Protein AF-0000000080700654 (afdb_homodimer)

Nearest PDB structures (foldseek):
  2ifa-assembly3_E  TM=8.814E-01  e=3.733E-19  Streptococcus mutans UA159
  8cqv-assembly1_B  TM=8.908E-01  e=2.506E-17  Bacteroides thetaiotaomicron
  1ywq-assembly1_A-2  TM=8.885E-01  e=2.103E-17  Bacillus cereus ATCC 14579
  4xoo-assembly1_B  TM=7.280E-01  e=7.406E-11  Mycobacterium tuberculosis H37Rv
  3k6h-assembly1_B  TM=7.350E-01  e=7.748E-08  Agrobacterium fabrum str. C58

pLDDT: mean 93.54, std 8.81, range [49.62, 98.94]

Solvent-accessible surface area (backbone atoms only — not comparable to full-atom values): 20832 Å² total; per-residue (Å²): 126,54,71,64,52,50,48,43,64,68,44,58,63,21,66,44,31,24,55,80,56,88,75,46,55,66,57,49,46,54,55,43,42,69,42,55,79,46,48,72,35,63,77,68,25,68,25,57,30,36,39,36,28,25,64,68,58,25,35,52,49,37,51,50,50,48,56,55,45,66,74,71,46,53,71,71,58,42,63,65,43,46,62,47,49,52,27,38,33,58,18,38,19,30,39,36,38,25,35,29,49,62,38,37,63,74,31,36,83,79,52,72,67,58,39,53,53,42,53,42,26,31,45,25,36,41,50,52,51,48,48,45,53,36,39,73,73,65,34,25,28,36,83,44,55,88,53,72,92,44,69,81,59,58,51,51,52,50,28,61,76,68,72,48,65,85,53,50,41,71,64,38,39,32,32,29,17,21,64,72,46,81,52,73,86,74,90,76,78,59,45,71,76,31,38,42,79,79,127,53,71,64,52,52,49,43,64,67,45,56,64,22,66,44,29,24,54,80,56,87,76,46,55,67,57,49,45,56,55,41,42,69,43,55,79,46,48,72,36,62,78,68,24,69,28,57,30,36,38,36,28,25,65,70,56,25,35,53,49,37,51,51,50,49,56,54,45,66,73,69,46,53,69,70,59,41,62,65,44,47,62,46,49,54,27,39,33,58,19,37,18,30,40,35,38,25,36,29,47,62,38,38,63,75,32,37,80,80,52,72,67,59,40,50,53,42,52,42,25,30,45,26,35,40,49,51,51,49,48,47,52,38,38,73,73,66,34,25,29,37,81,44,55,87,59,69,89,47,69,75,62,60,56,47,53,51,27,62,75,67,73,50,64,88,52,49,41,72,66,38,41,30,31,30,18,21,63,72,46,80,53,74,87,75,90,73,78,59,44,70,76,31,38,42,79,80

Structure (mmCIF, N/CA/C/O backbone):
data_AF-0000000080700654-model_v1
#
loop_
_entity.id
_entity.type
_entity.pdbx_description
1 polymer 'Nitroreductase family protein'
#
loop_
_atom_site.group_PDB
_atom_site.id
_atom_site.type_symbol
_atom_site.label_atom_id
_atom_site.label_alt_id
_atom_site.label_comp_id
_atom_site.label_asym_id
_atom_site.label_entity_id
_atom_site.label_seq_id
_atom_site.pdbx_PDB_ins_code
_atom_site.Cartn_x
_atom_site.Cartn_y
_atom_site.Cartn_z
_atom_site.occupancy
_atom_site.B_iso_or_equiv
_atom_site.auth_seq_id
_atom_site.auth_comp_id
_atom_site.auth_asym_id
_atom_site.auth_atom_id
_atom_site.pdbx_PDB_model_num
ATOM 1 N N . MET A 1 1 ? 1.075 13.875 -18.844 1 66.06 1 MET A N 1
ATOM 2 C CA . MET A 1 1 ? 0.996 12.953 -17.719 1 66.06 1 MET A CA 1
ATOM 3 C C . MET A 1 1 ? 2.379 12.422 -17.344 1 66.06 1 MET A C 1
ATOM 5 O O . MET A 1 1 ? 3.18 12.102 -18.219 1 66.06 1 MET A O 1
ATOM 9 N N . SER A 1 2 ? 2.625 12.445 -16.156 1 86.25 2 SER A N 1
ATOM 10 C CA . SER A 1 2 ? 3.938 11.938 -15.766 1 86.25 2 SER A CA 1
ATOM 11 C C . SER A 1 2 ? 4.047 10.438 -16.016 1 86.25 2 SER A C 1
ATOM 13 O O . SER A 1 2 ? 3.033 9.758 -16.172 1 86.25 2 SER A O 1
ATOM 15 N N . GLN A 1 3 ? 5.234 9.938 -16.234 1 89.81 3 GLN A N 1
ATOM 16 C CA . GLN A 1 3 ? 5.449 8.508 -16.422 1 89.81 3 GLN A CA 1
ATOM 17 C C . GLN A 1 3 ? 4.867 7.703 -15.258 1 89.81 3 GLN A C 1
ATOM 19 O O . GLN A 1 3 ? 4.363 6.598 -15.453 1 89.81 3 GLN A O 1
ATOM 24 N N . PHE A 1 4 ? 4.938 8.312 -14.172 1 94.94 4 PHE A N 1
ATOM 25 C CA . PHE A 1 4 ? 4.395 7.656 -12.992 1 94.94 4 PHE A CA 1
ATOM 26 C C . PHE A 1 4 ? 2.881 7.512 -13.094 1 94.94 4 PHE A C 1
ATOM 28 O O . PHE A 1 4 ? 2.336 6.434 -12.867 1 94.94 4 PHE A O 1
ATOM 35 N N . LYS A 1 5 ? 2.211 8.523 -13.477 1 94.69 5 LYS A N 1
ATOM 36 C CA . LYS A 1 5 ? 0.761 8.492 -13.648 1 94.69 5 LYS A CA 1
ATOM 37 C C . LYS A 1 5 ? 0.356 7.484 -14.719 1 94.69 5 LYS A C 1
ATOM 39 O O . LYS A 1 5 ? -0.635 6.766 -14.562 1 94.69 5 LYS A O 1
ATOM 44 N N . GLU A 1 6 ? 1.102 7.473 -15.766 1 95.88 6 GLU A N 1
ATOM 45 C CA . GLU A 1 6 ? 0.824 6.523 -16.844 1 95.88 6 GLU A CA 1
ATOM 46 C C . GLU A 1 6 ? 0.938 5.086 -16.344 1 95.88 6 GLU A C 1
ATOM 48 O O . GLU A 1 6 ? 0.112 4.238 -16.688 1 95.88 6 GLU A O 1
ATOM 53 N N . LEU A 1 7 ? 1.981 4.84 -15.602 1 97 7 LEU A N 1
ATOM 54 C CA . LEU A 1 7 ? 2.209 3.51 -15.047 1 97 7 LEU A CA 1
ATOM 55 C C . LEU A 1 7 ? 1.055 3.094 -14.141 1 97 7 LEU A C 1
ATOM 57 O O . LEU A 1 7 ? 0.56 1.968 -14.234 1 97 7 LEU A O 1
ATOM 61 N N . LEU A 1 8 ? 0.606 3.984 -13.305 1 96.88 8 LEU A N 1
ATOM 62 C CA . LEU A 1 8 ? -0.51 3.73 -12.398 1 96.88 8 LEU A CA 1
ATOM 63 C C . LEU A 1 8 ? -1.784 3.43 -13.18 1 96.88 8 LEU A C 1
ATOM 65 O O . LEU A 1 8 ? -2.537 2.52 -12.82 1 96.88 8 LEU A O 1
ATOM 69 N N . THR A 1 9 ? -2.041 4.148 -14.234 1 94.75 9 THR A N 1
ATOM 70 C CA . THR A 1 9 ? -3.25 3.994 -15.039 1 94.75 9 THR A CA 1
ATOM 71 C C . THR A 1 9 ? -3.229 2.67 -15.797 1 94.75 9 THR A C 1
ATOM 73 O O . THR A 1 9 ? -4.266 2.021 -15.953 1 94.75 9 THR A O 1
ATOM 76 N N . LYS A 1 10 ? -2.09 2.322 -16.266 1 96.38 10 LYS A N 1
ATOM 77 C CA . LYS A 1 10 ? -1.93 1.09 -17.031 1 96.38 10 LYS A CA 1
ATOM 78 C C . LYS A 1 10 ? -2.08 -0.138 -16.141 1 96.38 10 LYS A C 1
ATOM 80 O O . LYS A 1 10 ? -2.475 -1.208 -16.609 1 96.38 10 LYS A O 1
ATOM 85 N N . ARG A 1 11 ? -1.712 0.04 -14.867 1 97.69 11 ARG A N 1
ATOM 86 C CA . ARG A 1 11 ? -1.848 -1.07 -13.93 1 97.69 11 ARG A CA 1
ATOM 87 C C . ARG A 1 11 ? -3.314 -1.422 -13.703 1 97.69 11 ARG A C 1
ATOM 89 O O . ARG A 1 11 ? -4.074 -0.618 -13.156 1 97.69 11 ARG A O 1
ATOM 96 N N . ARG A 1 12 ? -3.771 -2.557 -14.156 1 97.12 12 ARG A N 1
ATOM 97 C CA . ARG A 1 12 ? -5.109 -3.119 -14.008 1 97.12 12 ARG A CA 1
ATOM 98 C C . ARG A 1 12 ? -5.047 -4.57 -13.539 1 97.12 12 ARG A C 1
ATOM 100 O O . ARG A 1 12 ? -4.012 -5.227 -13.672 1 97.12 12 ARG A O 1
ATOM 107 N N . SER A 1 13 ? -6.16 -5.02 -12.969 1 97.44 13 SER A N 1
ATOM 108 C CA . SER A 1 13 ? -6.273 -6.449 -12.695 1 97.44 13 SER A CA 1
ATOM 109 C C . SER A 1 13 ? -6.555 -7.234 -13.977 1 97.44 13 SER A C 1
ATOM 111 O O . SER A 1 13 ? -7.66 -7.168 -14.523 1 97.44 13 SER A O 1
ATOM 113 N N . HIS A 1 14 ? -5.543 -7.883 -14.414 1 98.06 14 HIS A N 1
ATOM 114 C CA . HIS A 1 14 ? -5.68 -8.766 -15.57 1 98.06 14 HIS A CA 1
ATOM 115 C C . HIS A 1 14 ? -5.914 -10.211 -15.133 1 98.06 14 HIS A C 1
ATOM 117 O O . HIS A 1 14 ? -5.016 -10.852 -14.586 1 98.06 14 HIS A O 1
ATOM 123 N N . TYR A 1 15 ? -7.023 -10.758 -15.469 1 97.19 15 TYR A N 1
ATOM 124 C CA . TYR A 1 15 ? -7.344 -12.109 -15.039 1 97.19 15 TYR A CA 1
ATOM 125 C C . TYR A 1 15 ? -7.016 -13.125 -16.125 1 97.19 15 TYR A C 1
ATOM 127 O O . TYR A 1 15 ? -6.75 -14.297 -15.836 1 97.19 15 TYR A O 1
ATOM 135 N N . ALA A 1 16 ? -7.086 -12.625 -17.344 1 97.81 16 ALA A N 1
ATOM 136 C CA . ALA A 1 16 ? -6.645 -13.469 -18.453 1 97.81 16 ALA A CA 1
ATOM 137 C C . ALA A 1 16 ? -5.148 -13.312 -18.703 1 97.81 16 ALA A C 1
ATOM 139 O O . ALA A 1 16 ? -4.734 -12.484 -19.516 1 97.81 16 ALA A O 1
ATOM 140 N N . ILE A 1 17 ? -4.434 -14.125 -18.016 1 98.62 17 ILE A N 1
ATOM 141 C CA . ILE A 1 17 ? -2.984 -14.055 -18.156 1 98.62 17 ILE A CA 1
ATOM 142 C C . ILE A 1 17 ? -2.451 -15.391 -18.672 1 98.62 17 ILE A C 1
ATOM 144 O O . ILE A 1 17 ? -3.133 -16.422 -18.562 1 98.62 17 ILE A O 1
ATOM 148 N N . GLY A 1 18 ? -1.268 -15.359 -19.25 1 98.38 18 GLY A N 1
ATOM 149 C CA . GLY A 1 18 ? -0.654 -16.562 -19.812 1 98.38 18 GLY A CA 1
ATOM 150 C C . GLY A 1 18 ? 0.859 -16.469 -19.875 1 98.38 18 GLY A C 1
ATOM 151 O O . GLY A 1 18 ? 1.478 -15.711 -19.125 1 98.38 18 GLY A O 1
ATOM 152 N N . ALA A 1 19 ? 1.486 -17.328 -20.703 1 98.56 19 ALA A N 1
ATOM 153 C CA . ALA A 1 19 ? 2.943 -17.422 -20.75 1 98.56 19 ALA A CA 1
ATOM 154 C C . ALA A 1 19 ? 3.471 -17 -22.125 1 98.56 19 ALA A C 1
ATOM 156 O O . ALA A 1 19 ? 4.629 -17.25 -22.453 1 98.56 19 ALA A O 1
ATOM 157 N N . ASN A 1 20 ? 2.66 -16.281 -22.859 1 98.5 20 ASN A N 1
ATOM 158 C CA . ASN A 1 20 ? 3.045 -15.836 -24.203 1 98.5 20 ASN A CA 1
ATOM 159 C C . ASN A 1 20 ? 3.877 -14.555 -24.156 1 98.5 20 ASN A C 1
ATOM 161 O O . ASN A 1 20 ? 3.473 -13.523 -24.688 1 98.5 20 ASN A O 1
ATOM 165 N N . THR A 1 21 ? 4.996 -14.633 -23.641 1 98.69 21 THR A N 1
ATOM 166 C CA . THR A 1 21 ? 5.922 -13.516 -23.5 1 98.69 21 THR A CA 1
ATOM 167 C C . THR A 1 21 ? 7.359 -14.016 -23.375 1 98.69 21 THR A C 1
ATOM 169 O O . THR A 1 21 ? 7.59 -15.164 -22.984 1 98.69 21 THR A O 1
ATOM 172 N N . ASP A 1 22 ? 8.305 -13.117 -23.672 1 98.5 22 ASP A N 1
ATOM 173 C CA . ASP A 1 22 ? 9.719 -13.445 -23.516 1 98.5 22 ASP A CA 1
ATOM 174 C C . ASP A 1 22 ? 10.234 -13.047 -22.141 1 98.5 22 ASP A C 1
ATOM 176 O O . ASP A 1 22 ? 11.352 -13.398 -21.766 1 98.5 22 ASP A O 1
ATOM 180 N N . VAL A 1 23 ? 9.477 -12.344 -21.406 1 98.69 23 VAL A N 1
ATOM 181 C CA . VAL A 1 23 ? 9.867 -11.969 -20.047 1 98.69 23 VAL A CA 1
ATOM 182 C C . VAL A 1 23 ? 9.789 -13.195 -19.141 1 98.69 23 VAL A C 1
ATOM 184 O O . VAL A 1 23 ? 8.758 -13.875 -19.094 1 98.69 23 VAL A O 1
ATOM 187 N N . THR A 1 24 ? 10.844 -13.461 -18.391 1 98.69 24 THR A N 1
ATOM 188 C CA . THR A 1 24 ? 10.914 -14.656 -17.562 1 98.69 24 THR A CA 1
ATOM 189 C C . THR A 1 24 ? 10.688 -14.305 -16.094 1 98.69 24 THR A C 1
ATOM 191 O O . THR A 1 24 ? 10.719 -13.133 -15.711 1 98.69 24 THR A O 1
ATOM 194 N N . ALA A 1 25 ? 10.484 -15.328 -15.32 1 98.75 25 ALA A N 1
ATOM 195 C CA . ALA A 1 25 ? 10.391 -15.125 -13.875 1 98.75 25 ALA A CA 1
ATOM 196 C C . ALA A 1 25 ? 11.695 -14.57 -13.312 1 98.75 25 ALA A C 1
ATOM 198 O O . ALA A 1 25 ? 11.688 -13.789 -12.359 1 98.75 25 ALA A O 1
ATOM 199 N N . SER A 1 26 ? 12.773 -14.953 -13.891 1 98.75 26 SER A N 1
ATOM 200 C CA . SER A 1 26 ? 14.07 -14.422 -13.484 1 98.75 26 SER A CA 1
ATOM 201 C C . SER A 1 26 ? 14.148 -12.922 -13.734 1 98.75 26 SER A C 1
ATOM 203 O O . SER A 1 26 ? 14.711 -12.18 -12.914 1 98.75 26 SER A O 1
ATOM 205 N N . ASP A 1 27 ? 13.656 -12.438 -14.891 1 98.69 27 ASP A N 1
ATOM 206 C CA . ASP A 1 27 ? 13.578 -11.008 -15.164 1 98.69 27 ASP A CA 1
ATOM 207 C C . ASP A 1 27 ? 12.758 -10.281 -14.102 1 98.69 27 ASP A C 1
ATOM 209 O O . ASP A 1 27 ? 13.148 -9.211 -13.633 1 98.69 27 ASP A O 1
ATOM 213 N N . VAL A 1 28 ? 11.68 -10.891 -13.734 1 98.81 28 VAL A N 1
ATOM 214 C CA . VAL A 1 28 ? 10.781 -10.297 -12.742 1 98.81 28 VAL A CA 1
ATOM 215 C C . VAL A 1 28 ? 11.477 -10.25 -11.383 1 98.81 28 VAL A C 1
ATOM 217 O O . VAL A 1 28 ? 11.453 -9.219 -10.711 1 98.81 28 VAL A O 1
ATOM 220 N N . ALA A 1 29 ? 12.102 -11.352 -10.992 1 98.75 29 ALA A N 1
ATOM 221 C CA . ALA A 1 29 ? 12.82 -11.375 -9.719 1 98.75 29 ALA A CA 1
ATOM 222 C C . ALA A 1 29 ? 13.898 -10.297 -9.68 1 98.75 29 ALA A C 1
ATOM 224 O O . ALA A 1 29 ? 14.07 -9.625 -8.656 1 98.75 29 ALA A O 1
ATOM 225 N N . ALA A 1 30 ? 14.594 -10.141 -10.742 1 98.31 30 ALA A N 1
ATOM 226 C CA . ALA A 1 30 ? 15.641 -9.117 -10.82 1 98.31 30 ALA A CA 1
ATOM 227 C C . ALA A 1 30 ? 15.055 -7.719 -10.664 1 98.31 30 ALA A C 1
ATOM 229 O O . ALA A 1 30 ? 15.617 -6.887 -9.938 1 98.31 30 ALA A O 1
ATOM 230 N N . ALA A 1 31 ? 13.969 -7.457 -11.336 1 98.25 31 ALA A N 1
ATOM 231 C CA . ALA A 1 31 ? 13.312 -6.16 -11.227 1 98.25 31 ALA A CA 1
ATOM 232 C C . ALA A 1 31 ? 12.844 -5.898 -9.797 1 98.25 31 ALA A C 1
ATOM 234 O O . ALA A 1 31 ? 12.992 -4.785 -9.289 1 98.25 31 ALA A O 1
ATOM 235 N N . LEU A 1 32 ? 12.305 -6.945 -9.18 1 98.56 32 LEU A N 1
ATOM 236 C CA . LEU A 1 32 ? 11.781 -6.793 -7.824 1 98.56 32 LEU A CA 1
ATOM 237 C C . LEU A 1 32 ? 12.906 -6.555 -6.824 1 98.56 32 LEU A C 1
ATOM 239 O O . LEU A 1 32 ? 12.734 -5.805 -5.859 1 98.56 32 LEU A O 1
ATOM 243 N N . LYS A 1 33 ? 14.031 -7.145 -7.02 1 97.81 33 LYS A N 1
ATOM 244 C CA . LYS A 1 33 ? 15.172 -6.934 -6.141 1 97.81 33 LYS A CA 1
ATOM 245 C C . LYS A 1 33 ? 15.602 -5.469 -6.137 1 97.81 33 LYS A C 1
ATOM 247 O O . LYS A 1 33 ? 16.125 -4.973 -5.141 1 97.81 33 LYS A O 1
ATOM 252 N N . GLU A 1 34 ? 15.266 -4.793 -7.141 1 96.31 34 GLU A N 1
ATOM 253 C CA . GLU A 1 34 ? 15.672 -3.396 -7.262 1 96.31 34 GLU A CA 1
ATOM 254 C C . GLU A 1 34 ? 14.695 -2.471 -6.547 1 96.31 34 GLU A C 1
ATOM 256 O O . GLU A 1 34 ? 15.039 -1.334 -6.215 1 96.31 34 GLU A O 1
ATOM 261 N N . VAL A 1 35 ? 13.484 -2.986 -6.273 1 96.5 35 VAL A N 1
ATOM 262 C CA . VAL A 1 35 ? 12.5 -1.981 -5.883 1 96.5 35 VAL A CA 1
ATOM 263 C C . VAL A 1 35 ? 11.891 -2.35 -4.531 1 96.5 35 VAL A C 1
ATOM 265 O O . VAL A 1 35 ? 11.445 -1.475 -3.783 1 96.5 35 VAL A O 1
ATOM 268 N N . ILE A 1 36 ? 11.891 -3.562 -4.141 1 97.38 36 ILE A N 1
ATOM 269 C CA . ILE A 1 36 ? 11.164 -3.969 -2.941 1 97.38 36 ILE A CA 1
ATOM 270 C C . ILE A 1 36 ? 11.828 -3.365 -1.705 1 97.38 36 ILE A C 1
ATOM 272 O O . ILE A 1 36 ? 11.148 -2.963 -0.76 1 97.38 36 ILE A O 1
ATOM 276 N N . SER A 1 37 ? 13.133 -3.236 -1.72 1 94 37 SER A N 1
ATOM 277 C CA . SER A 1 37 ? 13.859 -2.703 -0.573 1 94 37 SER A CA 1
ATOM 278 C C . SER A 1 37 ? 13.586 -1.214 -0.39 1 94 37 SER A C 1
ATOM 280 O O . SER A 1 37 ? 13.891 -0.647 0.662 1 94 37 SER A O 1
ATOM 282 N N . THR A 1 38 ? 13.094 -0.562 -1.439 1 94.25 38 THR A N 1
ATOM 283 C CA . THR A 1 38 ? 12.82 0.869 -1.368 1 94.25 38 THR A CA 1
ATOM 284 C C . THR A 1 38 ? 11.461 1.129 -0.732 1 94.25 38 THR A C 1
ATOM 286 O O . THR A 1 38 ? 11.148 2.262 -0.358 1 94.25 38 THR A O 1
ATOM 289 N N . VAL A 1 39 ? 10.625 0.111 -0.587 1 95.44 39 VAL A N 1
ATOM 290 C CA . VAL A 1 39 ? 9.289 0.254 -0.022 1 95.44 39 VAL A CA 1
ATOM 291 C C . VAL A 1 39 ? 9.391 0.627 1.455 1 95.44 39 VAL A C 1
ATOM 293 O O . VAL A 1 39 ? 10.164 0.025 2.203 1 95.44 39 VAL A O 1
ATOM 296 N N . PRO A 1 40 ? 8.664 1.632 1.85 1 95.31 40 PRO A N 1
ATOM 297 C CA . PRO A 1 40 ? 8.727 2.016 3.262 1 95.31 40 PRO A CA 1
ATOM 298 C C . PRO A 1 40 ? 8.141 0.953 4.188 1 95.31 40 PRO A C 1
ATOM 300 O O . PRO A 1 40 ? 7.211 0.239 3.805 1 95.31 40 PRO A O 1
ATOM 303 N N . SER A 1 41 ? 8.703 0.814 5.348 1 94.62 41 SER A N 1
ATOM 304 C CA . SER A 1 41 ? 8.18 -0.023 6.418 1 94.62 41 SER A CA 1
ATOM 305 C C . SER A 1 41 ? 8.188 0.715 7.754 1 94.62 41 SER A C 1
ATOM 307 O O . SER A 1 41 ? 9.102 1.499 8.023 1 94.62 41 SER A O 1
ATOM 309 N N . ALA A 1 42 ? 7.098 0.51 8.492 1 93.38 42 ALA A N 1
ATOM 310 C CA . ALA A 1 42 ? 7.016 1.137 9.805 1 93.38 42 ALA A CA 1
ATOM 311 C C . ALA A 1 42 ? 8.25 0.812 10.648 1 93.38 42 ALA A C 1
ATOM 313 O O . ALA A 1 42 ? 8.633 -0.353 10.773 1 93.38 42 ALA A O 1
ATOM 314 N N . PHE A 1 43 ? 8.93 1.88 11.148 1 92.94 43 PHE A N 1
ATOM 315 C CA . PHE A 1 43 ? 10.086 1.755 12.031 1 92.94 43 PHE A CA 1
ATOM 316 C C . PHE A 1 43 ? 11.234 1.046 11.32 1 92.94 43 PHE A C 1
ATOM 318 O O . PHE A 1 43 ? 12.062 0.403 11.961 1 92.94 43 PHE A O 1
ATOM 325 N N . ASN A 1 44 ? 11.156 1.062 9.992 1 94.38 44 ASN A N 1
ATOM 326 C CA . ASN A 1 44 ? 12.133 0.372 9.164 1 94.38 44 ASN A CA 1
ATOM 327 C C . ASN A 1 44 ? 12.266 -1.098 9.555 1 94.38 44 ASN A C 1
ATOM 329 O O . ASN A 1 44 ? 13.375 -1.629 9.625 1 94.38 44 ASN A O 1
ATOM 333 N N . SER A 1 45 ? 11.117 -1.732 9.812 1 94.75 45 SER A N 1
ATOM 334 C CA . SER A 1 45 ? 11.078 -3.119 10.266 1 94.75 45 SER A CA 1
ATOM 335 C C . SER A 1 45 ? 11.508 -4.074 9.156 1 94.75 45 SER A C 1
ATOM 337 O O . SER A 1 45 ? 12 -5.168 9.43 1 94.75 45 SER A O 1
ATOM 339 N N . GLN A 1 46 ? 11.266 -3.719 7.969 1 96.06 46 GLN A N 1
ATOM 340 C CA . GLN A 1 46 ? 11.664 -4.473 6.785 1 96.06 46 GLN A CA 1
ATOM 341 C C . GLN A 1 46 ? 11.227 -5.93 6.883 1 96.06 46 GLN A C 1
ATOM 343 O O . GLN A 1 46 ? 12.023 -6.84 6.66 1 96.06 46 GLN A O 1
ATOM 348 N N . GLY A 1 47 ? 9.906 -6.086 7.191 1 96.62 47 GLY A N 1
ATOM 349 C CA . GLY A 1 47 ? 9.352 -7.414 7.402 1 96.62 47 GLY A CA 1
ATOM 350 C C . GLY A 1 47 ? 8.922 -8.102 6.117 1 96.62 47 GLY A C 1
ATOM 351 O O . GLY A 1 47 ? 8.719 -9.312 6.094 1 96.62 47 GLY A O 1
ATOM 352 N N . VAL A 1 48 ? 8.844 -7.438 5.008 1 97.75 48 VAL A N 1
ATOM 353 C CA . VAL A 1 48 ? 8.336 -7.965 3.744 1 97.75 48 VAL A CA 1
ATOM 354 C C . VAL A 1 48 ? 9.312 -9 3.186 1 97.75 48 VAL A C 1
ATOM 356 O O . VAL A 1 48 ? 10.523 -8.773 3.166 1 97.75 48 VAL A O 1
ATOM 359 N N . ARG A 1 49 ? 8.758 -10.125 2.805 1 98.12 49 ARG A N 1
ATOM 360 C CA . ARG A 1 49 ? 9.453 -11.148 2.033 1 98.12 49 ARG A CA 1
ATOM 361 C C . ARG A 1 49 ? 8.664 -11.523 0.779 1 98.12 49 ARG A C 1
ATOM 363 O O . ARG A 1 49 ? 7.449 -11.711 0.835 1 98.12 49 ARG A O 1
ATOM 370 N N . VAL A 1 50 ? 9.391 -11.57 -0.31 1 98.75 50 VAL A N 1
ATOM 371 C CA . VAL A 1 50 ? 8.758 -11.812 -1.603 1 98.75 50 VAL A CA 1
ATOM 372 C C . VAL A 1 50 ? 9.375 -13.039 -2.26 1 98.75 50 VAL A C 1
ATOM 374 O O . VAL A 1 50 ? 10.594 -13.156 -2.365 1 98.75 50 VAL A O 1
ATOM 377 N N . VAL A 1 51 ? 8.531 -13.938 -2.682 1 98.81 51 VAL A N 1
ATOM 378 C CA . VAL A 1 51 ? 8.984 -15.125 -3.391 1 98.81 51 VAL A CA 1
ATOM 379 C C . VAL A 1 51 ? 8.391 -15.156 -4.793 1 98.81 51 VAL A C 1
ATOM 381 O O . VAL A 1 51 ? 7.164 -15.172 -4.953 1 98.81 51 VAL A O 1
ATOM 384 N N . VAL A 1 52 ? 9.242 -15.141 -5.781 1 98.94 52 VAL A N 1
ATOM 385 C CA . VAL A 1 52 ? 8.812 -15.352 -7.16 1 98.94 52 VAL A CA 1
ATOM 386 C C . VAL A 1 52 ? 8.883 -16.828 -7.508 1 98.94 52 VAL A C 1
ATOM 388 O O . VAL A 1 52 ? 9.945 -17.453 -7.445 1 98.94 52 VAL A O 1
ATOM 391 N N . VAL A 1 53 ? 7.711 -17.359 -7.824 1 98.88 53 VAL A N 1
ATOM 392 C CA . VAL A 1 53 ? 7.594 -18.797 -8.102 1 98.88 53 VAL A CA 1
ATOM 393 C C . VAL A 1 53 ? 7.328 -19 -9.594 1 98.88 53 VAL A C 1
ATOM 395 O O . VAL A 1 53 ? 6.551 -18.266 -10.203 1 98.88 53 VAL A O 1
ATOM 398 N N . SER A 1 54 ? 7.984 -19.984 -10.242 1 98.62 54 SER A N 1
ATOM 399 C CA . SER A 1 54 ? 7.777 -20.234 -11.664 1 98.62 54 SER A CA 1
ATOM 400 C C . SER A 1 54 ? 7.961 -21.719 -12 1 98.62 54 SER A C 1
ATOM 402 O O . SER A 1 54 ? 8.344 -22.516 -11.141 1 98.62 54 SER A O 1
ATOM 404 N N . GLY A 1 55 ? 7.586 -22.062 -13.219 1 98.12 55 GLY A N 1
ATOM 405 C CA . GLY A 1 55 ? 7.77 -23.422 -13.695 1 98.12 55 GLY A CA 1
ATOM 406 C C . GLY A 1 55 ? 6.977 -24.453 -12.906 1 98.12 55 GLY A C 1
ATOM 407 O O . GLY A 1 55 ? 5.793 -24.25 -12.633 1 98.12 55 GLY A O 1
ATOM 408 N N . GLU A 1 56 ? 7.645 -25.547 -12.617 1 98.38 56 GLU A N 1
ATOM 409 C CA . GLU A 1 56 ? 6.973 -26.656 -11.93 1 98.38 56 GLU A CA 1
ATOM 410 C C . GLU A 1 56 ? 6.48 -26.234 -10.555 1 98.38 56 GLU A C 1
ATOM 412 O O . GLU A 1 56 ? 5.422 -26.656 -10.102 1 98.38 56 GLU A O 1
ATOM 417 N N . ASN A 1 57 ? 7.277 -25.422 -9.852 1 98.62 57 ASN A N 1
ATOM 418 C CA . ASN A 1 57 ? 6.863 -24.938 -8.539 1 98.62 57 ASN A CA 1
ATOM 419 C C . ASN A 1 57 ? 5.562 -24.141 -8.609 1 98.62 57 ASN A C 1
ATOM 421 O O . ASN A 1 57 ? 4.707 -24.266 -7.734 1 98.62 57 ASN A O 1
ATOM 425 N N . ASN A 1 58 ? 5.445 -23.344 -9.672 1 98.75 58 ASN A N 1
ATOM 426 C CA . ASN A 1 58 ? 4.215 -22.594 -9.836 1 98.75 58 ASN A CA 1
ATOM 427 C C . ASN A 1 58 ? 3.016 -23.5 -10.07 1 98.75 58 ASN A C 1
ATOM 429 O O . ASN A 1 58 ? 1.934 -23.266 -9.531 1 98.75 58 ASN A O 1
ATOM 433 N N . GLN A 1 59 ? 3.225 -24.484 -10.898 1 98.69 59 GLN A N 1
ATOM 434 C CA . GLN A 1 59 ? 2.15 -25.438 -11.148 1 98.69 59 GLN A CA 1
ATOM 435 C C . GLN A 1 59 ? 1.735 -26.156 -9.867 1 98.69 59 GLN A C 1
ATOM 437 O O . GLN A 1 59 ? 0.545 -26.25 -9.555 1 98.69 59 GLN A O 1
ATOM 442 N N . LYS A 1 60 ? 2.699 -26.609 -9.086 1 98.19 60 LYS A N 1
ATOM 443 C CA . LYS A 1 60 ? 2.416 -27.297 -7.824 1 98.19 60 LYS A CA 1
ATOM 444 C C . LYS A 1 60 ? 1.722 -26.359 -6.836 1 98.19 60 LYS A C 1
ATOM 446 O O . LYS A 1 60 ? 0.847 -26.781 -6.082 1 98.19 60 LYS A O 1
ATOM 451 N N . LEU A 1 61 ? 2.162 -25.125 -6.816 1 97.5 61 LEU A N 1
ATOM 452 C CA . LEU A 1 61 ? 1.562 -24.109 -5.957 1 97.5 61 LEU A CA 1
ATOM 453 C C . LEU A 1 61 ? 0.065 -23.984 -6.219 1 97.5 61 LEU A C 1
ATOM 455 O O . LEU A 1 61 ? -0.74 -24.062 -5.285 1 97.5 61 LEU A O 1
ATOM 459 N N . TRP A 1 62 ? -0.31 -23.859 -7.441 1 97 62 TRP A N 1
ATOM 460 C CA . TRP A 1 62 ? -1.71 -23.609 -7.766 1 97 62 TRP A CA 1
ATOM 461 C C . TRP A 1 62 ? -2.527 -24.891 -7.695 1 97 62 TRP A C 1
ATOM 463 O O . TRP A 1 62 ? -3.732 -24.859 -7.434 1 97 62 TRP A O 1
ATOM 473 N N . ASP A 1 63 ? -1.87 -26.078 -7.945 1 96.62 63 ASP A N 1
ATOM 474 C CA . ASP A 1 63 ? -2.551 -27.328 -7.645 1 96.62 63 ASP A CA 1
ATOM 475 C C . ASP A 1 63 ? -2.92 -27.422 -6.168 1 96.62 63 ASP A C 1
ATOM 477 O O . ASP A 1 63 ? -4.027 -27.844 -5.82 1 96.62 63 ASP A O 1
ATOM 481 N N . LEU A 1 64 ? -1.981 -27.047 -5.344 1 94.19 64 LEU A N 1
ATOM 482 C CA . LEU A 1 64 ? -2.207 -27.047 -3.904 1 94.19 64 LEU A CA 1
ATOM 483 C C . LEU A 1 64 ? -3.326 -26.078 -3.527 1 94.19 64 LEU A C 1
ATOM 485 O O . LEU A 1 64 ? -4.25 -26.453 -2.799 1 94.19 64 LEU A O 1
ATOM 489 N N . ILE A 1 65 ? -3.266 -24.859 -4.02 1 93.56 65 ILE A N 1
ATOM 490 C CA . ILE A 1 65 ? -4.262 -23.828 -3.709 1 93.56 65 ILE A CA 1
ATOM 491 C C . ILE A 1 65 ? -5.637 -24.297 -4.184 1 93.56 65 ILE A C 1
ATOM 493 O O . ILE A 1 65 ? -6.609 -24.25 -3.422 1 93.56 65 ILE A O 1
ATOM 497 N N . LYS A 1 66 ? -5.688 -24.75 -5.406 1 93.19 66 LYS A N 1
ATOM 498 C CA . LYS A 1 66 ? -6.957 -25.203 -5.957 1 93.19 66 LYS A CA 1
ATOM 499 C C . LYS A 1 66 ? -7.516 -26.375 -5.152 1 93.19 66 LYS A C 1
ATOM 501 O O . LYS A 1 66 ? -8.719 -26.453 -4.91 1 93.19 66 LYS A O 1
ATOM 506 N N . GLY A 1 67 ? -6.648 -27.281 -4.797 1 90.94 67 GLY A N 1
ATOM 50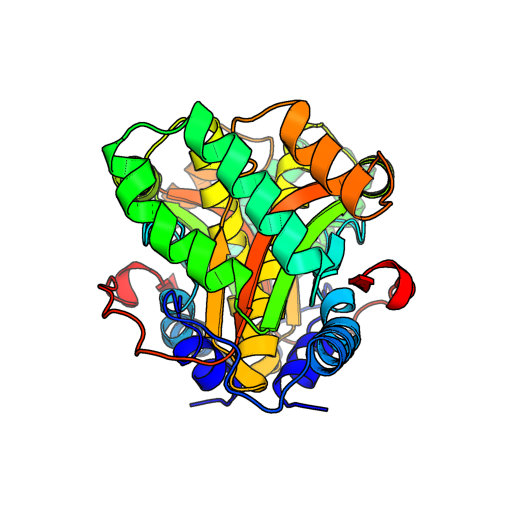7 C CA . GLY A 1 67 ? -7.078 -28.406 -3.977 1 90.94 67 GLY A CA 1
ATOM 508 C C . GLY A 1 67 ? -7.734 -27.984 -2.678 1 90.94 67 GLY A C 1
ATOM 509 O O . GLY A 1 67 ? -8.797 -28.484 -2.312 1 90.94 67 GLY A O 1
ATOM 510 N N . VAL A 1 68 ? -7.156 -27.062 -2.02 1 88.12 68 VAL A N 1
ATOM 511 C CA . VAL A 1 68 ? -7.684 -26.578 -0.75 1 88.12 68 VAL A CA 1
ATOM 512 C C . VAL A 1 68 ? -8.984 -25.812 -0.994 1 88.12 68 VAL A C 1
ATOM 514 O O . VAL A 1 68 ? -9.977 -26.016 -0.287 1 88.12 68 VAL A O 1
ATOM 517 N N . GLN A 1 69 ? -8.977 -24.938 -2.023 1 88.81 69 GLN A N 1
ATOM 518 C CA . GLN A 1 69 ? -10.125 -24.078 -2.295 1 88.81 69 GLN A CA 1
ATOM 519 C C . GLN A 1 69 ? -11.336 -24.906 -2.713 1 88.81 69 GLN A C 1
ATOM 521 O O . GLN A 1 69 ? -12.477 -24.547 -2.408 1 88.81 69 GLN A O 1
ATOM 526 N N . THR A 1 70 ? -11.117 -26.016 -3.369 1 89.5 70 THR A N 1
ATOM 527 C CA . THR A 1 70 ? -12.195 -26.891 -3.801 1 89.5 70 THR A CA 1
ATOM 528 C C . THR A 1 70 ? -12.938 -27.469 -2.598 1 89.5 70 THR A C 1
ATOM 530 O O . THR A 1 70 ? -14.133 -27.75 -2.68 1 89.5 70 THR A O 1
ATOM 533 N N . GLN A 1 71 ? -12.273 -27.5 -1.459 1 86.19 71 GLN A N 1
ATOM 534 C CA . GLN A 1 71 ? -12.859 -28.094 -0.265 1 86.19 71 GLN A CA 1
ATOM 535 C C . GLN A 1 71 ? -13.609 -27.062 0.561 1 86.19 71 GLN A C 1
ATOM 537 O O . GLN A 1 71 ? -14.445 -27.406 1.4 1 86.19 71 GLN A O 1
ATOM 542 N N . VAL A 1 72 ? -13.352 -25.828 0.317 1 83.81 72 VAL A N 1
ATOM 543 C CA . VAL A 1 72 ? -13.859 -24.875 1.289 1 83.81 72 VAL A CA 1
ATOM 544 C C . VAL A 1 72 ? -14.812 -23.891 0.603 1 83.81 72 VAL A C 1
ATOM 546 O O . VAL A 1 72 ? -15.719 -23.344 1.241 1 83.81 72 VAL A O 1
ATOM 549 N N . LEU A 1 73 ? -14.703 -23.656 -0.668 1 85.06 73 LEU A N 1
ATOM 550 C CA . LEU A 1 73 ? -15.539 -22.688 -1.358 1 85.06 73 LEU A CA 1
ATOM 551 C C . LEU A 1 73 ? -16.875 -23.297 -1.76 1 85.06 73 LEU A C 1
ATOM 553 O O . LEU A 1 73 ? -16.953 -24.5 -2.061 1 85.06 73 LEU A O 1
ATOM 557 N N . ASP A 1 74 ? -17.828 -22.438 -1.745 1 89.56 74 ASP A N 1
ATOM 558 C CA . ASP A 1 74 ? -19.094 -22.891 -2.307 1 89.56 74 ASP A CA 1
ATOM 559 C C . ASP A 1 74 ? -19 -23.047 -3.822 1 89.56 74 ASP A C 1
ATOM 561 O O . ASP A 1 74 ? -18.094 -22.516 -4.453 1 89.56 74 ASP A O 1
ATOM 565 N N . GLU A 1 75 ? -19.953 -23.75 -4.348 1 93.31 75 GLU A N 1
ATOM 566 C CA . GLU A 1 75 ? -19.906 -24.141 -5.754 1 93.31 75 GLU A CA 1
ATOM 567 C C . GLU A 1 75 ? -19.859 -22.906 -6.66 1 93.31 75 GLU A C 1
ATOM 569 O O . GLU A 1 75 ? -19.094 -22.891 -7.633 1 93.31 75 GLU A O 1
ATOM 574 N N . GLY A 1 76 ? -20.656 -21.953 -6.441 1 93.81 76 GLY A N 1
ATOM 575 C CA . GLY A 1 76 ? -20.672 -20.75 -7.266 1 93.81 76 GLY A CA 1
ATOM 576 C C . GLY A 1 76 ? -19.344 -20.016 -7.289 1 93.81 76 GLY A C 1
ATOM 577 O O . GLY A 1 76 ? -18.828 -19.672 -8.359 1 93.81 76 GLY A O 1
ATOM 578 N N . THR A 1 77 ? -18.797 -19.828 -6.105 1 90.12 77 THR A N 1
ATOM 579 C CA . THR A 1 77 ? -17.5 -19.156 -5.996 1 90.12 77 THR A CA 1
ATOM 580 C C . THR A 1 77 ? -16.391 -19.984 -6.641 1 90.12 77 THR A C 1
ATOM 582 O O . THR A 1 77 ? -15.523 -19.438 -7.316 1 90.12 77 THR A O 1
ATOM 585 N N . LEU A 1 78 ? -16.484 -21.266 -6.395 1 92.5 78 LEU A N 1
ATOM 586 C CA . LEU A 1 78 ? -15.492 -22.141 -6.98 1 92.5 78 LEU A CA 1
ATOM 587 C C . LEU A 1 78 ? -15.531 -22.078 -8.5 1 92.5 78 LEU A C 1
ATOM 589 O O . LEU A 1 78 ? -14.484 -22.031 -9.156 1 92.5 78 LEU A O 1
ATOM 593 N N . ASN A 1 79 ? -16.656 -22.078 -9.039 1 95.06 79 ASN A N 1
ATOM 594 C CA . ASN A 1 79 ? -16.812 -22 -10.492 1 95.06 79 ASN A CA 1
ATOM 595 C C . ASN A 1 79 ? -16.234 -20.703 -11.047 1 95.06 79 ASN A C 1
ATOM 597 O O . ASN A 1 79 ? -15.633 -20.688 -12.117 1 95.06 79 ASN A O 1
ATOM 601 N N . TYR A 1 80 ? -16.438 -19.719 -10.312 1 92.62 80 TYR A N 1
ATOM 602 C CA . TYR A 1 80 ? -15.93 -18.406 -10.719 1 92.62 80 TYR A CA 1
ATOM 603 C C . TYR A 1 80 ? -14.414 -18.344 -10.625 1 92.62 80 TYR A C 1
ATOM 605 O O . TYR A 1 80 ? -13.75 -17.781 -11.508 1 92.62 80 TYR A O 1
ATOM 613 N N . MET A 1 81 ? -13.875 -19 -9.641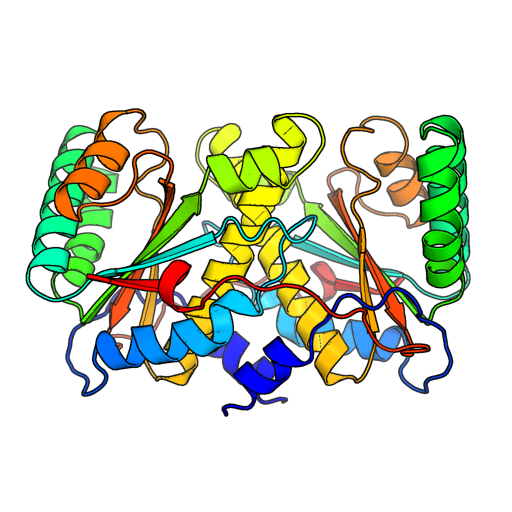 1 93.69 81 MET A N 1
ATOM 614 C CA . MET A 1 81 ? -12.453 -18.844 -9.336 1 93.69 81 MET A CA 1
ATOM 615 C C . MET A 1 81 ? -11.617 -19.859 -10.109 1 93.69 81 MET A C 1
ATOM 617 O O . MET A 1 81 ? -10.414 -19.672 -10.281 1 93.69 81 MET A O 1
ATOM 621 N N . THR A 1 82 ? -12.18 -20.922 -10.547 1 96.19 82 THR A N 1
ATOM 622 C CA . THR A 1 82 ? -11.445 -22.016 -11.172 1 96.19 82 THR A CA 1
ATOM 623 C C . THR A 1 82 ? -10.672 -21.531 -12.391 1 96.19 82 THR A C 1
ATOM 625 O O . THR A 1 82 ? -9.469 -21.781 -12.516 1 96.19 82 THR A O 1
ATOM 628 N N . PRO A 1 83 ? -11.305 -20.75 -13.305 1 96.56 83 PRO A N 1
ATOM 629 C CA . PRO A 1 83 ? -10.531 -20.266 -14.461 1 96.56 83 PRO A CA 1
ATOM 630 C C . PRO A 1 83 ? -9.375 -19.359 -14.055 1 96.56 83 PRO A C 1
ATOM 632 O O . PRO A 1 83 ? -8.344 -19.328 -14.719 1 96.56 83 PRO A O 1
ATOM 635 N N . ILE A 1 84 ? -9.531 -18.625 -13.016 1 96.12 84 ILE A N 1
ATOM 636 C CA . ILE A 1 84 ? -8.484 -17.734 -12.523 1 96.12 84 ILE A CA 1
ATOM 637 C C . ILE A 1 84 ? -7.312 -18.562 -12 1 96.12 84 ILE A C 1
ATOM 639 O O . ILE A 1 84 ? -6.156 -18.281 -12.336 1 96.12 84 ILE A O 1
ATOM 643 N N . MET A 1 85 ? -7.602 -19.594 -11.242 1 97.25 85 MET A N 1
ATOM 644 C CA . MET A 1 85 ? -6.562 -20.469 -10.688 1 97.25 85 MET A CA 1
ATOM 645 C C . MET A 1 85 ? -5.859 -21.25 -11.797 1 97.25 85 MET A C 1
ATOM 647 O O . MET A 1 85 ? -4.641 -21.406 -11.758 1 97.25 85 MET A O 1
ATOM 651 N N . ASP A 1 86 ? -6.645 -21.672 -12.773 1 98.12 86 ASP A N 1
ATOM 652 C CA . ASP A 1 86 ? -6.059 -22.391 -13.891 1 98.12 86 ASP A CA 1
ATOM 653 C C . ASP A 1 86 ? -5.137 -21.5 -14.711 1 98.12 86 ASP A C 1
ATOM 655 O O . ASP A 1 86 ? -4.066 -21.938 -15.148 1 98.12 86 ASP A O 1
ATOM 659 N N . GLY A 1 87 ? -5.586 -20.266 -14.984 1 98 87 GLY A N 1
ATOM 660 C CA . GLY A 1 87 ? -4.742 -19.297 -15.68 1 98 87 GLY A CA 1
ATOM 661 C C . GLY A 1 87 ? -3.457 -18.984 -14.938 1 98 87 GLY A C 1
ATOM 662 O O . GLY A 1 87 ? -2.389 -18.906 -15.547 1 98 87 GLY A O 1
ATOM 663 N N . ALA A 1 88 ? -3.582 -18.859 -13.641 1 98.5 88 ALA A N 1
ATOM 664 C CA . ALA A 1 88 ? -2.414 -18.594 -12.805 1 98.5 88 ALA A CA 1
ATOM 665 C C . ALA A 1 88 ? -1.418 -19.75 -12.883 1 98.5 88 ALA A C 1
ATOM 667 O O . ALA A 1 88 ? -0.207 -19.531 -12.945 1 98.5 88 ALA A O 1
ATOM 668 N N . ARG A 1 89 ? -1.945 -20.953 -12.875 1 98.56 89 ARG A N 1
ATOM 669 C CA . ARG A 1 89 ? -1.139 -22.156 -12.93 1 98.56 89 ARG A CA 1
ATOM 670 C C . ARG A 1 89 ? -0.285 -22.203 -14.188 1 98.56 89 ARG A C 1
ATOM 672 O O . ARG A 1 89 ? 0.845 -22.688 -14.172 1 98.56 89 ARG A O 1
ATOM 679 N N . GLU A 1 90 ? -0.79 -21.672 -15.258 1 98.5 90 GLU A N 1
ATOM 680 C CA . GLU A 1 90 ? -0.146 -21.812 -16.562 1 98.5 90 GLU A CA 1
ATOM 681 C C . GLU A 1 90 ? 0.599 -20.547 -16.953 1 98.5 90 GLU A C 1
ATOM 683 O O . GLU A 1 90 ? 1.264 -20.5 -17.984 1 98.5 90 GLU A O 1
ATOM 688 N N . ALA A 1 91 ? 0.495 -19.516 -16.141 1 98.75 91 ALA A N 1
ATOM 689 C CA . ALA A 1 91 ? 1.122 -18.234 -16.453 1 98.75 91 ALA A CA 1
ATOM 690 C C . ALA A 1 91 ? 2.629 -18.297 -16.219 1 98.75 91 ALA A C 1
ATOM 692 O O . ALA A 1 91 ? 3.188 -19.375 -15.992 1 98.75 91 ALA A O 1
ATOM 693 N N . VAL A 1 92 ? 3.334 -17.125 -16.375 1 98.88 92 VAL A N 1
ATOM 694 C CA . VAL A 1 92 ? 4.789 -17.062 -16.266 1 98.88 92 VAL A CA 1
ATOM 695 C C . VAL A 1 92 ? 5.199 -17.438 -14.836 1 98.88 92 VAL A C 1
ATOM 697 O O . VAL A 1 92 ? 6.203 -18.125 -14.633 1 98.88 92 VAL A O 1
ATOM 700 N N . GLY A 1 93 ? 4.445 -16.938 -13.836 1 98.88 93 GLY A N 1
ATOM 701 C CA . GLY A 1 93 ? 4.738 -17.234 -12.438 1 98.88 93 GLY A CA 1
ATOM 702 C C . GLY A 1 93 ? 3.793 -16.547 -11.469 1 98.88 93 GLY A C 1
ATOM 703 O O . GLY A 1 93 ? 2.721 -16.094 -11.867 1 98.88 93 GLY A O 1
ATOM 704 N N . THR A 1 94 ? 4.09 -16.641 -10.203 1 98.88 94 THR A N 1
ATOM 705 C CA . THR A 1 94 ? 3.338 -16.016 -9.125 1 98.88 94 THR A CA 1
ATOM 706 C C . THR A 1 94 ? 4.281 -15.359 -8.117 1 98.88 94 THR A C 1
ATOM 708 O O . THR A 1 94 ? 5.305 -15.938 -7.75 1 98.88 94 THR A O 1
ATOM 711 N N . ILE A 1 95 ? 4 -14.156 -7.805 1 98.94 95 ILE A N 1
ATOM 712 C CA . ILE A 1 95 ? 4.672 -13.523 -6.68 1 98.94 95 ILE A CA 1
ATOM 713 C C . ILE A 1 95 ? 3.893 -13.789 -5.395 1 98.94 95 ILE A C 1
ATOM 715 O O . ILE A 1 95 ? 2.697 -13.5 -5.312 1 98.94 95 ILE A O 1
ATOM 719 N N . LEU A 1 96 ? 4.551 -14.375 -4.434 1 98.25 96 LEU A N 1
ATOM 720 C CA . LEU A 1 96 ? 3.994 -14.562 -3.098 1 98.25 96 LEU A CA 1
ATOM 721 C C . LEU A 1 96 ? 4.543 -13.523 -2.129 1 98.25 96 LEU A C 1
ATOM 723 O O . LEU A 1 96 ? 5.758 -13.32 -2.051 1 98.25 96 LEU A O 1
ATOM 727 N N . PHE A 1 97 ? 3.664 -12.891 -1.474 1 97.62 97 PHE A N 1
ATOM 728 C CA . PHE A 1 97 ? 4.055 -11.898 -0.482 1 97.62 97 PHE A CA 1
ATOM 729 C C . PHE A 1 97 ? 3.922 -12.461 0.929 1 97.62 97 PHE A C 1
ATOM 731 O O . PHE A 1 97 ? 2.846 -12.906 1.327 1 97.62 97 PHE A O 1
ATOM 738 N N . PHE A 1 98 ? 5.012 -12.398 1.644 1 96.5 98 PHE A N 1
ATOM 739 C CA . PHE A 1 98 ? 5.059 -12.82 3.037 1 96.5 98 PHE A CA 1
ATOM 740 C C . PHE A 1 98 ? 5.477 -11.672 3.943 1 96.5 98 PHE A C 1
ATOM 742 O O . PHE A 1 98 ? 6.09 -10.703 3.484 1 96.5 98 PHE A O 1
ATOM 749 N N . GLU A 1 99 ? 5.094 -11.797 5.148 1 95.44 99 GLU A N 1
ATOM 750 C CA . GLU A 1 99 ? 5.691 -11.023 6.23 1 95.44 99 GLU A CA 1
ATOM 751 C C . GLU A 1 99 ? 6.469 -11.914 7.188 1 95.44 99 GLU A C 1
ATOM 753 O O . GLU A 1 99 ? 5.965 -12.953 7.621 1 95.44 99 GLU A O 1
ATOM 758 N N . ASP A 1 100 ? 7.684 -11.531 7.434 1 95.88 100 ASP A N 1
ATOM 759 C CA . ASP A 1 100 ? 8.477 -12.219 8.445 1 95.88 100 ASP A CA 1
ATOM 760 C C . ASP A 1 100 ? 8.031 -11.812 9.852 1 95.88 100 ASP A C 1
ATOM 762 O O . ASP A 1 100 ? 8.352 -10.719 10.32 1 95.88 100 ASP A O 1
ATOM 766 N N . ARG A 1 101 ? 7.367 -12.695 10.516 1 93.69 101 ARG A N 1
ATOM 767 C CA . ARG A 1 101 ? 6.781 -12.398 11.82 1 93.69 101 ARG A CA 1
ATOM 768 C C . ARG A 1 101 ? 7.855 -12 12.828 1 93.69 101 ARG A C 1
ATOM 770 O O . ARG A 1 101 ? 7.629 -11.141 13.68 1 93.69 101 ARG A O 1
ATOM 777 N N . ASP A 1 102 ? 9 -12.625 12.75 1 95.25 102 ASP A N 1
ATOM 778 C CA . ASP A 1 102 ? 10.078 -12.297 13.672 1 95.25 102 ASP A CA 1
ATOM 779 C C . ASP A 1 102 ? 10.578 -10.867 13.453 1 95.25 102 ASP A C 1
ATOM 781 O O . ASP A 1 102 ? 10.797 -10.133 14.414 1 95.25 102 ASP A O 1
ATOM 785 N N . ALA A 1 103 ? 10.758 -10.492 12.211 1 94.5 103 ALA A N 1
ATOM 786 C CA . ALA A 1 103 ? 11.188 -9.133 11.883 1 94.5 103 ALA A CA 1
ATOM 787 C C . ALA A 1 103 ? 10.148 -8.109 12.336 1 94.5 103 ALA A C 1
ATOM 789 O O . ALA A 1 103 ? 10.492 -7.059 12.883 1 94.5 103 ALA A O 1
ATOM 790 N N . VAL A 1 104 ? 8.914 -8.398 12.109 1 94.62 104 VAL A N 1
ATOM 791 C CA . VAL A 1 104 ? 7.82 -7.504 12.469 1 94.62 104 VAL A CA 1
ATOM 792 C C . VAL A 1 104 ? 7.781 -7.324 13.984 1 94.62 104 VAL A C 1
ATOM 794 O O . VAL A 1 104 ? 7.703 -6.195 14.484 1 94.62 104 VAL A O 1
ATOM 797 N N . GLU A 1 105 ? 7.871 -8.414 14.695 1 94.38 105 GLU A N 1
ATOM 798 C CA . GLU A 1 105 ? 7.812 -8.375 16.156 1 94.38 105 GLU A CA 1
ATOM 799 C C . GLU A 1 105 ? 9.008 -7.629 16.734 1 94.38 105 GLU A C 1
ATOM 801 O O . GLU A 1 105 ? 8.867 -6.848 17.672 1 94.38 105 GLU A O 1
ATOM 806 N N . ALA A 1 106 ? 10.125 -7.828 16.203 1 93.88 106 ALA A N 1
ATOM 807 C CA . ALA A 1 106 ? 11.352 -7.191 16.688 1 93.88 106 ALA A CA 1
ATOM 808 C C . ALA A 1 106 ? 11.398 -5.723 16.281 1 93.88 106 ALA A C 1
ATOM 810 O O . ALA A 1 106 ? 11.953 -4.891 17.016 1 93.88 106 ALA A O 1
ATOM 811 N N . GLY A 1 107 ? 10.789 -5.398 15.195 1 92.06 107 GLY A N 1
ATOM 812 C CA . GLY A 1 107 ? 11.023 -4.102 14.578 1 92.06 107 GLY A CA 1
ATOM 813 C C . GLY A 1 107 ? 9.945 -3.084 14.906 1 92.06 107 GLY A C 1
ATOM 814 O O . GLY A 1 107 ? 10.172 -1.876 14.812 1 92.06 107 GLY A O 1
ATOM 815 N N . ILE A 1 108 ? 8.758 -3.512 15.148 1 92.31 108 ILE A N 1
ATOM 816 C CA . ILE A 1 108 ? 7.656 -2.574 15.352 1 92.31 108 ILE A CA 1
ATOM 817 C C . ILE A 1 108 ? 7.23 -2.58 16.812 1 92.31 108 ILE A C 1
ATOM 819 O O . ILE A 1 108 ? 6.531 -3.494 17.266 1 92.31 108 ILE A O 1
ATOM 823 N N . PRO A 1 109 ? 7.625 -1.497 17.453 1 86.62 109 PRO A N 1
ATOM 824 C CA . PRO A 1 109 ? 7.176 -1.406 18.844 1 86.62 109 PRO A CA 1
ATOM 825 C C . PRO A 1 109 ? 5.668 -1.206 18.969 1 86.62 109 PRO A C 1
ATOM 827 O O . PRO A 1 109 ? 5.031 -0.699 18.047 1 86.62 109 PRO A O 1
ATOM 830 N N . GLY A 1 110 ? 5.188 -1.605 20.141 1 77.94 110 GLY A N 1
ATOM 831 C CA . GLY A 1 110 ? 3.779 -1.358 20.391 1 77.94 110 GLY A CA 1
ATOM 832 C C . GLY A 1 110 ? 2.99 -2.625 20.656 1 77.94 110 GLY A C 1
ATOM 833 O O . GLY A 1 110 ? 3.564 -3.662 21 1 77.94 110 GLY A O 1
ATOM 834 N N . ASN A 1 111 ? 1.697 -2.424 20.391 1 80.44 111 ASN A N 1
ATOM 835 C CA . ASN A 1 111 ? 0.83 -3.561 20.672 1 80.44 111 ASN A CA 1
ATOM 836 C C . ASN A 1 111 ? 0.512 -4.363 19.422 1 80.44 111 ASN A C 1
ATOM 838 O O . ASN A 1 111 ? 0.721 -3.881 18.312 1 80.44 111 ASN A O 1
ATOM 842 N N . PRO A 1 112 ? 0.01 -5.586 19.594 1 84.12 112 PRO A N 1
ATOM 843 C CA . PRO A 1 112 ? -0.239 -6.508 18.484 1 84.12 112 PRO A CA 1
ATOM 844 C C . PRO A 1 112 ? -1.192 -5.93 17.438 1 84.12 112 PRO A C 1
ATOM 846 O O . PRO A 1 112 ? -1.052 -6.211 16.25 1 84.12 112 PRO A O 1
ATOM 849 N N . GLU A 1 113 ? -2.059 -5.133 17.844 1 82.88 113 GLU A N 1
ATOM 850 C CA . GLU A 1 113 ? -3.014 -4.551 16.906 1 82.88 113 GLU A CA 1
ATOM 851 C C . GLU A 1 113 ? -2.332 -3.566 15.969 1 82.88 113 GLU A C 1
ATOM 853 O O . GLU A 1 113 ? -2.531 -3.625 14.75 1 82.88 113 GLU A O 1
ATOM 858 N N . ARG A 1 114 ? -1.496 -2.729 16.547 1 83.25 114 ARG A N 1
ATOM 859 C CA . ARG A 1 114 ? -0.752 -1.762 15.742 1 83.25 114 ARG A CA 1
ATOM 860 C C . ARG A 1 114 ? 0.245 -2.463 14.828 1 83.25 114 ARG A C 1
ATOM 862 O O . ARG A 1 114 ? 0.39 -2.092 13.656 1 83.25 114 ARG A O 1
ATOM 869 N N . ARG A 1 115 ? 0.829 -3.453 15.359 1 89.44 115 ARG A N 1
ATOM 870 C CA . ARG A 1 115 ? 1.795 -4.219 14.578 1 89.44 115 ARG A CA 1
ATOM 871 C C . ARG A 1 115 ? 1.124 -4.891 13.383 1 89.44 115 ARG A C 1
ATOM 873 O O . ARG A 1 115 ? 1.689 -4.934 12.289 1 89.44 115 ARG A O 1
ATOM 880 N N . SER A 1 116 ? -0.066 -5.359 13.609 1 88.81 116 SER A N 1
ATOM 881 C CA . SER A 1 116 ? -0.816 -5.996 12.531 1 88.81 116 SER A CA 1
ATOM 882 C C . SER A 1 116 ? -1.165 -4.996 11.438 1 88.81 116 SER A C 1
ATOM 884 O O . SER A 1 116 ? -1.032 -5.297 10.25 1 88.81 116 SER A O 1
ATOM 886 N N . VAL A 1 117 ? -1.545 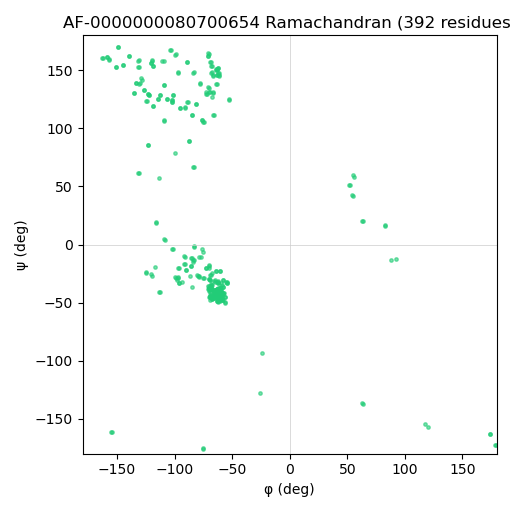-3.828 11.828 1 89.94 117 VAL A N 1
ATOM 887 C CA . VAL A 1 117 ? -1.897 -2.789 10.867 1 89.94 117 VAL A CA 1
ATOM 888 C C . VAL A 1 117 ? -0.667 -2.402 10.047 1 89.94 117 VAL A C 1
ATOM 890 O O . VAL A 1 117 ? -0.717 -2.369 8.82 1 89.94 117 VAL A O 1
ATOM 893 N N . TYR A 1 118 ? 0.43 -2.227 10.719 1 93.44 118 TYR A N 1
ATOM 894 C CA . TYR A 1 118 ? 1.637 -1.752 10.055 1 93.44 118 TYR A CA 1
ATOM 895 C C . TYR A 1 118 ? 2.209 -2.824 9.133 1 93.44 118 TYR A C 1
ATOM 897 O O . TYR A 1 118 ? 2.658 -2.523 8.023 1 93.44 118 TYR A O 1
ATOM 905 N N . LYS A 1 119 ? 2.158 -4.027 9.594 1 93 119 LYS A N 1
ATOM 906 C CA . LYS A 1 119 ? 2.645 -5.113 8.75 1 93 119 LYS A CA 1
ATOM 907 C C . LYS A 1 119 ? 1.824 -5.223 7.469 1 93 119 LYS A C 1
ATOM 909 O O . LYS A 1 119 ? 2.373 -5.477 6.395 1 93 119 LYS A O 1
ATOM 914 N N . ASN A 1 120 ? 0.554 -5.02 7.59 1 93.06 120 ASN A N 1
ATOM 915 C CA . ASN A 1 120 ? -0.314 -5.082 6.418 1 93.06 120 ASN A CA 1
ATOM 916 C C . ASN A 1 120 ? -0.082 -3.898 5.484 1 93.06 120 ASN A C 1
ATOM 918 O O . ASN A 1 120 ? -0.131 -4.047 4.262 1 93.06 120 ASN A O 1
ATOM 922 N N . HIS A 1 121 ? 0.167 -2.742 6.051 1 96.56 121 HIS A N 1
ATOM 923 C CA . HIS A 1 121 ? 0.489 -1.585 5.223 1 96.56 121 HIS A CA 1
ATOM 924 C C . HIS A 1 121 ? 1.757 -1.825 4.41 1 96.56 121 HIS A C 1
ATOM 926 O O . HIS A 1 121 ? 1.796 -1.533 3.213 1 96.56 121 HIS A O 1
ATOM 932 N N . GLU A 1 122 ? 2.721 -2.361 5.082 1 96.06 122 GLU A N 1
ATOM 933 C CA . GLU A 1 122 ? 3.988 -2.621 4.402 1 96.06 122 GLU A CA 1
ATOM 934 C C . GLU A 1 122 ? 3.811 -3.631 3.273 1 96.06 122 GLU A C 1
ATOM 936 O O . GLU A 1 122 ? 4.363 -3.457 2.186 1 96.06 122 GLU A O 1
ATOM 941 N N . SER A 1 123 ? 3.061 -4.641 3.594 1 96.44 123 SER A N 1
ATOM 942 C CA . SER A 1 123 ? 2.811 -5.656 2.576 1 96.44 123 SER A CA 1
ATOM 943 C C . SER A 1 123 ? 2.078 -5.07 1.374 1 96.44 123 SER A C 1
ATOM 945 O O . SER A 1 123 ? 2.416 -5.367 0.227 1 96.44 123 SER A O 1
ATOM 947 N N . ALA A 1 124 ? 1.094 -4.266 1.641 1 97.75 124 ALA A N 1
ATOM 948 C CA . ALA A 1 124 ? 0.324 -3.639 0.57 1 97.75 124 ALA A CA 1
ATOM 949 C C . ALA A 1 124 ? 1.218 -2.764 -0.306 1 97.75 124 ALA A C 1
ATOM 951 O O . ALA A 1 124 ? 1.103 -2.781 -1.533 1 97.75 124 ALA A O 1
ATOM 952 N N . ASN A 1 125 ? 2.062 -2.01 0.288 1 98.25 125 ASN A N 1
ATOM 953 C CA . ASN A 1 125 ? 2.992 -1.172 -0.461 1 98.25 125 ASN A CA 1
ATOM 954 C C . ASN A 1 125 ? 3.906 -2.008 -1.353 1 98.25 125 ASN A C 1
ATOM 956 O O . ASN A 1 125 ? 4.188 -1.627 -2.49 1 98.25 125 ASN A O 1
ATOM 960 N N . ALA A 1 126 ? 4.367 -3.137 -0.811 1 98.44 126 ALA A N 1
ATOM 961 C CA . ALA A 1 126 ? 5.188 -4.043 -1.609 1 98.44 126 ALA A CA 1
ATOM 962 C C . ALA A 1 126 ? 4.395 -4.617 -2.779 1 98.44 126 ALA A C 1
ATOM 964 O O . ALA A 1 126 ? 4.918 -4.754 -3.887 1 98.44 126 ALA A O 1
ATOM 965 N N . GLN A 1 127 ? 3.158 -4.93 -2.52 1 98.62 127 GLN A N 1
ATOM 966 C CA . GLN A 1 127 ? 2.283 -5.484 -3.547 1 98.62 127 GLN A CA 1
ATOM 967 C C . GLN A 1 127 ? 2.074 -4.492 -4.688 1 98.62 127 GLN A C 1
ATOM 969 O O . GLN A 1 127 ? 2.238 -4.84 -5.859 1 98.62 127 GLN A O 1
ATOM 974 N N . LEU A 1 128 ? 1.752 -3.271 -4.348 1 98.69 128 LEU A N 1
ATOM 975 C CA . LEU A 1 128 ? 1.564 -2.264 -5.383 1 98.69 128 LEU A CA 1
ATOM 976 C C . LEU A 1 128 ? 2.863 -2.016 -6.141 1 98.69 128 LEU A C 1
ATOM 978 O O . LEU A 1 128 ? 2.857 -1.906 -7.371 1 98.69 128 LEU A O 1
ATOM 982 N N . THR A 1 129 ? 3.969 -1.938 -5.438 1 98.62 129 THR A N 1
ATOM 983 C CA . THR A 1 129 ? 5.27 -1.722 -6.059 1 98.62 129 THR A CA 1
ATOM 984 C C . THR A 1 129 ? 5.594 -2.842 -7.047 1 98.62 129 THR A C 1
ATOM 986 O O . THR A 1 129 ? 5.996 -2.58 -8.18 1 98.62 129 THR A O 1
ATOM 989 N N . ALA A 1 130 ? 5.387 -4.055 -6.617 1 98.81 130 ALA A N 1
ATOM 990 C CA . ALA A 1 130 ? 5.617 -5.199 -7.496 1 98.81 130 ALA A CA 1
ATOM 991 C C . ALA A 1 130 ? 4.703 -5.148 -8.719 1 98.81 130 ALA A C 1
ATOM 993 O O . ALA A 1 130 ? 5.137 -5.438 -9.836 1 98.81 130 ALA A O 1
ATOM 994 N N . TRP A 1 131 ? 3.461 -4.82 -8.453 1 98.81 131 TRP A N 1
ATOM 995 C CA . TRP A 1 131 ? 2.471 -4.75 -9.523 1 98.81 131 TRP A CA 1
ATOM 996 C C . TRP A 1 131 ? 2.869 -3.711 -10.562 1 98.81 131 TRP A C 1
ATOM 998 O O . TRP A 1 131 ? 2.76 -3.955 -11.766 1 98.81 131 TRP A O 1
ATOM 1008 N N . LEU A 1 132 ? 3.359 -2.594 -10.141 1 98.44 132 LEU A N 1
ATOM 1009 C CA . LEU A 1 132 ? 3.818 -1.549 -11.047 1 98.44 132 LEU A CA 1
ATOM 1010 C C . LEU A 1 132 ? 5.074 -1.988 -11.789 1 98.44 132 LEU A C 1
ATOM 1012 O O . LEU A 1 132 ? 5.246 -1.671 -12.969 1 98.44 132 LEU A O 1
ATOM 1016 N N . ALA A 1 133 ? 5.965 -2.707 -11.102 1 98.38 133 ALA A N 1
ATOM 1017 C CA . ALA A 1 133 ? 7.141 -3.258 -11.773 1 98.38 133 ALA A CA 1
ATOM 1018 C C . ALA A 1 133 ? 6.73 -4.227 -12.883 1 98.38 133 ALA A C 1
ATOM 1020 O O . ALA A 1 133 ? 7.305 -4.211 -13.969 1 98.38 133 ALA A O 1
ATOM 1021 N N . LEU A 1 134 ? 5.75 -5.082 -12.594 1 98.69 134 LEU A N 1
ATOM 1022 C CA . LEU A 1 134 ? 5.238 -6 -13.609 1 98.69 134 LEU A CA 1
ATOM 1023 C C . LEU A 1 134 ? 4.656 -5.23 -14.789 1 98.69 134 LEU A C 1
ATOM 1025 O O . LEU A 1 134 ? 4.891 -5.586 -15.945 1 98.69 134 LEU A O 1
ATOM 1029 N N . THR A 1 135 ? 3.885 -4.184 -14.469 1 98.31 135 THR A N 1
ATOM 1030 C CA . THR A 1 135 ? 3.279 -3.35 -15.5 1 98.31 135 THR A CA 1
ATOM 1031 C C . THR A 1 135 ? 4.352 -2.734 -16.391 1 98.31 135 THR A C 1
ATOM 1033 O O . THR A 1 135 ? 4.195 -2.68 -17.625 1 98.31 135 THR A O 1
ATOM 1036 N N . GLU A 1 136 ? 5.41 -2.283 -15.789 1 97.62 136 GLU A N 1
ATOM 1037 C CA . GLU A 1 136 ? 6.52 -1.708 -16.547 1 97.62 136 GLU A CA 1
ATOM 1038 C C . GLU A 1 136 ? 7.141 -2.738 -17.484 1 97.62 136 GLU A C 1
ATOM 1040 O O . GLU A 1 136 ? 7.617 -2.391 -18.562 1 97.62 136 GLU A O 1
ATOM 1045 N N . LEU A 1 137 ? 7.129 -3.988 -17.109 1 98.12 137 LEU A N 1
ATOM 1046 C CA . LEU A 1 137 ? 7.707 -5.07 -17.906 1 98.12 137 LEU A CA 1
ATOM 1047 C C . LEU A 1 137 ? 6.723 -5.551 -18.969 1 98.12 137 LEU A C 1
ATOM 1049 O O . LEU A 1 137 ? 7.023 -6.473 -19.734 1 98.12 137 LEU A O 1
ATOM 1053 N N . GLY A 1 138 ? 5.527 -4.961 -18.984 1 98 138 GLY A N 1
ATOM 1054 C CA . GLY A 1 138 ? 4.516 -5.316 -19.969 1 98 138 GLY A CA 1
ATOM 1055 C C . GLY A 1 138 ? 3.723 -6.551 -19.594 1 98 138 GLY A C 1
ATOM 1056 O O . GLY A 1 138 ? 3.111 -7.191 -20.453 1 98 138 GLY A O 1
ATOM 1057 N N . LEU A 1 139 ? 3.781 -6.953 -18.344 1 98.81 139 LEU A N 1
ATOM 1058 C CA . LEU A 1 139 ? 3.082 -8.141 -17.859 1 98.81 139 LEU A CA 1
ATOM 1059 C C . LEU A 1 139 ? 1.749 -7.77 -17.219 1 98.81 139 LEU A C 1
ATOM 1061 O O . LEU A 1 139 ? 1.597 -6.664 -16.688 1 98.81 139 LEU A O 1
ATOM 1065 N N . GLY A 1 140 ? 0.746 -8.688 -17.344 1 98.62 140 GLY A N 1
ATOM 1066 C CA . GLY A 1 140 ? -0.483 -8.617 -16.562 1 98.62 140 GLY A CA 1
ATOM 1067 C C . GLY A 1 140 ? -0.399 -9.352 -15.242 1 98.62 140 GLY A C 1
ATOM 1068 O O . GLY A 1 140 ? 0.433 -10.242 -15.078 1 98.62 140 GLY A O 1
ATOM 1069 N N . ALA A 1 141 ? -1.228 -8.969 -14.344 1 98.69 141 ALA A N 1
ATOM 1070 C CA . ALA A 1 141 ? -1.264 -9.594 -13.031 1 98.69 141 ALA A CA 1
ATOM 1071 C C . ALA A 1 141 ? -2.609 -9.359 -12.344 1 98.69 141 ALA A C 1
ATOM 1073 O O . ALA A 1 141 ? -3.391 -8.508 -12.781 1 98.69 141 ALA A O 1
ATOM 1074 N N . ASN A 1 142 ? -2.918 -10.109 -11.406 1 98.12 142 ASN A N 1
ATOM 1075 C CA . ASN A 1 142 ? -3.994 -9.898 -10.438 1 98.12 142 ASN A CA 1
ATOM 1076 C C . ASN A 1 142 ? -3.57 -10.305 -9.031 1 98.12 142 ASN A C 1
ATOM 1078 O O . ASN A 1 142 ? -2.531 -10.945 -8.852 1 98.12 142 ASN A O 1
ATOM 1082 N N . LEU A 1 143 ? -4.281 -9.844 -8.078 1 97.19 143 LEU A N 1
ATOM 1083 C CA . LEU A 1 143 ? -3.936 -10.086 -6.68 1 97.19 143 LEU A CA 1
ATOM 1084 C C . LEU A 1 143 ? -4.988 -10.953 -6 1 97.19 143 LEU A C 1
ATOM 1086 O O . LEU A 1 143 ? -6.18 -10.633 -6.035 1 97.19 143 LEU A O 1
ATOM 1090 N N . GLN A 1 144 ? -4.547 -12.016 -5.426 1 93.44 144 GLN A N 1
ATOM 1091 C CA . GLN A 1 144 ? -5.43 -12.969 -4.754 1 93.44 144 GLN A CA 1
ATOM 1092 C C . GLN A 1 144 ? -5.086 -13.086 -3.273 1 93.44 144 GLN A C 1
ATOM 1094 O O . GLN A 1 144 ? -3.947 -12.828 -2.873 1 93.44 144 GLN A O 1
ATOM 1099 N N . HIS A 1 145 ? -6.031 -13.438 -2.479 1 90.31 145 HIS A N 1
ATOM 1100 C CA . HIS A 1 145 ? -5.887 -13.672 -1.046 1 90.31 145 HIS A CA 1
ATOM 1101 C C . HIS A 1 145 ? -6.531 -14.992 -0.636 1 90.31 145 HIS A C 1
ATOM 1103 O O . HIS A 1 145 ? -7.422 -15.016 0.217 1 90.31 145 HIS A O 1
ATOM 1109 N N . PHE A 1 146 ? -6.055 -16.016 -1.16 1 83 146 PHE A N 1
ATOM 1110 C CA . PHE A 1 146 ? -6.641 -17.328 -0.89 1 83 146 PHE A CA 1
ATOM 1111 C C . PHE A 1 146 ? -6.262 -17.812 0.504 1 83 146 PHE A C 1
ATOM 1113 O O . PHE A 1 146 ? -6.766 -18.828 0.971 1 83 146 PHE A O 1
ATOM 1120 N N . ASN A 1 147 ? -5.379 -17.062 1.166 1 68 147 ASN A N 1
ATOM 1121 C CA . ASN A 1 147 ? -4.918 -17.453 2.498 1 68 147 ASN A CA 1
ATOM 1122 C C . ASN A 1 147 ? -5.855 -16.922 3.584 1 68 147 ASN A C 1
ATOM 1124 O O . ASN A 1 147 ? -5.766 -17.344 4.738 1 68 147 ASN A O 1
ATOM 1128 N N . ILE A 1 148 ? -6.504 -15.93 3.385 1 56.41 148 ILE A N 1
ATOM 1129 C CA . ILE A 1 148 ? -7.262 -15.273 4.441 1 56.41 148 ILE A CA 1
ATOM 1130 C C . ILE A 1 148 ? -8.422 -16.172 4.883 1 56.41 148 ILE A C 1
ATOM 1132 O O . ILE A 1 148 ? -9.219 -16.609 4.059 1 56.41 148 ILE A O 1
ATOM 1136 N N . GLY A 1 149 ? -8.461 -16.391 6.23 1 49.62 149 GLY A N 1
ATOM 1137 C CA . GLY A 1 149 ? -9.445 -17.203 6.926 1 49.62 149 GLY A CA 1
ATOM 1138 C C . GLY A 1 149 ? -9.016 -18.641 7.102 1 49.62 149 GLY A C 1
ATOM 1139 O O . GLY A 1 149 ? -9.727 -19.438 7.723 1 49.62 149 GLY A O 1
ATOM 1140 N N . TYR A 1 150 ? -7.93 -18.953 6.34 1 52.75 150 TYR A N 1
ATOM 1141 C CA . TYR A 1 150 ? -7.672 -20.391 6.375 1 52.75 150 TYR A CA 1
ATOM 1142 C C . TYR A 1 150 ? -6.352 -20.688 7.074 1 52.75 150 TYR A C 1
ATOM 1144 O O . TYR A 1 150 ? -5.281 -20.562 6.477 1 52.75 150 TYR A O 1
ATOM 1152 N N . GLU A 1 151 ? -6.23 -20.203 8.383 1 49.88 151 GLU A N 1
ATOM 1153 C CA . GLU A 1 151 ? -5.004 -20.5 9.125 1 49.88 151 GLU A CA 1
ATOM 1154 C C . GLU A 1 151 ? -4.332 -21.75 8.586 1 49.88 151 GLU A C 1
ATOM 1156 O O . GLU A 1 151 ? -3.148 -21.734 8.242 1 49.88 151 GLU A O 1
ATOM 1161 N N . GLN A 1 152 ? -4.656 -22.891 9.195 1 51.19 152 GLN A N 1
ATOM 1162 C CA . GLN A 1 152 ? -3.773 -23.969 9.609 1 51.19 152 GLN A CA 1
ATOM 1163 C C . GLN A 1 152 ? -3.168 -24.688 8.398 1 51.19 152 GLN A C 1
ATOM 1165 O O . GLN A 1 152 ? -1.975 -25 8.391 1 51.19 152 GLN A O 1
ATOM 1170 N N . GLY A 1 153 ? -3.846 -24.641 7.227 1 57.31 153 GLY A N 1
ATOM 1171 C CA . GLY A 1 153 ? -3.328 -25.703 6.379 1 57.31 153 GLY A CA 1
ATOM 1172 C C . GLY A 1 153 ? -2.678 -25.188 5.109 1 57.31 153 GLY A C 1
ATOM 1173 O O . GLY A 1 153 ? -1.592 -25.641 4.734 1 57.31 153 GLY A O 1
ATOM 1174 N N . PHE A 1 154 ? -2.99 -23.906 4.684 1 74.44 154 PHE A N 1
ATOM 1175 C CA . PHE A 1 154 ? -2.502 -23.516 3.369 1 74.44 154 PHE A CA 1
ATOM 1176 C C . PHE A 1 154 ? -1.166 -22.797 3.482 1 74.44 154 PHE A C 1
ATOM 1178 O O . PHE A 1 154 ? -0.25 -23.047 2.695 1 74.44 154 PHE A O 1
ATOM 1185 N N . ASP A 1 155 ? -1.017 -22.141 4.488 1 82.38 155 ASP A N 1
ATOM 1186 C CA . ASP A 1 155 ? 0.236 -21.406 4.684 1 82.38 155 ASP A CA 1
ATOM 1187 C C . ASP A 1 155 ? 1.394 -22.375 4.938 1 82.38 155 ASP A C 1
ATOM 1189 O O . ASP A 1 155 ? 2.463 -22.234 4.344 1 82.38 155 ASP A O 1
ATOM 1193 N N . ARG A 1 156 ? 1.083 -23.359 5.719 1 86.94 156 ARG A N 1
ATOM 1194 C CA . ARG A 1 156 ? 2.119 -24.344 6.031 1 86.94 156 ARG A CA 1
ATOM 1195 C C . ARG A 1 156 ? 2.502 -25.156 4.797 1 86.94 156 ARG A C 1
ATOM 1197 O O . ARG A 1 156 ? 3.686 -25.375 4.535 1 86.94 156 ARG A O 1
ATOM 1204 N N . ALA A 1 157 ? 1.531 -25.625 4.09 1 89.56 157 ALA A N 1
ATOM 1205 C CA . ALA A 1 157 ? 1.782 -26.453 2.91 1 89.56 157 ALA A CA 1
ATOM 1206 C C . ALA A 1 157 ? 2.6 -25.688 1.872 1 89.56 157 ALA A C 1
ATOM 1208 O O . ALA A 1 157 ? 3.48 -26.25 1.225 1 89.56 157 ALA A O 1
ATOM 1209 N N . ILE A 1 158 ? 2.344 -24.391 1.729 1 93.81 158 ILE A N 1
ATOM 1210 C CA . ILE A 1 158 ? 3.068 -23.578 0.765 1 93.81 158 ILE A CA 1
ATOM 1211 C C . ILE A 1 158 ? 4.516 -23.406 1.223 1 93.81 158 ILE A C 1
ATOM 1213 O O . ILE A 1 158 ? 5.445 -23.516 0.421 1 93.81 158 ILE A O 1
ATOM 1217 N N . ARG A 1 159 ? 4.688 -23.141 2.475 1 94.19 159 ARG A N 1
ATOM 1218 C CA . ARG A 1 159 ? 6.043 -23 2.992 1 94.19 159 ARG A CA 1
ATOM 1219 C C . ARG A 1 159 ? 6.852 -24.266 2.807 1 94.19 159 ARG A C 1
ATOM 1221 O O . ARG A 1 159 ? 8.023 -24.219 2.432 1 94.19 159 ARG A O 1
ATOM 1228 N N . GLU A 1 160 ? 6.203 -25.391 3.068 1 93.94 160 GLU A N 1
ATOM 1229 C CA . GLU A 1 160 ? 6.875 -26.672 2.902 1 93.94 160 GLU A CA 1
ATOM 1230 C C . GLU A 1 160 ? 7.203 -26.938 1.436 1 93.94 160 GLU A C 1
ATOM 1232 O O . GLU A 1 160 ? 8.312 -27.375 1.11 1 93.94 160 GLU A O 1
ATOM 1237 N N . LEU A 1 161 ? 6.277 -26.641 0.576 1 95.81 161 LEU A N 1
ATOM 1238 C CA . LEU A 1 161 ? 6.461 -26.844 -0.858 1 95.81 161 LEU A CA 1
ATOM 1239 C C . LEU A 1 161 ? 7.676 -26.062 -1.362 1 95.81 161 LEU A C 1
ATOM 1241 O O . LEU A 1 161 ? 8.43 -26.562 -2.197 1 95.81 161 LEU A O 1
ATOM 1245 N N . LEU A 1 162 ? 7.891 -24.875 -0.807 1 97.81 162 LEU A N 1
ATOM 1246 C CA . LEU A 1 162 ? 8.898 -23.969 -1.354 1 97.81 162 LEU A CA 1
ATOM 1247 C C . LEU A 1 162 ? 10.102 -23.875 -0.427 1 97.81 162 LEU A C 1
ATOM 1249 O O . LEU A 1 162 ? 11.023 -23.109 -0.679 1 97.81 162 LEU A O 1
ATOM 1253 N N . ASP A 1 163 ? 10.133 -24.641 0.647 1 97.31 163 ASP A N 1
ATOM 1254 C CA . ASP A 1 163 ? 11.219 -24.672 1.623 1 97.31 163 ASP A CA 1
ATOM 1255 C C . ASP A 1 163 ? 11.477 -23.281 2.189 1 97.31 163 ASP A C 1
ATOM 1257 O O . ASP A 1 163 ? 12.594 -22.766 2.102 1 97.31 163 ASP A O 1
ATOM 1261 N N . LEU A 1 164 ? 10.453 -22.688 2.783 1 97.12 164 LEU A N 1
ATOM 1262 C CA . LEU A 1 164 ? 10.523 -21.344 3.332 1 97.12 164 LEU A CA 1
ATOM 1263 C C . LEU A 1 164 ? 10.492 -21.375 4.855 1 97.12 164 LEU A C 1
ATOM 1265 O O . LEU A 1 164 ? 9.977 -22.328 5.453 1 97.12 164 LEU A O 1
ATOM 1269 N N . PRO A 1 165 ? 10.977 -20.328 5.492 1 96.12 165 PRO A N 1
ATOM 1270 C CA . PRO A 1 165 ? 10.992 -20.281 6.957 1 96.12 165 PRO A CA 1
ATOM 1271 C C . PRO A 1 165 ? 9.594 -20.328 7.562 1 96.12 165 PRO A C 1
ATOM 1273 O O . PRO A 1 165 ? 8.648 -19.766 7 1 96.12 165 PRO A O 1
ATOM 1276 N N . GLU A 1 166 ? 9.492 -20.844 8.766 1 94.06 166 GLU A N 1
ATOM 1277 C CA . GLU A 1 166 ? 8.234 -20.984 9.5 1 94.06 166 GLU A CA 1
ATOM 1278 C C . GLU A 1 166 ? 7.672 -19.625 9.906 1 94.06 166 GLU A C 1
ATOM 1280 O O . GLU A 1 166 ? 6.453 -19.438 9.977 1 94.06 166 GLU A O 1
ATOM 1285 N N . ALA A 1 167 ? 8.539 -18.688 10.039 1 94.5 167 ALA A N 1
ATOM 1286 C CA . ALA A 1 167 ? 8.133 -17.391 10.547 1 94.5 167 ALA A CA 1
ATOM 1287 C C . ALA A 1 167 ? 7.449 -16.562 9.453 1 94.5 167 ALA A C 1
ATOM 1289 O O . ALA A 1 167 ? 6.84 -15.531 9.727 1 94.5 167 ALA A O 1
ATOM 1290 N N . TRP A 1 168 ? 7.512 -17 8.211 1 95.12 168 TRP A N 1
ATOM 1291 C CA . TRP A 1 168 ? 6.926 -16.25 7.109 1 95.12 168 TRP A CA 1
ATOM 1292 C C . TRP A 1 168 ? 5.426 -16.5 7.012 1 95.12 168 TRP A C 1
ATOM 1294 O O . TRP A 1 168 ? 4.996 -17.641 6.848 1 95.12 168 TRP A O 1
ATOM 1304 N N . GLU A 1 169 ? 4.711 -15.445 7.121 1 92.38 169 GLU A N 1
ATOM 1305 C CA . GLU A 1 169 ? 3.256 -15.492 7.012 1 92.38 169 GLU A CA 1
ATOM 1306 C C . GLU A 1 169 ? 2.787 -15 5.645 1 92.38 169 GLU A C 1
ATOM 1308 O O . GLU A 1 169 ? 3.051 -13.859 5.262 1 92.38 169 GLU A O 1
ATOM 1313 N N . LEU A 1 170 ? 2.059 -15.883 4.977 1 94.81 170 LEU A N 1
ATOM 1314 C CA . LEU A 1 170 ? 1.581 -15.531 3.646 1 94.81 170 LEU A CA 1
ATOM 1315 C C . LEU A 1 170 ? 0.496 -14.461 3.727 1 94.81 170 LEU A C 1
ATOM 1317 O O . LEU A 1 170 ? -0.43 -14.57 4.535 1 94.81 170 LEU A O 1
ATOM 1321 N N . VAL A 1 171 ? 0.616 -13.461 2.859 1 94 171 VAL A N 1
ATOM 1322 C CA . VAL A 1 171 ? -0.35 -12.367 2.865 1 94 171 VAL A CA 1
ATOM 1323 C C . VAL A 1 171 ? -1.17 -12.391 1.577 1 94 171 VAL A C 1
ATOM 1325 O O . VAL A 1 171 ? -2.387 -12.195 1.605 1 94 171 VAL A O 1
ATOM 1328 N N . ALA A 1 172 ? -0.501 -12.664 0.421 1 95.31 172 ALA A N 1
ATOM 1329 C CA . ALA A 1 172 ? -1.2 -12.555 -0.857 1 95.31 172 ALA A CA 1
ATOM 1330 C C . ALA A 1 172 ? -0.446 -13.297 -1.959 1 95.31 172 ALA A C 1
ATOM 1332 O O . ALA A 1 172 ? 0.735 -13.617 -1.804 1 95.31 172 ALA A O 1
ATOM 1333 N N . GLU A 1 173 ? -1.121 -13.602 -3 1 96.88 173 GLU A N 1
ATOM 1334 C CA . GLU A 1 173 ? -0.598 -14.227 -4.211 1 96.88 173 GLU A CA 1
ATOM 1335 C C . GLU A 1 173 ? -0.875 -13.359 -5.438 1 96.88 173 GLU A C 1
ATOM 1337 O O . GLU A 1 173 ? -2.02 -1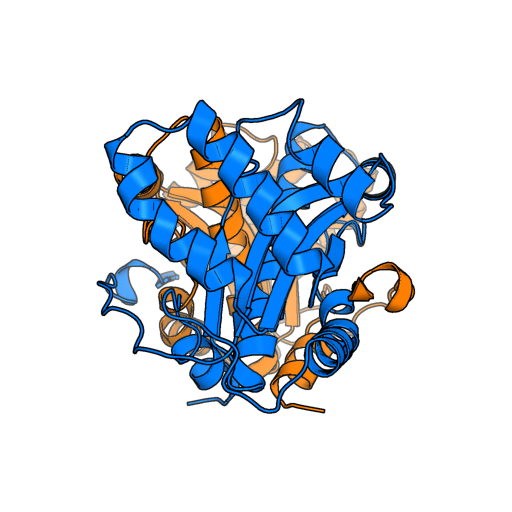2.977 -5.688 1 96.88 173 GLU A O 1
ATOM 1342 N N . MET A 1 174 ? 0.165 -13.094 -6.211 1 98.69 174 MET A N 1
ATOM 1343 C CA . MET A 1 174 ? 0.007 -12.289 -7.422 1 98.69 174 MET A CA 1
ATOM 1344 C C . MET A 1 174 ? 0.498 -13.047 -8.648 1 98.69 174 MET A C 1
ATOM 1346 O O . MET A 1 174 ? 1.653 -12.906 -9.055 1 98.69 174 MET A O 1
ATOM 1350 N N . PRO A 1 175 ? -0.387 -13.852 -9.203 1 98.88 175 PRO A N 1
ATOM 1351 C CA . PRO A 1 175 ? 0.01 -14.445 -10.477 1 98.88 175 PRO A CA 1
ATOM 1352 C C . PRO A 1 175 ? 0.226 -13.406 -11.57 1 98.88 175 PRO A C 1
ATOM 1354 O O . PRO A 1 175 ? -0.455 -12.375 -11.594 1 98.88 175 PRO A O 1
ATOM 1357 N N . PHE A 1 176 ? 1.182 -13.672 -12.438 1 98.94 176 PHE A N 1
ATOM 1358 C CA . PHE A 1 176 ? 1.529 -12.719 -13.484 1 98.94 176 PHE A CA 1
ATOM 1359 C C . PHE A 1 176 ? 1.917 -13.43 -14.766 1 98.94 176 PHE A C 1
ATOM 1361 O O . PHE A 1 176 ? 2.361 -14.586 -14.734 1 98.94 176 PHE A O 1
ATOM 1368 N N . GLY A 1 177 ? 1.766 -12.789 -15.898 1 98.88 177 GLY A N 1
ATOM 1369 C CA . GLY A 1 177 ? 2.135 -13.305 -17.203 1 98.88 177 GLY A CA 1
ATOM 1370 C C . GLY A 1 177 ? 1.701 -12.398 -18.344 1 98.88 177 GLY A C 1
ATOM 1371 O O . GLY A 1 177 ? 1.511 -11.195 -18.156 1 98.88 177 GLY A O 1
ATOM 1372 N N . SER A 1 178 ? 1.695 -12.984 -19.562 1 98.88 178 SER A N 1
ATOM 1373 C CA . SER A 1 178 ? 1.23 -12.234 -20.719 1 98.88 178 SER A CA 1
ATOM 1374 C C . SER A 1 178 ? -0.233 -11.828 -20.562 1 98.88 178 SER A C 1
ATOM 1376 O O . SER A 1 178 ? -1.014 -12.539 -19.922 1 98.88 178 SER A O 1
ATOM 1378 N N . ILE A 1 179 ? -0.584 -10.711 -21.109 1 98.62 179 ILE A N 1
ATOM 1379 C CA . ILE A 1 179 ? -1.969 -10.25 -21.125 1 98.62 179 ILE A CA 1
ATOM 1380 C C . ILE A 1 179 ? -2.705 -10.875 -22.312 1 98.62 179 ILE A C 1
ATOM 1382 O O . ILE A 1 179 ? -2.436 -10.539 -23.469 1 98.62 179 ILE A O 1
ATOM 1386 N N . GLU A 1 180 ? -3.635 -11.75 -21.969 1 98.31 180 GLU A N 1
ATOM 1387 C CA . GLU A 1 180 ? -4.301 -12.523 -23 1 98.31 180 GLU A CA 1
ATOM 1388 C C . GLU A 1 180 ? -5.637 -11.891 -23.391 1 98.31 180 GLU A C 1
ATOM 1390 O O . GLU A 1 180 ? -6.211 -12.227 -24.438 1 98.31 180 GLU A O 1
ATOM 1395 N N . ALA A 1 181 ? -6.176 -11.078 -22.562 1 97.56 181 ALA A N 1
ATOM 1396 C CA . ALA A 1 181 ? -7.379 -10.281 -22.812 1 97.56 181 ALA A CA 1
ATOM 1397 C C . ALA A 1 181 ? -7.344 -8.977 -22.016 1 97.56 181 ALA A C 1
ATOM 1399 O O . ALA A 1 181 ? -6.68 -8.891 -20.984 1 97.56 181 ALA A O 1
ATOM 1400 N N . PRO A 1 182 ? -8 -8.016 -22.531 1 96.19 182 PRO A N 1
ATOM 1401 C CA . PRO A 1 182 ? -7.992 -6.742 -21.812 1 96.19 182 PRO A CA 1
ATOM 1402 C C . PRO A 1 182 ? -8.664 -6.84 -20.438 1 96.19 182 PRO A C 1
ATOM 1404 O O . PRO A 1 182 ? -9.531 -7.691 -20.234 1 96.19 182 PRO A O 1
ATOM 1407 N N . ALA A 1 183 ? -8.195 -6.012 -19.547 1 95.69 183 ALA A N 1
ATOM 1408 C CA . ALA A 1 183 ? -8.875 -5.898 -18.266 1 95.69 183 ALA A CA 1
ATOM 1409 C C . ALA A 1 183 ? -10.297 -5.379 -18.438 1 95.69 183 ALA A C 1
ATOM 1411 O O . ALA A 1 183 ? -10.578 -4.605 -19.359 1 95.69 183 ALA A O 1
ATOM 1412 N N . ALA A 1 184 ? -11.117 -5.777 -17.562 1 91.25 184 ALA A N 1
ATOM 1413 C CA . ALA A 1 184 ? -12.5 -5.32 -17.609 1 91.25 184 ALA A CA 1
ATOM 1414 C C . ALA A 1 184 ? -12.602 -3.83 -17.297 1 91.25 184 ALA A C 1
ATOM 1416 O O . ALA A 1 184 ? -11.758 -3.285 -16.578 1 91.25 184 ALA A O 1
ATOM 1417 N N . GLU A 1 185 ? -13.57 -3.254 -17.922 1 91 185 GLU A N 1
ATOM 1418 C CA . GLU A 1 185 ? -13.852 -1.881 -17.516 1 91 185 GLU A CA 1
ATOM 1419 C C . GLU A 1 185 ? -14.258 -1.815 -16.047 1 91 185 GLU A C 1
ATOM 1421 O O . GLU A 1 185 ? -14.859 -2.752 -15.523 1 91 185 GLU A O 1
ATOM 1426 N N . LYS A 1 186 ? -13.852 -0.749 -15.453 1 88.81 186 LYS A N 1
ATOM 1427 C CA . LYS A 1 186 ? -14.242 -0.59 -14.055 1 88.81 186 LYS A CA 1
ATOM 1428 C C . LYS A 1 186 ? -14.875 0.774 -13.812 1 88.81 186 LYS A C 1
ATOM 1430 O O . LYS A 1 186 ? -14.453 1.776 -14.391 1 88.81 186 LYS A O 1
ATOM 1435 N N . GLU A 1 187 ? -15.852 0.75 -12.961 1 91 187 GLU A N 1
ATOM 1436 C CA . GLU A 1 187 ? -16.438 2.006 -12.508 1 91 187 GLU A CA 1
ATOM 1437 C C . GLU A 1 187 ? -15.555 2.682 -11.461 1 91 187 GLU A C 1
ATOM 1439 O O . GLU A 1 187 ? -14.969 2.012 -10.602 1 91 187 GLU A O 1
ATOM 1444 N N . VAL A 1 188 ? -15.453 4.012 -11.625 1 91.81 188 VAL A N 1
ATOM 1445 C CA . VAL A 1 188 ? -14.648 4.777 -10.68 1 91.81 188 VAL A CA 1
ATOM 1446 C C . VAL A 1 188 ? -15.445 5.977 -10.172 1 91.81 188 VAL A C 1
ATOM 1448 O O . VAL A 1 188 ? -16.172 6.613 -10.938 1 91.81 188 VAL A O 1
ATOM 1451 N N . ILE A 1 189 ? -15.359 6.262 -8.906 1 92.94 189 ILE A N 1
ATOM 1452 C CA . ILE A 1 189 ? -16 7.453 -8.352 1 92.94 189 ILE A CA 1
ATOM 1453 C C . ILE A 1 189 ? -15.258 8.703 -8.82 1 92.94 189 ILE A C 1
ATOM 1455 O O . ILE A 1 189 ? -14.109 8.617 -9.25 1 92.94 189 ILE A O 1
ATOM 1459 N N . ALA A 1 190 ? -15.969 9.883 -8.695 1 94.12 190 ALA A N 1
ATOM 1460 C CA . ALA A 1 190 ? -15.367 11.148 -9.109 1 94.12 190 ALA A CA 1
ATOM 1461 C C . ALA A 1 190 ? -14.141 11.477 -8.273 1 94.12 190 ALA A C 1
ATOM 1463 O O . ALA A 1 190 ? -14.133 11.266 -7.059 1 94.12 190 ALA A O 1
ATOM 1464 N N . ALA A 1 191 ? -13.133 11.961 -8.992 1 94.25 191 ALA A N 1
ATOM 1465 C CA . ALA A 1 191 ? -11.898 12.336 -8.312 1 94.25 191 ALA A CA 1
ATOM 1466 C C . ALA A 1 191 ? -12.156 13.328 -7.188 1 94.25 191 ALA A C 1
ATOM 1468 O O . ALA A 1 191 ? -11.508 13.281 -6.145 1 94.25 191 ALA A O 1
ATOM 1469 N N . GLU A 1 192 ? -13.172 14.18 -7.359 1 94.5 192 GLU A N 1
ATOM 1470 C CA . GLU A 1 192 ? -13.484 15.219 -6.391 1 94.5 192 GLU A CA 1
ATOM 1471 C C . GLU A 1 192 ? -14.117 14.633 -5.133 1 94.5 192 GLU A C 1
ATOM 1473 O O . GLU A 1 192 ? -14.094 15.25 -4.066 1 94.5 192 GLU A O 1
ATOM 1478 N N . GLU A 1 193 ? -14.633 13.438 -5.289 1 93.81 193 GLU A N 1
ATOM 1479 C CA . GLU A 1 193 ? -15.203 12.75 -4.141 1 93.81 193 GLU A CA 1
ATOM 1480 C C . GLU A 1 193 ? -14.117 12.094 -3.293 1 93.81 193 GLU A C 1
ATOM 1482 O O . GLU A 1 193 ? -14.266 11.953 -2.078 1 93.81 193 GLU A O 1
ATOM 1487 N N . GLN A 1 194 ? -13.039 11.766 -3.893 1 96.56 194 GLN A N 1
ATOM 1488 C CA . GLN A 1 194 ? -11.992 11.016 -3.221 1 96.56 194 GLN A CA 1
ATOM 1489 C C . GLN A 1 194 ? -10.906 11.945 -2.674 1 96.56 194 GLN A C 1
ATOM 1491 O O . GLN A 1 194 ? -10.227 11.609 -1.702 1 96.56 194 GLN A O 1
ATOM 1496 N N . VAL A 1 195 ? -10.688 13.031 -3.402 1 98.44 195 VAL A N 1
ATOM 1497 C CA . VAL A 1 195 ? -9.648 13.977 -3.014 1 98.44 195 VAL A CA 1
ATOM 1498 C C . VAL A 1 195 ? -10.25 15.367 -2.854 1 98.44 195 VAL A C 1
ATOM 1500 O O . VAL A 1 195 ? -10.812 15.922 -3.801 1 98.44 195 VAL A O 1
ATOM 1503 N N . ILE A 1 196 ? -10.055 15.906 -1.673 1 98.19 196 ILE A N 1
ATOM 1504 C CA . ILE A 1 196 ? -10.57 17.266 -1.467 1 98.19 196 ILE A CA 1
ATOM 1505 C C . ILE A 1 196 ? -9.484 18.141 -0.84 1 98.19 196 ILE A C 1
ATOM 1507 O O . ILE A 1 196 ? -8.555 17.625 -0.214 1 98.19 196 ILE A O 1
ATOM 1511 N N . LEU A 1 197 ? -9.602 19.422 -1.118 1 98.19 197 LEU A N 1
ATOM 1512 C CA . LEU A 1 197 ? -8.695 20.422 -0.56 1 98.19 197 LEU A CA 1
ATOM 1513 C C . LEU A 1 197 ? 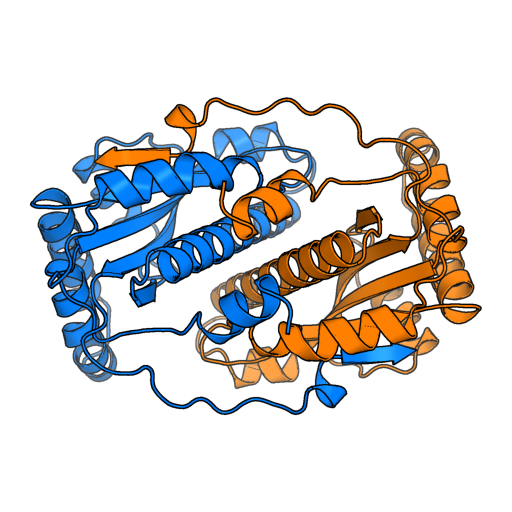-9.383 21.234 0.521 1 98.19 197 LEU A C 1
ATOM 1515 O O . LEU A 1 197 ? -10.523 21.688 0.337 1 98.19 197 LEU A O 1
ATOM 1519 N N . LYS A 1 198 ? -8.797 21.25 1.593 1 98.38 198 LYS A N 1
ATOM 1520 C CA . LYS A 1 198 ? -9.305 22.031 2.717 1 98.38 198 LYS A CA 1
ATOM 1521 C C . LYS A 1 198 ? -8.273 23.062 3.176 1 98.38 198 LYS A C 1
ATOM 1523 O O . LYS A 1 198 ? -7.09 22.75 3.303 1 98.38 198 LYS A O 1
ATOM 1528 N N . MET B 1 1 ? 18.109 2.566 -15 1 67.69 1 MET B N 1
ATOM 1529 C CA . MET B 1 1 ? 17.031 2.457 -14.023 1 67.69 1 MET B CA 1
ATOM 1530 C C . MET B 1 1 ? 15.75 3.076 -14.57 1 67.69 1 MET B C 1
ATOM 1532 O O . MET B 1 1 ? 15.781 4.145 -15.18 1 67.69 1 MET B O 1
ATOM 1536 N N . SER B 1 2 ? 14.773 2.398 -14.406 1 86.38 2 SER B N 1
ATOM 1537 C CA . SER B 1 2 ? 13.523 2.961 -14.906 1 86.38 2 SER B CA 1
ATOM 1538 C C . SER B 1 2 ? 13.102 4.184 -14.102 1 86.38 2 SER B C 1
ATOM 1540 O O . SER B 1 2 ? 13.586 4.395 -12.984 1 86.38 2 SER B O 1
ATOM 1542 N N . GLN B 1 3 ? 12.352 5.082 -14.688 1 89.75 3 GLN B N 1
ATOM 1543 C CA . GLN B 1 3 ? 11.844 6.254 -13.984 1 89.75 3 GLN B CA 1
ATOM 1544 C C . GLN B 1 3 ? 11.086 5.859 -12.727 1 89.75 3 GLN B C 1
ATOM 1546 O O . GLN B 1 3 ? 11.125 6.57 -11.719 1 89.75 3 GLN B O 1
ATOM 1551 N N . PHE B 1 4 ? 10.484 4.766 -12.859 1 95 4 PHE B N 1
ATOM 1552 C CA . PHE B 1 4 ? 9.734 4.27 -11.719 1 95 4 PHE B CA 1
ATOM 1553 C C . PHE B 1 4 ? 10.672 3.9 -10.57 1 95 4 PHE B C 1
ATOM 1555 O O . PHE B 1 4 ? 10.453 4.301 -9.43 1 95 4 PHE B O 1
ATOM 1562 N N . LYS B 1 5 ? 11.703 3.215 -10.844 1 94.81 5 LYS B N 1
ATOM 1563 C CA . LYS B 1 5 ? 12.688 2.832 -9.836 1 94.81 5 LYS B CA 1
ATOM 1564 C C . LYS B 1 5 ? 13.352 4.062 -9.219 1 94.81 5 LYS B C 1
ATOM 1566 O O . LYS B 1 5 ? 13.586 4.102 -8.008 1 94.81 5 LYS B O 1
ATOM 1571 N N . GLU B 1 6 ? 13.641 5 -10.047 1 95.94 6 GLU B N 1
ATOM 1572 C CA . GLU B 1 6 ? 14.242 6.234 -9.555 1 95.94 6 GLU B CA 1
ATOM 1573 C C . GLU B 1 6 ? 13.312 6.945 -8.578 1 95.94 6 GLU B C 1
ATOM 1575 O O . GLU B 1 6 ? 13.758 7.453 -7.547 1 95.94 6 GLU B O 1
ATOM 1580 N N . LEU B 1 7 ? 12.062 7.004 -8.945 1 97 7 LEU B N 1
ATOM 1581 C CA . LEU B 1 7 ? 11.062 7.645 -8.094 1 97 7 LEU B CA 1
ATOM 1582 C C . LEU B 1 7 ? 10.969 6.941 -6.746 1 97 7 LEU B C 1
ATOM 1584 O O . LEU B 1 7 ? 10.93 7.594 -5.703 1 97 7 LEU B O 1
ATOM 1588 N N . LEU B 1 8 ? 10.953 5.641 -6.754 1 96.94 8 LEU B N 1
ATOM 1589 C CA . LEU B 1 8 ? 10.891 4.844 -5.531 1 96.94 8 LEU B CA 1
ATOM 1590 C C . LEU B 1 8 ? 12.117 5.102 -4.656 1 96.94 8 LEU B C 1
ATOM 1592 O O . LEU B 1 8 ? 11.992 5.23 -3.436 1 96.94 8 LEU B O 1
ATOM 1596 N N . THR B 1 9 ? 13.273 5.195 -5.234 1 94.88 9 THR B N 1
ATOM 1597 C CA . THR B 1 9 ? 14.523 5.387 -4.504 1 94.88 9 THR B CA 1
ATOM 1598 C C . THR B 1 9 ? 14.586 6.785 -3.898 1 94.88 9 THR B C 1
ATOM 1600 O O . THR B 1 9 ? 15.094 6.965 -2.789 1 94.88 9 THR B O 1
ATOM 1603 N N . LYS B 1 10 ? 14.109 7.723 -4.625 1 96.38 10 LYS B N 1
ATOM 1604 C CA . LYS B 1 10 ? 14.125 9.117 -4.176 1 96.38 10 LYS B CA 1
ATOM 1605 C C . LYS B 1 10 ? 13.148 9.336 -3.027 1 96.38 10 LYS B C 1
ATOM 1607 O O . LYS B 1 10 ? 13.344 10.219 -2.193 1 96.38 10 LYS B O 1
ATOM 1612 N N . ARG B 1 11 ? 12.07 8.531 -3.031 1 97.69 11 ARG B N 1
ATOM 1613 C CA . ARG B 1 11 ? 11.094 8.648 -1.954 1 97.69 11 ARG B CA 1
ATOM 1614 C C . ARG B 1 11 ? 11.695 8.227 -0.618 1 97.69 11 ARG B C 1
ATOM 1616 O O . ARG B 1 11 ? 12.055 7.062 -0.433 1 97.69 11 ARG B O 1
ATOM 1623 N N . ARG B 1 12 ? 11.883 9.133 0.296 1 97.12 12 ARG B N 1
ATOM 1624 C CA . ARG B 1 12 ? 12.391 8.953 1.653 1 97.12 12 ARG B CA 1
ATOM 1625 C C . ARG B 1 12 ? 11.508 9.672 2.666 1 97.12 12 ARG B C 1
ATOM 1627 O O . ARG B 1 12 ? 10.75 10.57 2.305 1 97.12 12 ARG B O 1
ATOM 1634 N N . SER B 1 13 ? 11.602 9.203 3.918 1 97.44 13 SER B N 1
ATOM 1635 C CA . SER B 1 13 ? 10.977 9.977 4.988 1 97.44 13 SER B CA 1
ATOM 1636 C C . SER B 1 13 ? 11.781 11.227 5.316 1 97.44 13 SER B C 1
ATOM 1638 O O . SER B 1 13 ? 12.859 11.141 5.902 1 97.44 13 SER B O 1
ATOM 1640 N N . HIS B 1 14 ? 11.266 12.32 4.883 1 98.06 14 HIS B N 1
ATOM 1641 C CA . HIS B 1 14 ? 11.859 13.609 5.207 1 98.06 14 HIS B CA 1
ATOM 1642 C C . HIS B 1 14 ? 11.18 14.234 6.422 1 98.06 14 HIS B C 1
ATOM 1644 O O . HIS B 1 14 ? 10.023 14.641 6.348 1 98.06 14 HIS B O 1
ATOM 1650 N N . TYR B 1 15 ? 11.898 14.43 7.465 1 97.19 15 TYR B N 1
ATOM 1651 C CA . TYR B 1 15 ? 11.312 14.969 8.68 1 97.19 15 TYR B CA 1
ATOM 1652 C C . TYR B 1 15 ? 11.531 16.469 8.773 1 97.19 15 TYR B C 1
ATOM 1654 O O . TYR B 1 15 ? 10.75 17.188 9.406 1 97.19 15 TYR B O 1
ATOM 1662 N N . ALA B 1 16 ? 12.617 16.891 8.164 1 97.81 16 ALA B N 1
ATOM 1663 C CA . ALA B 1 16 ? 12.844 18.328 8.062 1 97.81 16 ALA B CA 1
ATOM 1664 C C . ALA B 1 16 ? 12.172 18.906 6.816 1 97.81 16 ALA B C 1
ATOM 1666 O O . ALA B 1 16 ? 12.797 19 5.754 1 97.81 16 ALA B O 1
ATOM 1667 N N . ILE B 1 17 ? 10.969 19.281 7.016 1 98.62 17 ILE B N 1
ATOM 1668 C CA . ILE B 1 17 ? 10.211 19.828 5.895 1 98.62 17 ILE B CA 1
ATOM 1669 C C . ILE B 1 17 ? 9.781 21.266 6.215 1 98.62 17 ILE B C 1
ATOM 1671 O O . ILE B 1 17 ? 9.766 21.656 7.383 1 98.62 17 ILE B O 1
ATOM 1675 N N . GLY B 1 18 ? 9.5 22.031 5.184 1 98.38 18 GLY B N 1
ATOM 1676 C CA . GLY B 1 18 ? 9.109 23.422 5.34 1 98.38 18 GLY B CA 1
ATOM 1677 C C . GLY B 1 18 ? 8.273 23.938 4.188 1 98.38 18 GLY B C 1
ATOM 1678 O O . GLY B 1 18 ? 7.637 23.156 3.477 1 98.38 18 GLY B O 1
ATOM 1679 N N . ALA B 1 19 ? 8.188 25.266 4.051 1 98.56 19 ALA B N 1
ATOM 1680 C CA . ALA B 1 19 ? 7.309 25.875 3.055 1 98.56 19 ALA B CA 1
ATOM 1681 C C . ALA B 1 19 ? 8.117 26.641 2.008 1 98.56 19 ALA B C 1
ATOM 1683 O O . ALA B 1 19 ? 7.566 27.438 1.241 1 98.56 19 ALA B O 1
ATOM 1684 N N . ASN B 1 20 ? 9.398 26.344 1.907 1 98.5 20 ASN B N 1
ATOM 1685 C CA . ASN B 1 20 ? 10.273 27.031 0.966 1 98.5 20 ASN B CA 1
ATOM 1686 C C . ASN B 1 20 ? 10.188 26.422 -0.429 1 98.5 20 ASN B C 1
ATOM 1688 O O . ASN B 1 20 ? 11.18 25.906 -0.952 1 98.5 20 ASN B O 1
ATOM 1692 N N . THR B 1 21 ? 9.125 26.531 -1.038 1 98.69 21 THR B N 1
ATOM 1693 C CA . THR B 1 21 ? 8.852 26 -2.367 1 98.69 21 THR B CA 1
ATOM 1694 C C . THR B 1 21 ? 7.715 26.766 -3.037 1 98.69 21 THR B C 1
ATOM 1696 O O . THR B 1 21 ? 6.895 27.391 -2.359 1 98.69 21 THR B O 1
ATOM 1699 N N . ASP B 1 22 ? 7.676 26.672 -4.379 1 98.5 22 ASP B N 1
ATOM 1700 C CA . ASP B 1 22 ? 6.602 27.297 -5.141 1 98.5 22 ASP B CA 1
ATOM 1701 C C . ASP B 1 22 ? 5.441 26.328 -5.352 1 98.5 22 ASP B C 1
ATOM 1703 O O . ASP B 1 22 ? 4.367 26.734 -5.812 1 98.5 22 ASP B O 1
ATOM 1707 N N . VAL B 1 23 ? 5.633 25.109 -5.055 1 98.69 23 VAL B N 1
ATOM 1708 C CA . VAL B 1 23 ? 4.559 24.141 -5.176 1 98.69 23 VAL B CA 1
ATOM 1709 C C . VAL B 1 23 ? 3.521 24.359 -4.078 1 98.69 23 VAL B C 1
ATOM 1711 O O . VAL B 1 23 ? 3.865 24.438 -2.896 1 98.69 23 VAL B O 1
ATOM 1714 N N . THR B 1 24 ? 2.252 24.453 -4.441 1 98.69 24 THR B N 1
ATOM 1715 C CA . THR B 1 24 ? 1.19 24.766 -3.492 1 98.69 24 THR B CA 1
ATOM 1716 C C . THR B 1 24 ? 0.402 23.516 -3.127 1 98.69 24 THR B C 1
ATOM 1718 O O . THR B 1 24 ? 0.529 22.484 -3.785 1 98.69 24 THR B O 1
ATOM 1721 N N . ALA B 1 25 ? -0.382 23.656 -2.102 1 98.75 25 ALA B N 1
ATOM 1722 C CA . ALA B 1 25 ? -1.284 22.562 -1.744 1 98.75 25 ALA B CA 1
ATOM 1723 C C . ALA B 1 25 ? -2.277 22.281 -2.869 1 98.75 25 ALA B C 1
ATOM 1725 O O . ALA B 1 25 ? -2.678 21.141 -3.08 1 98.75 25 ALA B O 1
ATOM 1726 N N . SER B 1 26 ? -2.65 23.297 -3.553 1 98.75 26 SER B N 1
ATOM 1727 C CA . SER B 1 26 ? -3.539 23.125 -4.699 1 98.75 26 SER B CA 1
ATOM 1728 C C . SER B 1 26 ? -2.883 22.297 -5.789 1 98.75 26 SER B C 1
ATOM 1730 O O . SER B 1 26 ? -3.539 21.469 -6.422 1 98.75 26 SER B O 1
ATOM 1732 N N . ASP B 1 27 ? -1.588 22.516 -6.078 1 98.69 27 ASP B N 1
ATOM 1733 C CA . ASP B 1 27 ? -0.84 21.688 -7.016 1 98.69 27 ASP B CA 1
ATOM 1734 C C . ASP B 1 27 ? -0.853 20.219 -6.586 1 98.69 27 ASP B C 1
ATOM 1736 O O . ASP B 1 27 ? -1.046 19.328 -7.41 1 98.69 27 ASP B O 1
ATOM 1740 N N . VAL B 1 28 ? -0.673 20.031 -5.32 1 98.75 28 VAL B N 1
ATOM 1741 C CA . VAL B 1 28 ? -0.634 18.672 -4.77 1 98.75 28 VAL B CA 1
ATOM 1742 C C . VAL B 1 28 ? -2.008 18.016 -4.906 1 98.75 28 VAL B C 1
ATOM 1744 O O . VAL B 1 28 ? -2.113 16.875 -5.352 1 98.75 28 VAL B O 1
ATOM 1747 N N . ALA B 1 29 ? -3.055 18.75 -4.539 1 98.75 29 ALA B N 1
ATOM 1748 C CA . ALA B 1 29 ? -4.406 18.203 -4.668 1 98.75 29 ALA B CA 1
ATOM 1749 C C . ALA B 1 29 ? -4.703 17.812 -6.117 1 98.75 29 ALA B C 1
ATOM 1751 O O . ALA B 1 29 ? -5.301 16.766 -6.375 1 98.75 29 ALA B O 1
ATOM 1752 N N . ALA B 1 30 ? -4.312 18.625 -7.027 1 98.31 30 ALA B N 1
ATOM 1753 C CA . ALA B 1 30 ? -4.527 18.359 -8.445 1 98.31 30 ALA B CA 1
ATOM 1754 C C . ALA B 1 30 ? -3.793 17.078 -8.875 1 98.31 30 ALA B C 1
ATOM 1756 O O . ALA B 1 30 ? -4.352 16.25 -9.594 1 98.31 30 ALA B O 1
ATOM 1757 N N . ALA B 1 31 ? -2.566 16.953 -8.453 1 98.19 31 ALA B N 1
ATOM 1758 C CA . ALA B 1 31 ? -1.789 15.758 -8.781 1 98.19 31 ALA B CA 1
ATOM 1759 C C . ALA B 1 31 ? -2.439 14.508 -8.203 1 98.19 31 ALA B C 1
ATOM 1761 O O . ALA B 1 31 ? -2.506 13.469 -8.867 1 98.19 31 ALA B O 1
ATOM 1762 N N . LEU B 1 32 ? -2.92 14.633 -6.969 1 98.5 32 LEU B N 1
ATOM 1763 C CA . LEU B 1 32 ? -3.516 13.484 -6.297 1 98.5 32 LEU B CA 1
ATOM 1764 C C . LEU B 1 32 ? -4.824 13.086 -6.969 1 98.5 32 LEU B C 1
ATOM 1766 O O . LEU B 1 32 ? -5.152 11.898 -7.039 1 98.5 32 LEU B O 1
ATOM 1770 N N . LYS B 1 33 ? -5.574 14.016 -7.449 1 97.75 33 LYS B N 1
ATOM 1771 C CA . LYS B 1 33 ? -6.816 13.711 -8.148 1 97.75 33 LYS B CA 1
ATOM 1772 C C . LYS B 1 33 ? -6.559 12.859 -9.383 1 97.75 33 LYS B C 1
ATOM 1774 O O . LYS B 1 33 ? -7.41 12.062 -9.789 1 97.75 33 LYS B O 1
ATOM 1779 N N . GLU B 1 34 ? -5.402 12.914 -9.859 1 96.31 34 GLU B N 1
ATOM 1780 C CA . GLU B 1 34 ? -5.07 12.18 -11.078 1 96.31 34 GLU B CA 1
ATOM 1781 C C . GLU B 1 34 ? -4.664 10.742 -10.758 1 96.31 34 GLU B C 1
ATOM 1783 O O . GLU B 1 34 ? -4.703 9.867 -11.633 1 96.31 34 GLU B O 1
ATOM 1788 N N . VAL B 1 35 ? -4.309 10.492 -9.484 1 96.38 35 VAL B N 1
ATOM 1789 C CA . VAL B 1 35 ? -3.641 9.211 -9.305 1 96.38 35 VAL B CA 1
ATOM 1790 C C . VAL B 1 35 ? -4.371 8.391 -8.242 1 96.38 35 VAL B C 1
ATOM 1792 O O . VAL B 1 35 ? -4.328 7.156 -8.266 1 96.38 35 VAL B O 1
ATOM 1795 N N . ILE B 1 36 ? -5.082 8.969 -7.371 1 97.31 36 ILE B N 1
ATOM 1796 C CA . ILE B 1 36 ? -5.648 8.234 -6.246 1 97.31 36 ILE B CA 1
ATOM 1797 C C . ILE B 1 36 ? -6.719 7.27 -6.75 1 97.31 36 ILE B C 1
ATOM 1799 O O . ILE B 1 36 ? -6.848 6.152 -6.242 1 97.31 36 ILE B O 1
ATOM 1803 N N . SER B 1 37 ? -7.441 7.648 -7.77 1 93.88 37 SER B N 1
ATOM 1804 C CA . SER B 1 37 ? -8.516 6.812 -8.297 1 93.88 37 SER B CA 1
ATOM 1805 C C . SER B 1 37 ? -7.957 5.574 -8.992 1 93.88 37 SER B C 1
ATOM 1807 O O . SER B 1 37 ? -8.695 4.625 -9.266 1 93.88 37 SER B O 1
ATOM 1809 N N . THR B 1 38 ? -6.68 5.609 -9.344 1 94.12 38 THR B N 1
ATOM 1810 C CA . THR B 1 38 ? -6.059 4.484 -10.039 1 94.12 38 THR B CA 1
ATOM 1811 C C . THR B 1 38 ? -5.602 3.424 -9.047 1 94.12 38 THR B C 1
ATOM 1813 O O . THR B 1 38 ? -5.277 2.299 -9.43 1 94.12 38 THR B O 1
ATOM 1816 N N . VAL B 1 39 ? -5.566 3.734 -7.762 1 95.38 39 VAL B N 1
ATOM 1817 C CA . VAL B 1 39 ? -5.113 2.807 -6.73 1 95.38 39 VAL B CA 1
ATOM 1818 C C . VAL B 1 39 ? -6.094 1.642 -6.617 1 95.38 39 VAL B C 1
ATOM 1820 O O . VAL B 1 39 ? -7.309 1.849 -6.566 1 95.38 39 VAL B O 1
ATOM 1823 N N . PRO B 1 40 ? -5.582 0.453 -6.637 1 95.25 40 PRO B N 1
ATOM 1824 C CA . PRO B 1 40 ? -6.496 -0.689 -6.52 1 95.25 40 PRO B CA 1
ATOM 1825 C C . PRO B 1 40 ? -7.172 -0.766 -5.156 1 95.25 40 PRO B C 1
ATOM 1827 O O . PRO B 1 40 ? -6.586 -0.362 -4.148 1 95.25 40 PRO B O 1
ATOM 1830 N N . SER B 1 41 ? -8.391 -1.208 -5.133 1 94.56 41 SER B N 1
ATOM 1831 C CA . SER B 1 41 ? -9.133 -1.512 -3.91 1 94.56 41 SER B CA 1
ATOM 1832 C C . SER B 1 41 ? -9.836 -2.859 -4.012 1 94.56 41 SER B C 1
ATOM 1834 O O . SER B 1 41 ? -10.312 -3.24 -5.086 1 94.56 41 SER B O 1
ATOM 1836 N N . ALA B 1 42 ? -9.781 -3.588 -2.889 1 93.56 42 ALA B N 1
ATOM 1837 C CA . ALA B 1 42 ? -10.453 -4.883 -2.855 1 93.56 42 ALA B CA 1
ATOM 1838 C C . ALA B 1 42 ? -11.914 -4.754 -3.289 1 93.56 42 ALA B C 1
ATOM 1840 O O . ALA B 1 42 ? -12.641 -3.893 -2.787 1 93.56 42 ALA B O 1
ATOM 1841 N N . PHE B 1 43 ? -12.305 -5.547 -4.32 1 93.06 43 PHE B N 1
ATOM 1842 C CA . PHE B 1 43 ? -13.672 -5.613 -4.816 1 93.06 43 PHE B CA 1
ATOM 1843 C C . PHE B 1 43 ? -14.109 -4.27 -5.387 1 93.06 43 PHE B C 1
ATOM 1845 O O . PHE B 1 43 ? -15.297 -3.939 -5.379 1 93.06 43 PHE B O 1
ATOM 1852 N N . ASN B 1 44 ? -13.117 -3.467 -5.719 1 94.31 44 ASN B N 1
ATOM 1853 C CA . ASN B 1 44 ? -13.359 -2.117 -6.215 1 94.31 44 ASN B CA 1
ATOM 1854 C C . ASN B 1 44 ? -14.227 -1.312 -5.254 1 94.31 44 ASN B C 1
ATOM 1856 O O . ASN B 1 44 ? -15.133 -0.595 -5.684 1 94.31 44 ASN B O 1
ATOM 1860 N N . SER B 1 45 ? -13.93 -1.454 -3.957 1 94.81 45 SER B N 1
ATOM 1861 C CA . SER B 1 45 ? -14.719 -0.806 -2.912 1 94.81 45 SER B CA 1
ATOM 1862 C C . SER B 1 45 ? -14.523 0.707 -2.932 1 94.81 45 SER B C 1
ATOM 1864 O O . SER B 1 45 ? -15.406 1.458 -2.516 1 94.81 45 SER B O 1
ATOM 1866 N N . GLN B 1 46 ? -13.398 1.137 -3.32 1 96 46 GLN B N 1
ATOM 1867 C CA . GLN B 1 46 ? -13.062 2.547 -3.471 1 96 46 GLN B CA 1
ATOM 1868 C C . GLN B 1 46 ? -13.383 3.33 -2.201 1 96 46 GLN B C 1
ATOM 1870 O O . GLN B 1 46 ? -14.023 4.379 -2.258 1 96 46 GLN B O 1
ATOM 1875 N N . GLY B 1 47 ? -12.859 2.779 -1.064 1 96.69 47 GLY B N 1
ATOM 1876 C CA . GLY B 1 47 ? -13.156 3.359 0.237 1 96.69 47 GLY B CA 1
ATOM 1877 C C . GLY B 1 47 ? -12.219 4.496 0.606 1 96.69 47 GLY B C 1
ATOM 1878 O O . GLY B 1 47 ? -12.516 5.277 1.517 1 96.69 47 GLY B O 1
ATOM 1879 N N . VAL B 1 48 ? -11.148 4.719 -0.082 1 97.75 48 VAL B N 1
ATOM 1880 C CA . VAL B 1 48 ? -10.125 5.703 0.254 1 97.75 48 VAL B CA 1
ATOM 1881 C C . VAL B 1 48 ? -10.672 7.113 0.049 1 97.75 48 VAL B C 1
ATOM 1883 O O . VAL B 1 48 ? -11.305 7.395 -0.972 1 97.75 48 VAL B O 1
ATOM 1886 N N . ARG B 1 49 ? -10.469 7.938 1.052 1 98.06 49 ARG B N 1
ATOM 1887 C CA . ARG B 1 49 ? -10.703 9.375 0.983 1 98.06 49 ARG B CA 1
ATOM 1888 C C . ARG B 1 49 ? -9.461 10.148 1.418 1 98.06 49 ARG B C 1
ATOM 1890 O O . ARG B 1 49 ? -8.836 9.82 2.428 1 98.06 49 ARG B O 1
ATOM 1897 N N . VAL B 1 50 ? -9.141 11.125 0.621 1 98.75 50 VAL B N 1
ATOM 1898 C CA . VAL B 1 50 ? -7.914 11.883 0.852 1 98.75 50 VAL B CA 1
ATOM 1899 C C . VAL B 1 50 ? -8.25 13.367 1.006 1 98.75 50 VAL B C 1
ATOM 1901 O O . VAL B 1 50 ? -8.945 13.945 0.169 1 98.75 50 VAL B O 1
ATOM 1904 N N . VAL B 1 51 ? -7.758 13.961 2.051 1 98.75 51 VAL B N 1
ATOM 1905 C CA . VAL B 1 51 ? -7.945 15.391 2.279 1 98.75 51 VAL B CA 1
ATOM 1906 C C . VAL B 1 51 ? -6.59 16.094 2.32 1 98.75 51 VAL B C 1
ATOM 1908 O O . VAL B 1 51 ? -5.746 15.773 3.162 1 98.75 51 VAL B O 1
ATOM 1911 N N . VAL B 1 52 ? -6.395 17.016 1.419 1 98.94 52 VAL B N 1
ATOM 1912 C CA . VAL B 1 52 ? -5.223 17.875 1.459 1 98.94 52 VAL B CA 1
ATOM 1913 C C . VAL B 1 52 ? -5.535 19.141 2.26 1 98.94 52 VAL B C 1
ATOM 1915 O O . VAL B 1 52 ? -6.441 19.891 1.903 1 98.94 52 VAL B O 1
ATOM 1918 N N . VAL B 1 53 ? -4.797 19.281 3.344 1 98.88 53 VAL B N 1
ATOM 1919 C CA . VAL B 1 53 ? -5.031 20.391 4.258 1 98.88 53 VAL B CA 1
ATOM 1920 C C . VAL B 1 53 ? -3.885 21.391 4.152 1 98.88 53 VAL B C 1
ATOM 1922 O O . VAL B 1 53 ? -2.719 21 4.062 1 98.88 53 VAL B O 1
ATOM 1925 N N . SER B 1 54 ? -4.172 22.719 4.129 1 98.62 54 SER B N 1
ATOM 1926 C CA . SER B 1 54 ? -3.119 23.734 4.023 1 98.62 54 SER B CA 1
ATOM 1927 C C . SER B 1 54 ? -3.514 25.016 4.734 1 98.62 54 SER B C 1
ATOM 1929 O O . SER B 1 54 ? -4.641 25.156 5.211 1 98.62 54 SER B O 1
ATOM 1931 N N . GLY B 1 55 ? -2.547 25.906 4.875 1 98.12 55 GLY B N 1
ATOM 1932 C CA . GLY B 1 55 ? -2.797 27.219 5.469 1 98.12 55 GLY B CA 1
ATOM 1933 C C . GLY B 1 55 ? -3.244 27.125 6.918 1 98.12 55 GLY B C 1
ATOM 1934 O O . GLY B 1 55 ? -2.658 26.391 7.711 1 98.12 55 GLY B O 1
ATOM 1935 N N . GLU B 1 56 ? -4.246 27.938 7.234 1 98.31 56 GLU B N 1
ATOM 1936 C CA . GLU B 1 56 ? -4.723 28.016 8.609 1 98.31 56 GLU B CA 1
ATOM 1937 C C . GLU B 1 56 ? -5.258 26.672 9.086 1 98.31 56 GLU B C 1
ATOM 1939 O O . GLU B 1 56 ? -5.09 26.312 10.258 1 98.31 56 GLU B O 1
ATOM 1944 N N . ASN B 1 57 ? -5.941 25.953 8.211 1 98.62 57 ASN B N 1
ATOM 1945 C CA . ASN B 1 57 ? -6.457 24.641 8.578 1 98.62 57 ASN B CA 1
ATOM 1946 C C . ASN B 1 57 ? -5.336 23.688 8.984 1 98.62 57 ASN B C 1
ATOM 1948 O O . ASN B 1 57 ? -5.484 22.906 9.93 1 98.62 57 ASN B O 1
ATOM 1952 N N . ASN B 1 58 ? -4.234 23.766 8.25 1 98.75 58 ASN B N 1
ATOM 1953 C CA . ASN B 1 58 ? -3.098 22.922 8.594 1 98.75 58 ASN B CA 1
ATOM 1954 C C . ASN B 1 58 ? -2.529 23.281 9.969 1 98.75 58 ASN B C 1
ATOM 1956 O O . ASN B 1 58 ? -2.18 22.391 10.75 1 98.75 58 ASN B O 1
ATOM 1960 N N . GLN B 1 59 ? -2.418 24.562 10.211 1 98.69 59 GLN B N 1
ATOM 1961 C CA . GLN B 1 59 ? -1.927 25 11.508 1 98.69 59 GLN B CA 1
ATOM 1962 C C . GLN B 1 59 ? -2.844 24.516 12.633 1 98.69 59 GLN B C 1
ATOM 1964 O O . GLN B 1 59 ? -2.377 23.969 13.633 1 98.69 59 GLN B O 1
ATOM 1969 N N . LYS B 1 60 ? -4.152 24.672 12.453 1 98.12 60 LYS B N 1
ATOM 1970 C CA . LYS B 1 60 ? -5.125 24.234 13.453 1 98.12 60 LYS B CA 1
ATOM 1971 C C . LYS B 1 60 ? -5.078 22.719 13.648 1 98.12 60 LYS B C 1
ATOM 1973 O O . LYS B 1 60 ? -5.234 22.219 14.766 1 98.12 60 LYS B O 1
ATOM 1978 N N . LEU B 1 61 ? -4.91 22.016 12.555 1 97.31 61 LEU B N 1
ATOM 1979 C CA . LEU B 1 61 ? -4.809 20.562 12.586 1 97.31 61 LEU B CA 1
ATOM 1980 C C . LEU B 1 61 ? -3.674 20.109 13.508 1 97.31 61 LEU B C 1
ATOM 1982 O O . LEU B 1 61 ? -3.877 19.281 14.398 1 97.31 61 LEU B O 1
ATOM 1986 N N . TRP B 1 62 ? -2.527 20.672 13.32 1 96.94 62 TRP B N 1
ATOM 1987 C CA . TRP B 1 62 ? -1.36 20.203 14.062 1 96.94 62 TRP B CA 1
ATOM 1988 C C . TRP B 1 62 ? -1.371 20.766 15.484 1 96.94 62 TRP B C 1
ATOM 1990 O O . TRP B 1 62 ? -0.812 20.156 16.406 1 96.94 62 TRP B O 1
ATOM 2000 N N . ASP B 1 63 ? -2.01 21.969 15.711 1 96.62 63 ASP B N 1
ATOM 2001 C CA . ASP B 1 63 ? -2.254 22.406 17.078 1 96.62 63 ASP B CA 1
ATOM 2002 C C . ASP B 1 63 ? -3.117 21.391 17.828 1 96.62 63 ASP B C 1
ATOM 2004 O O . ASP B 1 63 ? -2.842 21.062 18.984 1 96.62 63 ASP B O 1
ATOM 2008 N N . LEU B 1 64 ? -4.133 20.938 17.156 1 94 64 LEU B N 1
ATOM 2009 C CA . LEU B 1 64 ? -5.023 19.938 17.75 1 94 64 LEU B CA 1
ATOM 2010 C C . LEU B 1 64 ? -4.273 18.641 18.047 1 94 64 LEU B C 1
ATOM 2012 O O . LEU B 1 64 ? -4.363 18.109 19.156 1 94 64 LEU B O 1
ATOM 2016 N N . ILE B 1 65 ? -3.527 18.141 17.078 1 93.31 65 ILE B N 1
ATOM 2017 C CA . ILE B 1 65 ? -2.787 16.891 17.234 1 93.31 65 ILE B CA 1
ATOM 2018 C C . ILE B 1 65 ? -1.779 17.016 18.359 1 93.31 65 ILE B C 1
ATOM 2020 O O . ILE B 1 65 ? -1.715 16.172 19.25 1 93.31 65 ILE B O 1
ATOM 2024 N N . LYS B 1 66 ? -1.039 18.094 18.328 1 93.12 66 LYS B N 1
ATOM 2025 C CA . LYS B 1 66 ? -0.037 18.328 19.375 1 93.12 66 LYS B CA 1
ATOM 2026 C C . LYS B 1 66 ? -0.686 18.422 20.75 1 93.12 66 LYS B C 1
ATOM 2028 O O . LYS B 1 66 ? -0.151 17.906 21.734 1 93.12 66 LYS B O 1
ATOM 2033 N N . GLY B 1 67 ? -1.79 19.125 20.812 1 91 67 GLY B N 1
ATOM 2034 C CA . GLY B 1 67 ? -2.506 19.219 22.078 1 91 67 GLY B CA 1
ATOM 2035 C C . GLY B 1 67 ? -2.875 17.875 22.641 1 91 67 GLY B C 1
ATOM 2036 O O . GLY B 1 67 ? -2.674 17.625 23.844 1 91 67 GLY B O 1
ATOM 2037 N N . VAL B 1 68 ? -3.373 17.031 21.844 1 87.94 68 VAL B N 1
ATOM 2038 C CA . VAL B 1 68 ? -3.779 15.695 22.281 1 87.94 68 VAL B CA 1
ATOM 2039 C C . VAL B 1 68 ? -2.545 14.875 22.656 1 87.94 68 VAL B C 1
ATOM 2041 O O . VAL B 1 68 ? -2.518 14.227 23.703 1 87.94 68 VAL B O 1
ATOM 2044 N N . GLN B 1 69 ? -1.51 14.922 21.797 1 88.69 69 GLN B N 1
ATOM 2045 C CA . GLN B 1 69 ? -0.313 14.109 22 1 88.69 69 GLN B CA 1
ATOM 2046 C C . GLN B 1 69 ? 0.425 14.523 23.266 1 88.69 69 GLN B C 1
ATOM 2048 O O . GLN B 1 69 ? 1.025 13.68 23.938 1 88.69 69 GLN B O 1
ATOM 2053 N N . THR B 1 70 ? 0.365 15.781 23.609 1 89.94 70 THR B N 1
ATOM 2054 C CA . THR B 1 70 ? 1.013 16.281 24.812 1 89.94 70 THR B CA 1
ATOM 2055 C C . THR B 1 70 ? 0.402 15.656 26.062 1 89.94 70 THR B C 1
ATOM 2057 O O . THR B 1 70 ? 1.085 15.484 27.078 1 89.94 70 THR B O 1
ATOM 2060 N N . GLN B 1 71 ? -0.815 15.18 25.938 1 86.31 71 GLN B N 1
ATOM 2061 C CA . GLN B 1 71 ? -1.526 14.625 27.094 1 86.31 71 GLN B CA 1
ATOM 2062 C C . GLN B 1 71 ? -1.297 13.125 27.203 1 86.31 71 GLN B C 1
ATOM 2064 O O . GLN B 1 71 ? -1.516 12.539 28.266 1 86.31 71 GLN B O 1
ATOM 2069 N N . VAL B 1 72 ? -0.854 12.523 26.172 1 83.69 72 VAL B N 1
ATOM 2070 C CA . VAL B 1 72 ? -0.903 11.062 26.203 1 83.69 72 VAL B CA 1
ATOM 2071 C C . VAL B 1 72 ? 0.508 10.5 26.078 1 83.69 72 VAL B C 1
ATOM 2073 O O . VAL B 1 72 ? 0.788 9.398 26.562 1 83.69 72 VAL B O 1
ATOM 2076 N N . LEU B 1 73 ? 1.435 11.172 25.469 1 85 73 LEU B N 1
ATOM 2077 C CA . LEU B 1 73 ? 2.777 10.648 25.25 1 85 73 LEU B CA 1
ATOM 2078 C C . LEU B 1 73 ? 3.652 10.867 26.484 1 85 73 LEU B C 1
ATOM 2080 O O . LEU B 1 73 ? 3.488 11.852 27.203 1 85 73 LEU B O 1
ATOM 2084 N N . ASP B 1 74 ? 4.527 9.945 26.625 1 89.56 74 ASP B N 1
ATOM 2085 C CA . ASP B 1 74 ? 5.539 10.172 27.656 1 89.56 74 ASP B CA 1
ATOM 2086 C C . ASP B 1 74 ? 6.504 11.273 27.25 1 89.56 74 ASP B C 1
ATOM 2088 O O . ASP B 1 74 ? 6.594 11.625 26.062 1 89.56 74 ASP B O 1
ATOM 2092 N N . GLU B 1 75 ? 7.223 11.75 28.203 1 93.56 75 GLU B N 1
ATOM 2093 C CA . GLU B 1 75 ? 8.062 12.922 28 1 93.56 75 GLU B CA 1
ATOM 2094 C C . GLU B 1 75 ? 9.109 12.672 26.922 1 93.56 75 GLU B C 1
ATOM 2096 O O . GLU B 1 75 ? 9.352 13.539 26.078 1 93.56 75 GLU B O 1
ATOM 2101 N N . GLY B 1 76 ? 9.766 11.602 26.953 1 94 76 GLY B N 1
ATOM 2102 C CA . GLY B 1 76 ? 10.789 11.289 25.953 1 94 76 GLY B CA 1
ATOM 2103 C C . GLY B 1 76 ? 10.25 11.266 24.531 1 94 76 GLY B C 1
ATOM 2104 O O . GLY B 1 76 ? 10.828 11.883 23.641 1 94 76 GLY B O 1
ATOM 2105 N N . THR B 1 77 ? 9.148 10.578 24.375 1 90.25 77 THR B N 1
ATOM 2106 C CA . THR B 1 77 ? 8.523 10.492 23.062 1 90.25 77 THR B CA 1
ATOM 2107 C C . THR B 1 77 ? 8.023 11.859 22.609 1 90.25 77 THR B C 1
ATOM 2109 O O . THR B 1 77 ? 8.172 12.227 21.438 1 90.25 77 THR B O 1
ATOM 2112 N N . LEU B 1 78 ? 7.449 12.555 23.562 1 92.62 78 LEU B N 1
ATOM 2113 C CA . LEU B 1 78 ? 6.953 13.883 23.234 1 92.62 78 LEU B CA 1
ATOM 2114 C C . LEU B 1 78 ? 8.086 14.797 22.766 1 92.62 78 LEU B C 1
ATOM 2116 O O . LEU B 1 78 ? 7.938 15.547 21.812 1 92.62 78 LEU B O 1
ATOM 2120 N N . ASN B 1 79 ? 9.164 14.734 23.422 1 95.12 79 ASN B N 1
ATOM 2121 C CA . ASN B 1 79 ? 10.32 15.547 23.047 1 95.12 79 ASN B CA 1
ATOM 2122 C C . ASN B 1 79 ? 10.828 15.203 21.656 1 95.12 79 ASN B C 1
ATOM 2124 O O . ASN B 1 79 ? 11.234 16.094 20.906 1 95.12 79 ASN B O 1
ATOM 2128 N N . TYR B 1 80 ? 10.766 13.992 21.375 1 92.69 80 TYR B N 1
ATOM 2129 C CA . TYR B 1 80 ? 11.211 13.523 20.062 1 92.69 80 TYR B CA 1
ATOM 2130 C C . TYR B 1 80 ? 10.242 13.961 18.969 1 92.69 80 TYR B C 1
ATOM 2132 O O . TYR B 1 80 ? 10.656 14.367 17.891 1 92.69 80 TYR B O 1
ATOM 2140 N N . MET B 1 81 ? 8.984 13.984 19.297 1 93.75 81 MET B N 1
ATOM 2141 C CA . MET B 1 81 ? 7.953 14.18 18.281 1 93.75 81 MET B CA 1
ATOM 2142 C C . MET B 1 81 ? 7.641 15.664 18.109 1 93.75 81 MET B C 1
ATOM 2144 O O . MET B 1 81 ? 7.109 16.062 17.062 1 93.75 81 MET B O 1
ATOM 2148 N N . THR B 1 82 ? 7.918 16.469 19.047 1 96.38 82 THR B N 1
ATOM 2149 C CA . THR B 1 82 ? 7.523 17.875 19.047 1 96.38 82 THR B CA 1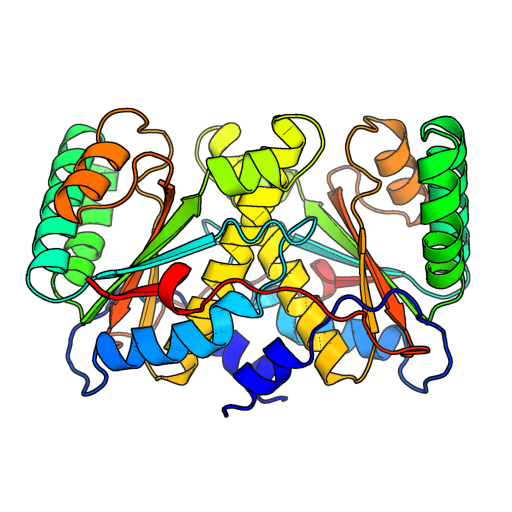
ATOM 2150 C C . THR B 1 82 ? 8.102 18.594 17.828 1 96.38 82 THR B C 1
ATOM 2152 O O . THR B 1 82 ? 7.371 19.266 17.078 1 96.38 82 THR B O 1
ATOM 2155 N N . PRO B 1 83 ? 9.414 18.406 17.5 1 96.56 83 PRO B N 1
ATOM 2156 C CA . PRO B 1 83 ? 9.938 19.094 16.312 1 96.56 83 PRO B CA 1
ATOM 2157 C C . PRO B 1 83 ? 9.273 18.609 15.023 1 96.56 83 PRO B C 1
ATOM 2159 O O . PRO B 1 83 ? 9.133 19.375 14.07 1 96.56 83 PRO B O 1
ATOM 2162 N N . ILE B 1 84 ? 8.875 17.406 14.969 1 96.12 84 ILE B N 1
ATOM 2163 C CA . ILE B 1 84 ? 8.211 16.844 13.805 1 96.12 84 ILE B CA 1
ATOM 2164 C C . ILE B 1 84 ? 6.836 17.469 13.633 1 96.12 84 ILE B C 1
ATOM 2166 O O . ILE B 1 84 ? 6.477 17.906 12.539 1 96.12 84 ILE B O 1
ATOM 2170 N N . MET B 1 85 ? 6.105 17.609 14.727 1 97.31 85 MET B N 1
ATOM 2171 C CA . MET B 1 85 ? 4.777 18.219 14.695 1 97.31 85 MET B CA 1
ATOM 2172 C C . MET B 1 85 ? 4.871 19.703 14.359 1 97.31 85 MET B C 1
ATOM 2174 O O . MET B 1 85 ? 4.051 20.219 13.609 1 97.31 85 MET B O 1
ATOM 2178 N N . ASP B 1 86 ? 5.891 20.344 14.898 1 98.12 86 ASP B N 1
ATOM 2179 C CA . ASP B 1 86 ? 6.078 21.766 14.625 1 98.12 86 ASP B CA 1
ATOM 2180 C C . ASP B 1 86 ? 6.426 22 13.156 1 98.12 86 ASP B C 1
ATOM 2182 O O . ASP B 1 86 ? 5.941 22.938 12.539 1 98.12 86 ASP B O 1
ATOM 2186 N N . GLY B 1 87 ? 7.32 21.156 12.609 1 98 87 GLY B N 1
ATOM 2187 C CA . GLY B 1 87 ? 7.648 21.234 11.195 1 98 87 GLY B CA 1
ATOM 2188 C C . GLY B 1 87 ? 6.449 21 10.297 1 98 87 GLY B C 1
ATOM 2189 O O . GLY B 1 87 ? 6.27 21.703 9.297 1 98 87 GLY B O 1
ATOM 2190 N N . ALA B 1 88 ? 5.652 20.047 10.68 1 98.56 88 ALA B N 1
ATOM 2191 C CA . ALA B 1 88 ? 4.438 19.75 9.922 1 98.56 88 ALA B CA 1
ATOM 2192 C C . ALA B 1 88 ? 3.484 20.938 9.922 1 98.56 88 ALA B C 1
ATOM 2194 O O . ALA B 1 88 ? 2.879 21.266 8.898 1 98.56 88 ALA B O 1
ATOM 2195 N N . ARG B 1 89 ? 3.379 21.562 11.062 1 98.62 89 ARG B N 1
ATOM 2196 C CA . ARG B 1 89 ? 2.5 22.719 11.242 1 98.62 89 ARG B CA 1
ATOM 2197 C C . ARG B 1 89 ? 2.871 23.844 10.289 1 98.62 89 ARG B C 1
ATOM 2199 O O . ARG B 1 89 ? 1.999 24.578 9.805 1 98.62 89 ARG B O 1
ATOM 2206 N N . GLU B 1 90 ? 4.129 24 10.008 1 98.5 90 GLU B N 1
ATOM 2207 C CA . GLU B 1 90 ? 4.621 25.141 9.258 1 98.5 90 GLU B CA 1
ATOM 2208 C C . GLU B 1 90 ? 4.898 24.781 7.805 1 98.5 90 GLU B C 1
ATOM 2210 O O . GLU B 1 90 ? 5.258 25.641 7 1 98.5 90 GLU B O 1
ATOM 2215 N N . ALA B 1 91 ? 4.742 23.531 7.465 1 98.75 91 ALA B N 1
ATOM 2216 C CA . ALA B 1 91 ? 5.035 23.062 6.109 1 98.75 91 ALA B CA 1
ATOM 2217 C C . ALA B 1 91 ? 3.941 23.484 5.137 1 98.75 91 ALA B C 1
ATOM 2219 O O . ALA B 1 91 ? 3.059 24.281 5.488 1 98.75 91 ALA B O 1
ATOM 2220 N N . VAL B 1 92 ? 4.043 23.031 3.844 1 98.88 92 VAL B N 1
ATOM 2221 C CA . VAL B 1 92 ? 3.094 23.438 2.809 1 98.88 92 VAL B CA 1
ATOM 2222 C C . VAL B 1 92 ? 1.697 22.922 3.164 1 98.88 92 VAL B C 1
ATOM 2224 O O . VAL B 1 92 ? 0.704 23.625 2.943 1 98.88 92 VAL B O 1
ATOM 2227 N N . GLY B 1 93 ? 1.62 21.688 3.66 1 98.88 93 GLY B N 1
ATOM 2228 C CA . GLY B 1 93 ? 0.343 21.094 4.047 1 98.88 93 GLY B CA 1
ATOM 2229 C C . GLY B 1 93 ? 0.464 19.688 4.566 1 98.88 93 GLY B C 1
ATOM 2230 O O . GLY B 1 93 ? 1.558 19.234 4.922 1 98.88 93 GLY B O 1
ATOM 2231 N N . THR B 1 94 ? -0.661 19.047 4.785 1 98.88 94 THR B N 1
ATOM 2232 C CA . THR B 1 94 ? -0.758 17.656 5.238 1 98.88 94 THR B CA 1
ATOM 2233 C C . THR B 1 94 ? -1.81 16.906 4.438 1 98.88 94 THR B C 1
ATOM 2235 O O . THR B 1 94 ? -2.896 17.422 4.18 1 98.88 94 THR B O 1
ATOM 2238 N N . ILE B 1 95 ? -1.437 15.773 3.959 1 98.94 95 ILE B N 1
ATOM 2239 C CA . ILE B 1 95 ? -2.422 14.852 3.398 1 98.94 95 ILE B CA 1
ATOM 2240 C C . ILE B 1 95 ? -2.967 13.945 4.5 1 98.94 95 ILE B C 1
ATOM 2242 O O . ILE B 1 95 ? -2.199 13.273 5.195 1 98.94 95 ILE B O 1
ATOM 2246 N N . LEU B 1 96 ? -4.254 13.969 4.68 1 98.19 96 LEU B N 1
ATOM 2247 C CA . LEU B 1 96 ? -4.938 13.047 5.582 1 98.19 96 LEU B CA 1
ATOM 2248 C C . LEU B 1 96 ? -5.594 11.914 4.809 1 98.19 96 LEU B C 1
ATOM 2250 O O . LEU B 1 96 ? -6.312 12.156 3.832 1 98.19 96 LEU B O 1
ATOM 2254 N N . PHE B 1 97 ? -5.312 10.75 5.219 1 97.56 97 PHE B N 1
ATOM 2255 C CA . PHE B 1 97 ? -5.902 9.57 4.594 1 97.56 97 PHE B CA 1
ATOM 2256 C C . PHE B 1 97 ? -7.031 9.016 5.449 1 97.56 97 PHE B C 1
ATOM 2258 O O . PHE B 1 97 ? -6.828 8.688 6.621 1 97.56 97 PHE B O 1
ATOM 2265 N N . PHE B 1 98 ? -8.18 8.898 4.844 1 96.31 98 PHE B N 1
ATOM 2266 C CA . PHE B 1 98 ? -9.352 8.328 5.484 1 96.31 98 PHE B CA 1
ATOM 2267 C C . PHE B 1 98 ? -9.844 7.105 4.719 1 96.31 98 PHE B C 1
ATOM 2269 O O . PHE B 1 98 ? -9.547 6.945 3.533 1 96.31 98 PHE B O 1
ATOM 2276 N N . GLU B 1 99 ? -10.523 6.289 5.418 1 95.31 99 GLU B N 1
ATOM 2277 C CA . GLU B 1 99 ? -11.383 5.277 4.812 1 95.31 99 GLU B CA 1
ATOM 2278 C C . GLU B 1 99 ? -12.859 5.559 5.102 1 95.31 99 GLU B C 1
ATOM 2280 O O . GLU B 1 99 ? -13.234 5.816 6.25 1 95.31 99 GLU B O 1
ATOM 2285 N N . ASP B 1 100 ? -13.625 5.559 4.062 1 95.88 100 ASP B N 1
ATOM 2286 C CA . ASP B 1 100 ? -15.078 5.66 4.223 1 95.88 100 ASP B CA 1
ATOM 2287 C C . ASP B 1 100 ? -15.672 4.332 4.688 1 95.88 100 ASP B C 1
ATOM 2289 O O . ASP B 1 100 ? -15.812 3.398 3.896 1 95.88 100 ASP B O 1
ATOM 2293 N N . ARG B 1 101 ? -16.062 4.289 5.914 1 93.69 101 ARG B N 1
ATOM 2294 C CA . ARG B 1 101 ? -16.531 3.053 6.52 1 93.69 101 ARG B CA 1
ATOM 2295 C C . ARG B 1 101 ? -17.75 2.516 5.785 1 93.69 101 ARG B C 1
ATOM 2297 O O . ARG B 1 101 ? -17.922 1.303 5.648 1 93.69 101 ARG B O 1
ATOM 2304 N N . ASP B 1 102 ? -18.609 3.389 5.34 1 95.31 102 ASP B N 1
ATOM 2305 C CA . ASP B 1 102 ? -19.812 2.961 4.625 1 95.31 102 ASP B CA 1
ATOM 2306 C C . ASP B 1 102 ? -19.453 2.299 3.295 1 95.31 102 ASP B C 1
ATOM 2308 O O . ASP B 1 102 ? -20.016 1.257 2.943 1 95.31 102 ASP B O 1
ATOM 2312 N N . ALA B 1 103 ? -18.531 2.893 2.57 1 94.5 103 ALA B N 1
ATOM 2313 C CA . ALA B 1 103 ? -18.078 2.318 1.305 1 94.5 103 ALA B CA 1
ATOM 2314 C C . ALA B 1 103 ? -17.422 0.963 1.524 1 94.5 103 ALA B C 1
ATOM 2316 O O . ALA B 1 103 ? -17.656 0.018 0.767 1 94.5 103 ALA B O 1
ATOM 2317 N N . VAL B 1 104 ? -16.609 0.863 2.529 1 94.69 104 VAL B N 1
ATOM 2318 C CA . VAL B 1 104 ? -15.891 -0.37 2.844 1 94.69 104 VAL B CA 1
ATOM 2319 C C . VAL B 1 104 ? -16.891 -1.473 3.191 1 94.69 104 VAL B C 1
ATOM 2321 O O . VAL B 1 104 ? -16.797 -2.586 2.668 1 94.69 104 VAL B O 1
ATOM 2324 N N . GLU B 1 105 ? -17.844 -1.139 4.027 1 94.38 105 GLU B N 1
ATOM 2325 C CA . GLU B 1 105 ? -18.828 -2.117 4.457 1 94.38 105 GLU B CA 1
ATOM 2326 C C . GLU B 1 105 ? -19.703 -2.57 3.289 1 94.38 105 GLU B C 1
ATOM 2328 O O . GLU B 1 105 ? -20.016 -3.756 3.164 1 94.38 105 GLU B O 1
ATOM 2333 N N . ALA B 1 106 ? -20.062 -1.69 2.469 1 93.88 106 ALA B N 1
ATOM 2334 C CA . ALA B 1 106 ? -20.922 -2 1.332 1 93.88 106 ALA B CA 1
ATOM 2335 C C . ALA B 1 106 ? -20.156 -2.734 0.24 1 93.88 106 ALA B C 1
ATOM 2337 O O . ALA B 1 106 ? -20.719 -3.568 -0.474 1 93.88 106 ALA B O 1
ATOM 2338 N N . GLY B 1 107 ? -18.891 -2.475 0.168 1 92.19 107 GLY B N 1
ATOM 2339 C CA . GLY B 1 107 ? -18.141 -2.889 -1.005 1 92.19 107 GLY B CA 1
ATOM 2340 C C . GLY B 1 107 ? -17.359 -4.176 -0.793 1 92.19 107 GLY B C 1
ATOM 2341 O O . GLY B 1 107 ? -17 -4.859 -1.756 1 92.19 107 GLY B O 1
ATOM 2342 N N . ILE B 1 108 ? -16.969 -4.465 0.389 1 92.62 108 ILE B N 1
ATOM 2343 C CA . ILE B 1 108 ? -16.125 -5.625 0.633 1 92.62 108 ILE B CA 1
ATOM 2344 C C . ILE B 1 108 ? -16.922 -6.707 1.355 1 92.62 108 ILE B C 1
ATOM 2346 O O . ILE B 1 108 ? -17.156 -6.613 2.562 1 92.62 108 ILE B O 1
ATOM 2350 N N . PRO B 1 109 ? -17.219 -7.723 0.584 1 86.94 109 PRO B N 1
ATOM 2351 C CA . PRO B 1 109 ? -17.938 -8.828 1.235 1 86.94 109 PRO B CA 1
ATOM 2352 C C . PRO B 1 109 ? -17.062 -9.578 2.236 1 86.94 109 PRO B C 1
ATOM 2354 O O . PRO B 1 109 ? -15.828 -9.57 2.125 1 86.94 109 PRO B O 1
ATOM 2357 N N . GLY B 1 110 ? -17.781 -10.219 3.154 1 78.25 110 GLY B N 1
ATOM 2358 C CA . GLY B 1 110 ? -17.062 -11.07 4.082 1 78.25 110 GLY B CA 1
ATOM 2359 C C . GLY B 1 110 ? -17.188 -10.625 5.527 1 78.25 110 GLY B C 1
ATOM 2360 O O . GLY B 1 110 ? -18.109 -9.898 5.879 1 78.25 110 GLY B O 1
ATOM 2361 N N . ASN B 1 111 ? -16.141 -11.047 6.23 1 80.38 111 ASN B N 1
ATOM 2362 C CA . ASN B 1 111 ? -16.203 -10.766 7.66 1 80.38 111 ASN B CA 1
ATOM 2363 C C . ASN B 1 111 ? -15.383 -9.531 8.031 1 80.38 111 ASN B C 1
ATOM 2365 O O . ASN B 1 111 ? -14.547 -9.078 7.246 1 80.38 111 ASN B O 1
ATOM 2369 N N . PRO B 1 112 ? -15.633 -8.977 9.219 1 84.31 112 PRO B N 1
ATOM 2370 C CA . PRO B 1 112 ? -15.008 -7.734 9.664 1 84.31 112 PRO B CA 1
ATOM 2371 C C . PRO B 1 112 ? -13.484 -7.812 9.672 1 84.31 112 PRO B C 1
ATOM 2373 O O . PRO B 1 112 ? -12.805 -6.812 9.414 1 84.31 112 PRO B O 1
ATOM 2376 N N . GLU B 1 113 ? -12.953 -8.922 9.898 1 83 113 GLU B N 1
ATOM 2377 C CA . GLU B 1 113 ? -11.5 -9.07 9.93 1 83 113 GLU B CA 1
ATOM 2378 C C . GLU B 1 113 ? -10.898 -8.898 8.539 1 83 113 GLU B C 1
ATOM 2380 O O . GLU B 1 113 ? -9.922 -8.156 8.359 1 83 113 GLU B O 1
ATOM 2385 N N . ARG B 1 114 ? -11.555 -9.555 7.566 1 83.5 114 ARG B N 1
ATOM 2386 C CA . ARG B 1 114 ? -11.102 -9.438 6.184 1 83.5 114 ARG B CA 1
ATOM 2387 C C . ARG B 1 114 ? -11.281 -8.016 5.664 1 83.5 114 ARG B C 1
ATOM 2389 O O . ARG B 1 114 ? -10.406 -7.48 4.984 1 83.5 114 ARG B O 1
ATOM 2396 N N . ARG B 1 115 ? -12.352 -7.441 6.016 1 89.44 115 ARG B N 1
ATOM 2397 C CA . ARG B 1 115 ? -12.641 -6.074 5.594 1 89.44 115 ARG B CA 1
ATOM 2398 C C . ARG B 1 115 ? -11.609 -5.102 6.16 1 89.44 115 ARG B C 1
ATOM 2400 O O . ARG B 1 115 ? -11.18 -4.172 5.469 1 89.44 115 ARG B O 1
ATOM 2407 N N . SER B 1 116 ? -11.219 -5.367 7.406 1 89 116 SER B N 1
ATOM 2408 C CA . SER B 1 116 ? -10.219 -4.516 8.039 1 89 116 SER B CA 1
ATOM 2409 C C . SER B 1 116 ? -8.867 -4.629 7.332 1 89 116 SER B C 1
ATOM 2411 O O . SER B 1 116 ? -8.211 -3.617 7.082 1 89 116 SER B O 1
ATOM 2413 N N . VAL B 1 117 ? -8.508 -5.797 6.977 1 90.25 117 VAL B N 1
ATOM 2414 C CA . VAL B 1 117 ? -7.242 -6.023 6.293 1 90.25 117 VAL B CA 1
ATOM 2415 C C . VAL B 1 117 ? -7.262 -5.332 4.93 1 90.25 117 VAL B C 1
ATOM 2417 O O . VAL B 1 117 ? -6.34 -4.59 4.59 1 90.25 117 VAL B O 1
ATOM 2420 N N . TYR B 1 118 ? -8.344 -5.48 4.23 1 93.5 118 TYR B N 1
ATOM 2421 C CA . TYR B 1 118 ? -8.422 -4.957 2.873 1 93.5 118 TYR B CA 1
ATOM 2422 C C . TYR B 1 118 ? -8.492 -3.436 2.879 1 93.5 118 TYR B C 1
ATOM 2424 O O . TYR B 1 118 ? -7.863 -2.777 2.045 1 93.5 118 TYR B O 1
ATOM 2432 N N . LYS B 1 119 ? -9.203 -2.926 3.816 1 93.06 119 LYS B N 1
ATOM 2433 C CA . LYS B 1 119 ? -9.281 -1.472 3.918 1 93.06 119 LYS B CA 1
ATOM 2434 C C . LYS B 1 119 ? -7.906 -0.872 4.211 1 93.06 119 LYS B C 1
ATOM 2436 O O . LYS B 1 119 ? -7.559 0.183 3.676 1 93.06 119 LYS B O 1
ATOM 2441 N N . ASN B 1 120 ? -7.16 -1.547 5.023 1 93.06 120 ASN B N 1
ATOM 2442 C CA . ASN B 1 120 ? -5.82 -1.069 5.348 1 93.06 120 ASN B CA 1
ATOM 2443 C C . ASN B 1 120 ? -4.871 -1.197 4.16 1 93.06 120 ASN B C 1
ATOM 2445 O O . ASN B 1 120 ? -4.02 -0.334 3.943 1 93.06 120 ASN B O 1
ATOM 2449 N N . HIS B 1 121 ? -5.023 -2.254 3.406 1 96.62 121 HIS B N 1
ATOM 2450 C CA . HIS B 1 121 ? -4.211 -2.402 2.203 1 96.62 121 HIS B CA 1
ATOM 2451 C C . HIS B 1 121 ? -4.473 -1.269 1.218 1 96.62 121 HIS B C 1
ATOM 2453 O O . HIS B 1 121 ? -3.533 -0.691 0.666 1 96.62 121 HIS B O 1
ATOM 2459 N N . GLU B 1 122 ? -5.723 -0.986 1.058 1 96.12 122 GLU B N 1
ATOM 2460 C CA . GLU B 1 122 ? -6.082 0.072 0.118 1 96.12 122 GLU B CA 1
ATOM 2461 C C . GLU B 1 122 ? -5.531 1.422 0.573 1 96.12 122 GLU B C 1
ATOM 2463 O O . GLU B 1 122 ? -5.031 2.201 -0.241 1 96.12 122 GLU B O 1
ATOM 2468 N N . SER B 1 123 ? -5.664 1.648 1.849 1 96.5 123 SER B N 1
ATOM 2469 C CA . SER B 1 123 ? -5.148 2.902 2.387 1 96.5 123 SER B CA 1
ATOM 2470 C C . SER B 1 123 ? -3.639 3.006 2.195 1 96.5 123 SER B C 1
ATOM 2472 O O . SER B 1 123 ? -3.127 4.062 1.819 1 96.5 123 SER B O 1
ATOM 2474 N N . ALA B 1 124 ? -2.951 1.932 2.467 1 97.81 124 ALA B N 1
ATOM 2475 C CA . ALA B 1 124 ? -1.499 1.912 2.311 1 97.81 124 ALA B CA 1
ATOM 2476 C C . ALA B 1 124 ? -1.101 2.186 0.863 1 97.81 124 ALA B C 1
ATOM 2478 O O . ALA B 1 124 ? -0.158 2.938 0.603 1 97.81 124 ALA B O 1
ATOM 2479 N N . ASN B 1 125 ? -1.771 1.6 -0.049 1 98.25 125 ASN B N 1
ATOM 2480 C CA . ASN B 1 125 ? -1.501 1.833 -1.464 1 98.25 125 ASN B CA 1
ATOM 2481 C C . ASN B 1 125 ? -1.707 3.297 -1.84 1 98.25 125 ASN B C 1
ATOM 2483 O O . ASN B 1 125 ? -0.925 3.861 -2.605 1 98.25 125 ASN B O 1
ATOM 2487 N N . ALA B 1 126 ? -2.771 3.891 -1.293 1 98.44 126 ALA B N 1
ATOM 2488 C CA . ALA B 1 126 ? -3.016 5.312 -1.529 1 98.44 126 ALA B CA 1
ATOM 2489 C C . ALA B 1 126 ? -1.902 6.168 -0.934 1 98.44 126 ALA B C 1
ATOM 2491 O O . ALA B 1 126 ? -1.474 7.148 -1.543 1 98.44 126 ALA B O 1
ATOM 2492 N N . GLN B 1 127 ? -1.451 5.773 0.218 1 98.62 127 GLN B N 1
ATOM 2493 C CA . GLN B 1 127 ? -0.384 6.5 0.899 1 98.62 127 GLN B CA 1
ATOM 2494 C C . GLN B 1 127 ? 0.907 6.469 0.087 1 98.62 127 GLN B C 1
ATOM 2496 O O . GLN B 1 127 ? 1.524 7.512 -0.145 1 98.62 127 GLN B O 1
ATOM 2501 N N . LEU B 1 128 ? 1.29 5.309 -0.364 1 98.69 128 LEU B N 1
ATOM 2502 C CA . LEU B 1 128 ? 2.5 5.211 -1.174 1 98.69 128 LEU B CA 1
ATOM 2503 C C . LEU B 1 128 ? 2.344 5.984 -2.479 1 98.69 128 LEU B C 1
ATOM 2505 O O . LEU B 1 128 ? 3.264 6.688 -2.9 1 98.69 128 LEU B O 1
ATOM 2509 N N . THR B 1 129 ? 1.203 5.879 -3.109 1 98.62 129 THR B N 1
ATOM 2510 C CA . THR B 1 129 ? 0.934 6.586 -4.355 1 98.62 129 THR B CA 1
ATOM 2511 C C . THR B 1 129 ? 1.05 8.094 -4.156 1 98.62 129 THR B C 1
ATOM 2513 O O . THR B 1 129 ? 1.709 8.781 -4.941 1 98.62 129 THR B O 1
ATOM 2516 N N . ALA B 1 130 ? 0.441 8.578 -3.111 1 98.81 130 ALA B N 1
ATOM 2517 C CA . ALA B 1 130 ? 0.524 10 -2.801 1 98.81 130 ALA B CA 1
ATOM 2518 C C . ALA B 1 130 ? 1.968 10.422 -2.535 1 98.81 130 ALA B C 1
ATOM 2520 O O . ALA B 1 130 ? 2.402 11.484 -2.98 1 98.81 130 ALA B O 1
ATOM 2521 N N . TRP B 1 131 ? 2.65 9.594 -1.786 1 98.81 131 TRP B N 1
ATOM 2522 C CA . TRP B 1 131 ? 4.039 9.883 -1.435 1 98.81 131 TRP B CA 1
ATOM 2523 C C . TRP B 1 131 ? 4.906 9.969 -2.684 1 98.81 131 TRP B C 1
ATOM 2525 O O . TRP B 1 131 ? 5.75 10.867 -2.797 1 98.81 131 TRP B O 1
ATOM 2535 N N . LEU B 1 132 ? 4.699 9.109 -3.619 1 98.44 132 LEU B N 1
ATOM 2536 C CA . LEU B 1 132 ? 5.438 9.133 -4.879 1 98.44 132 LEU B CA 1
ATOM 2537 C C . LEU B 1 132 ? 5.059 10.352 -5.711 1 98.44 132 LEU B C 1
ATOM 2539 O O . LEU B 1 132 ? 5.91 10.945 -6.375 1 98.44 132 LEU B O 1
ATOM 2543 N N . ALA B 1 133 ? 3.771 10.711 -5.688 1 98.38 133 ALA B N 1
ATOM 2544 C CA . ALA B 1 133 ? 3.35 11.93 -6.371 1 98.38 133 ALA B CA 1
ATOM 2545 C C . ALA B 1 133 ? 4.043 13.156 -5.781 1 98.38 133 ALA B C 1
ATOM 2547 O O . ALA B 1 133 ? 4.488 14.039 -6.52 1 98.38 133 ALA B O 1
ATOM 2548 N N . LEU B 1 134 ? 4.133 13.219 -4.457 1 98.69 134 LEU B N 1
ATOM 2549 C CA . LEU B 1 134 ? 4.844 14.312 -3.803 1 98.69 134 LEU B CA 1
ATOM 2550 C C . LEU B 1 134 ? 6.312 14.336 -4.219 1 98.69 134 LEU B C 1
ATOM 2552 O O . LEU B 1 134 ? 6.867 15.398 -4.496 1 98.69 134 LEU B O 1
ATOM 2556 N N . THR B 1 135 ? 6.914 13.148 -4.234 1 98.31 135 THR B N 1
ATOM 2557 C CA . THR B 1 135 ? 8.312 13.016 -4.633 1 98.31 135 THR B CA 1
ATOM 2558 C C . THR B 1 135 ? 8.523 13.539 -6.051 1 98.31 135 THR B C 1
ATOM 2560 O O . THR B 1 135 ? 9.508 14.227 -6.324 1 98.31 135 THR B O 1
ATOM 2563 N N . GLU B 1 136 ? 7.613 13.227 -6.914 1 97.56 136 GLU B N 1
ATOM 2564 C CA . GLU B 1 136 ? 7.688 13.695 -8.297 1 97.56 136 GLU B CA 1
ATOM 2565 C C . GLU B 1 136 ? 7.621 15.219 -8.359 1 97.56 136 GLU B C 1
ATOM 2567 O O . GLU B 1 136 ? 8.227 15.836 -9.234 1 97.56 136 GLU B O 1
ATOM 2572 N N . LEU B 1 137 ? 6.914 15.836 -7.453 1 98.12 137 LEU B N 1
ATOM 2573 C CA . LEU B 1 137 ? 6.754 17.281 -7.406 1 98.12 137 LEU B CA 1
ATOM 2574 C C . LEU B 1 137 ? 7.938 17.938 -6.703 1 98.12 137 LEU B C 1
ATOM 2576 O O . LEU B 1 137 ? 7.977 19.172 -6.555 1 98.12 137 LEU B O 1
ATOM 2580 N N . GLY B 1 138 ? 8.883 17.141 -6.223 1 98 138 GLY B N 1
ATOM 2581 C CA . GLY B 1 138 ? 10.078 17.641 -5.562 1 98 138 GLY B CA 1
ATOM 2582 C C . GLY B 1 138 ? 9.844 17.969 -4.098 1 98 138 GLY B C 1
ATOM 2583 O O . GLY B 1 138 ? 10.609 18.734 -3.502 1 98 138 GLY B O 1
ATOM 2584 N N . LEU B 1 139 ? 8.773 17.469 -3.52 1 98.75 139 LEU B N 1
ATOM 2585 C CA . LEU B 1 139 ? 8.438 17.734 -2.125 1 98.75 139 LEU B CA 1
ATOM 2586 C C . LEU B 1 139 ? 8.914 16.594 -1.225 1 98.75 139 LEU B C 1
ATOM 2588 O O . LEU B 1 139 ? 9.016 15.453 -1.665 1 98.75 139 LEU B O 1
ATOM 2592 N N . GLY B 1 140 ? 9.281 16.953 0.037 1 98.62 140 GLY B N 1
ATOM 2593 C CA . GLY B 1 140 ? 9.5 15.977 1.095 1 98.62 140 GLY B CA 1
ATOM 2594 C C . GLY B 1 140 ? 8.242 15.664 1.886 1 98.62 140 GLY B C 1
ATOM 2595 O O . GLY B 1 140 ? 7.301 16.469 1.906 1 98.62 140 GLY B O 1
ATOM 2596 N N . ALA B 1 141 ? 8.227 14.539 2.5 1 98.69 141 ALA B N 1
ATOM 2597 C CA . ALA B 1 141 ? 7.086 14.117 3.307 1 98.69 141 ALA B CA 1
ATOM 2598 C C . ALA B 1 141 ? 7.492 13.047 4.316 1 98.69 141 ALA B C 1
ATOM 2600 O O . ALA B 1 141 ? 8.57 12.461 4.207 1 98.69 141 ALA B O 1
ATOM 2601 N N . ASN B 1 142 ? 6.738 12.852 5.289 1 98.06 142 ASN B N 1
ATOM 2602 C CA . ASN B 1 142 ? 6.77 11.719 6.203 1 98.06 142 ASN B CA 1
ATOM 2603 C C . ASN B 1 142 ? 5.363 11.25 6.562 1 98.06 142 ASN B C 1
ATOM 2605 O O . ASN B 1 142 ? 4.379 11.922 6.258 1 98.06 142 ASN B O 1
ATOM 2609 N N . LEU B 1 143 ? 5.273 10.07 7.059 1 97.12 143 LEU B N 1
ATOM 2610 C CA . LEU B 1 143 ? 3.982 9.469 7.371 1 97.12 143 LEU B CA 1
ATOM 2611 C C . LEU B 1 143 ? 3.83 9.258 8.875 1 97.12 143 LEU B C 1
ATOM 2613 O O . LEU B 1 143 ? 4.688 8.641 9.508 1 97.12 143 LEU B O 1
ATOM 2617 N N . GLN B 1 144 ? 2.777 9.789 9.414 1 93.44 144 GLN B N 1
ATOM 2618 C CA . GLN B 1 144 ? 2.5 9.703 10.844 1 93.44 144 GLN B CA 1
ATOM 2619 C C . GLN B 1 144 ? 1.189 8.961 11.102 1 93.44 144 GLN B C 1
ATOM 2621 O O . GLN B 1 144 ? 0.308 8.93 10.242 1 93.44 144 GLN B O 1
ATOM 2626 N N . HIS B 1 145 ? 1.074 8.359 12.234 1 90.31 145 HIS B N 1
ATOM 2627 C CA . HIS B 1 145 ? -0.124 7.672 12.703 1 90.31 145 HIS B CA 1
ATOM 2628 C C . HIS B 1 145 ? -0.487 8.102 14.117 1 90.31 145 HIS B C 1
ATOM 2630 O O . HIS B 1 145 ? -0.55 7.266 15.023 1 90.31 145 HIS B O 1
ATOM 2636 N N . PHE B 1 146 ? -0.756 9.312 14.273 1 81.81 146 PHE B N 1
ATOM 2637 C CA . PHE B 1 146 ? -1.045 9.844 15.602 1 81.81 146 PHE B CA 1
ATOM 2638 C C . PHE B 1 146 ? -2.449 9.461 16.047 1 81.81 146 PHE B C 1
ATOM 2640 O O . PHE B 1 146 ? -2.855 9.758 17.172 1 81.81 146 PHE B O 1
ATOM 2647 N N . ASN B 1 147 ? -3.172 8.812 15.156 1 67.62 147 ASN B N 1
ATOM 2648 C CA . ASN B 1 147 ? -4.539 8.414 15.477 1 67.62 147 ASN B CA 1
ATOM 2649 C C . ASN B 1 147 ? -4.574 7.098 16.25 1 67.62 147 ASN B C 1
ATOM 2651 O O . ASN B 1 147 ? -5.629 6.691 16.734 1 67.62 147 ASN B O 1
ATOM 2655 N N . ILE B 1 148 ? -3.521 6.402 16.25 1 56.59 148 ILE B N 1
ATOM 2656 C CA . ILE B 1 148 ? -3.568 5.047 16.797 1 56.59 148 ILE B CA 1
ATOM 2657 C C . ILE B 1 148 ? -3.676 5.102 18.312 1 56.59 148 ILE B C 1
ATOM 2659 O O . ILE B 1 148 ? -2.873 5.762 18.984 1 56.59 148 ILE B O 1
ATOM 2663 N N . GLY B 1 149 ? -4.57 4.383 18.859 1 49.88 149 GLY B N 1
ATOM 2664 C CA . GLY B 1 149 ? -4.797 4.188 20.281 1 49.88 149 GLY B CA 1
ATOM 2665 C C . GLY B 1 149 ? -5.727 5.223 20.891 1 49.88 149 GLY B C 1
ATOM 2666 O O . GLY B 1 149 ? -5.988 5.203 22.094 1 49.88 149 GLY B O 1
ATOM 2667 N N . TYR B 1 150 ? -5.871 6.215 20.047 1 54.28 150 TYR B N 1
ATOM 2668 C CA . TYR B 1 150 ? -6.691 7.254 20.656 1 54.28 150 TYR B CA 1
ATOM 2669 C C . TYR B 1 150 ? -8.133 7.168 20.172 1 54.28 150 TYR B C 1
ATOM 2671 O O . TYR B 1 150 ? -8.391 7.137 18.969 1 54.28 150 TYR B O 1
ATOM 2679 N N . GLU B 1 151 ? -8.859 6.266 20.719 1 50.66 151 GLU B N 1
ATOM 2680 C CA . GLU B 1 151 ? -10.266 6.094 20.359 1 50.66 151 GLU B CA 1
ATOM 2681 C C . GLU B 1 151 ? -10.859 7.395 19.828 1 50.66 151 GLU B C 1
ATOM 2683 O O . GLU B 1 151 ? -10.562 7.805 18.703 1 50.66 151 GLU B O 1
ATOM 2688 N N . GLN B 1 152 ? -11.992 7.828 20.391 1 52.25 152 GLN B N 1
ATOM 2689 C CA . GLN B 1 152 ? -13.172 8.602 20 1 52.25 152 GLN B CA 1
ATOM 2690 C C . GLN B 1 152 ? -12.812 10.07 19.781 1 52.25 152 GLN B C 1
ATOM 2692 O O . GLN B 1 152 ? -13.328 10.703 18.859 1 52.25 152 GLN B O 1
ATOM 2697 N N . GLY B 1 153 ? -11.688 10.523 20.344 1 58.22 153 GLY B N 1
ATOM 2698 C CA . GLY B 1 153 ? -11.68 11.977 20.438 1 58.22 153 GLY B CA 1
ATOM 2699 C C . GLY B 1 153 ? -10.914 12.641 19.312 1 58.22 153 GLY B C 1
ATOM 2700 O O . GLY B 1 153 ? -11.391 13.602 18.703 1 58.22 153 GLY B O 1
ATOM 2701 N N . PHE B 1 154 ? -9.789 11.977 18.688 1 72.81 154 PHE B N 1
ATOM 2702 C CA . PHE B 1 154 ? -8.992 12.711 17.703 1 72.81 154 PHE B CA 1
ATOM 2703 C C . PHE B 1 154 ? -9.625 12.625 16.312 1 72.81 154 PHE B C 1
ATOM 2705 O O . PHE B 1 154 ? -9.758 13.641 15.633 1 72.81 154 PHE B O 1
ATOM 2712 N N . ASP B 1 155 ? -10.133 11.57 16.094 1 82.25 155 ASP B N 1
ATOM 2713 C CA . ASP B 1 155 ? -10.773 11.422 14.797 1 82.25 155 ASP B CA 1
ATOM 2714 C C . ASP B 1 155 ? -11.984 12.344 14.672 1 82.25 155 ASP B C 1
ATOM 2716 O O . ASP B 1 155 ? -12.148 13.023 13.656 1 82.25 155 ASP B O 1
ATOM 2720 N N . ARG B 1 156 ? -12.656 12.414 15.773 1 86.94 156 ARG B N 1
ATOM 2721 C CA . ARG B 1 156 ? -13.844 13.258 15.758 1 86.94 156 ARG B CA 1
ATOM 2722 C C . ARG B 1 156 ? -13.461 14.734 15.648 1 86.94 156 ARG B C 1
ATOM 2724 O O . ARG B 1 156 ? -14.062 15.477 14.867 1 86.94 156 ARG B O 1
ATOM 2731 N N . ALA B 1 157 ? -12.531 15.156 16.438 1 89.44 157 ALA B N 1
ATOM 2732 C CA . ALA B 1 157 ? -12.125 16.562 16.453 1 89.44 157 ALA B CA 1
ATOM 2733 C C . ALA B 1 157 ? -11.602 16.984 15.086 1 89.44 157 ALA B C 1
ATOM 2735 O O . ALA B 1 157 ? -11.875 18.109 14.633 1 89.44 157 ALA B O 1
ATOM 2736 N N . ILE B 1 158 ? -10.883 16.109 14.406 1 93.38 158 ILE B N 1
ATOM 2737 C CA . ILE B 1 158 ? -10.344 16.422 13.094 1 93.38 158 ILE B CA 1
ATOM 2738 C C . ILE B 1 158 ? -11.477 16.531 12.078 1 93.38 158 ILE B C 1
ATOM 2740 O O . ILE B 1 158 ? -11.5 17.453 11.25 1 93.38 158 ILE B O 1
ATOM 2744 N N . ARG B 1 159 ? -12.391 15.625 12.148 1 94.19 159 ARG B N 1
ATOM 2745 C CA . ARG B 1 159 ? -13.523 15.68 11.227 1 94.19 159 ARG B CA 1
ATOM 2746 C C . ARG B 1 159 ? -14.328 16.953 11.422 1 94.19 159 ARG B C 1
ATOM 2748 O O . ARG B 1 159 ? -14.758 17.578 10.453 1 94.19 159 ARG B O 1
ATOM 2755 N N . GLU B 1 160 ? -14.523 17.312 12.664 1 94.12 160 GLU B N 1
ATOM 2756 C CA . GLU B 1 160 ? -15.258 18.547 12.969 1 94.12 160 GLU B CA 1
ATOM 2757 C C . GLU B 1 160 ? -14.5 19.781 12.484 1 94.12 160 GLU B C 1
ATOM 2759 O O . GLU B 1 160 ? -15.086 20.672 11.883 1 94.12 160 GLU B O 1
ATOM 2764 N N . LEU B 1 161 ? -13.219 19.781 12.719 1 95.56 161 LEU B N 1
ATOM 2765 C CA . LEU B 1 161 ? -12.375 20.891 12.305 1 95.56 161 LEU B CA 1
ATOM 2766 C C . LEU B 1 161 ? -12.469 21.125 10.797 1 95.56 161 LEU B C 1
ATOM 2768 O O . LEU B 1 161 ? -12.508 22.266 10.336 1 95.56 161 LEU B O 1
ATOM 2772 N N . LEU B 1 162 ? -12.578 20.031 10.039 1 97.69 162 LEU B N 1
ATOM 2773 C CA . LEU B 1 162 ? -12.477 20.125 8.586 1 97.69 162 LEU B CA 1
ATOM 2774 C C . LEU B 1 162 ? -13.836 19.891 7.93 1 97.69 162 LEU B C 1
ATOM 2776 O O . LEU B 1 162 ? -13.93 19.844 6.703 1 97.69 162 LEU B O 1
ATOM 2780 N N . ASP B 1 163 ? -14.891 19.75 8.695 1 97.25 163 ASP B N 1
ATOM 2781 C CA . ASP B 1 163 ? -16.25 19.531 8.219 1 97.25 163 ASP B CA 1
ATOM 2782 C C . ASP B 1 163 ? -16.312 18.312 7.305 1 97.25 163 ASP B C 1
ATOM 2784 O O . ASP B 1 163 ? -16.75 18.406 6.152 1 97.25 163 ASP B O 1
ATOM 2788 N N . LEU B 1 164 ? -15.93 17.156 7.832 1 97.12 164 LEU B N 1
ATOM 2789 C CA . LEU B 1 164 ? -15.883 15.914 7.082 1 97.12 164 LEU B CA 1
ATOM 2790 C C . LEU B 1 164 ? -16.969 14.953 7.566 1 97.12 164 LEU B C 1
ATOM 2792 O O . LEU B 1 164 ? -17.422 15.039 8.711 1 97.12 164 LEU B O 1
ATOM 2796 N N . PRO B 1 165 ? -17.344 14.008 6.742 1 96.06 165 PRO B N 1
ATOM 2797 C CA . PRO B 1 165 ? -18.375 13.047 7.117 1 96.06 165 PRO B CA 1
ATOM 2798 C C . PRO B 1 165 ? -17.984 12.195 8.32 1 96.06 165 PRO B C 1
ATOM 2800 O O . PRO B 1 165 ? -16.812 11.844 8.477 1 96.06 165 PRO B O 1
ATOM 2803 N N . GLU B 1 166 ? -18.969 11.734 9.07 1 94.12 166 GLU B N 1
ATOM 2804 C CA . GLU B 1 166 ? -18.781 10.93 10.273 1 94.12 166 GLU B CA 1
ATOM 2805 C C . GLU B 1 166 ? -18.25 9.539 9.922 1 94.12 166 GLU B C 1
ATOM 2807 O O . GLU B 1 166 ? -17.516 8.938 10.703 1 94.12 166 GLU B O 1
ATOM 2812 N N . ALA B 1 167 ? -18.547 9.117 8.75 1 94.5 167 ALA B N 1
ATOM 2813 C CA . ALA B 1 167 ? -18.188 7.754 8.352 1 94.5 167 ALA B CA 1
ATOM 2814 C C . ALA B 1 167 ? -16.719 7.652 8.008 1 94.5 167 ALA B C 1
ATOM 2816 O O . ALA B 1 167 ? -16.172 6.551 7.863 1 94.5 167 ALA B O 1
ATOM 2817 N N . TRP B 1 168 ? -16.016 8.758 7.883 1 95 168 TRP B N 1
ATOM 2818 C CA . TRP B 1 168 ? -14.609 8.742 7.5 1 95 168 TRP B CA 1
ATOM 2819 C C . TRP B 1 168 ? -13.719 8.453 8.703 1 95 168 TRP B C 1
ATOM 2821 O O . TRP B 1 168 ? -13.742 9.195 9.688 1 95 168 TRP B O 1
ATOM 2831 N N . GLU B 1 169 ? -12.992 7.398 8.578 1 92.25 169 GLU B N 1
ATOM 2832 C CA . GLU B 1 169 ? -12.055 6.988 9.617 1 92.25 169 GLU B CA 1
ATOM 2833 C C . GLU B 1 169 ? -10.617 7.359 9.25 1 92.25 169 GLU B C 1
ATOM 2835 O O . GLU B 1 169 ? -10.102 6.91 8.227 1 92.25 169 GLU B O 1
ATOM 2840 N N . LEU B 1 170 ? -10.008 8.125 10.141 1 94.69 170 LEU B N 1
ATOM 2841 C CA . LEU B 1 170 ? -8.648 8.562 9.867 1 94.69 170 LEU B CA 1
ATOM 2842 C C . LEU B 1 170 ? -7.672 7.391 9.984 1 94.69 170 LEU B C 1
ATOM 2844 O O . LEU B 1 170 ? -7.727 6.625 10.953 1 94.69 170 LEU B O 1
ATOM 2848 N N . VAL B 1 171 ? -6.766 7.297 9.008 1 93.88 171 VAL B N 1
ATOM 2849 C CA . VAL B 1 171 ? -5.801 6.203 9 1 93.88 171 VAL B CA 1
ATOM 2850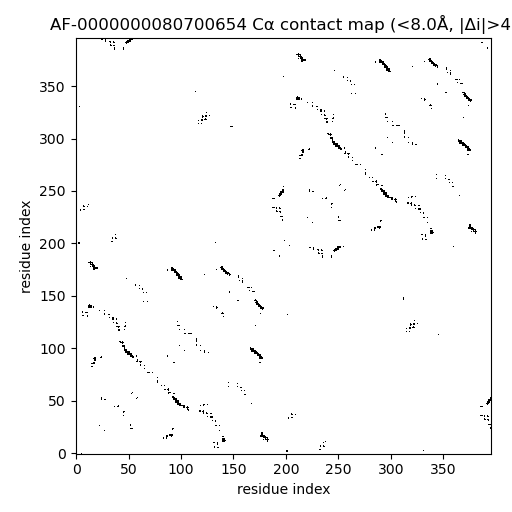 C C . VAL B 1 171 ? -4.398 6.754 9.242 1 93.88 171 VAL B C 1
ATOM 2852 O O . VAL B 1 171 ? -3.615 6.172 9.992 1 93.88 171 VAL B O 1
ATOM 2855 N N . ALA B 1 172 ? -4.07 7.922 8.609 1 95.19 172 ALA B N 1
ATOM 2856 C CA . ALA B 1 172 ? -2.699 8.422 8.672 1 95.19 172 ALA B CA 1
ATOM 2857 C C . ALA B 1 172 ? -2.627 9.891 8.281 1 95.19 172 ALA B C 1
ATOM 2859 O O . ALA B 1 172 ? -3.562 10.422 7.676 1 95.19 172 ALA B O 1
ATOM 2860 N N . GLU B 1 173 ? -1.588 10.523 8.656 1 96.88 173 GLU B N 1
ATOM 2861 C CA . GLU B 1 173 ? -1.259 11.906 8.328 1 96.88 173 GLU B CA 1
ATOM 2862 C C . GLU B 1 173 ? 0.09 12 7.617 1 96.88 173 GLU B C 1
ATOM 2864 O O . GLU B 1 173 ? 1.095 11.492 8.117 1 96.88 173 GLU B O 1
ATOM 2869 N N . MET B 1 174 ? 0.108 12.672 6.477 1 98.69 174 MET B N 1
ATOM 2870 C CA . MET B 1 174 ? 1.351 12.836 5.73 1 98.69 174 MET B CA 1
ATOM 2871 C C . MET B 1 174 ? 1.661 14.312 5.512 1 98.69 174 MET B C 1
ATOM 2873 O O . MET B 1 174 ? 1.302 14.883 4.477 1 98.69 174 MET B O 1
ATOM 2877 N N . PRO B 1 175 ? 2.312 14.906 6.5 1 98.88 175 PRO B N 1
ATOM 2878 C CA . PRO B 1 175 ? 2.775 16.266 6.227 1 98.88 175 PRO B CA 1
ATOM 2879 C C . PRO B 1 175 ? 3.797 16.328 5.094 1 98.88 175 PRO B C 1
ATOM 2881 O O . PRO B 1 175 ? 4.586 15.398 4.918 1 98.88 175 PRO B O 1
ATOM 2884 N N . PHE B 1 176 ? 3.744 17.406 4.332 1 98.94 176 PHE B N 1
ATOM 2885 C CA . PHE B 1 176 ? 4.617 17.531 3.168 1 98.94 176 PHE B CA 1
ATOM 2886 C C . PHE B 1 176 ? 5.051 18.984 2.973 1 98.94 176 PHE B C 1
ATOM 2888 O O . PHE B 1 176 ? 4.352 19.906 3.396 1 98.94 176 PHE B O 1
ATOM 2895 N N . GLY B 1 177 ? 6.176 19.203 2.346 1 98.88 177 GLY B N 1
ATOM 2896 C CA . GLY B 1 177 ? 6.707 20.516 2.029 1 98.88 177 GLY B CA 1
ATOM 2897 C C . GLY B 1 177 ? 8.102 20.469 1.434 1 98.88 177 GLY B C 1
ATOM 2898 O O . GLY B 1 177 ? 8.5 19.453 0.856 1 98.88 177 GLY B O 1
ATOM 2899 N N . SER B 1 178 ? 8.766 21.641 1.464 1 98.88 178 SER B N 1
ATOM 2900 C CA . SER B 1 178 ? 10.141 21.703 0.982 1 98.88 178 SER B CA 1
ATOM 2901 C C . SER B 1 178 ? 11.055 20.812 1.815 1 98.88 178 SER B C 1
ATOM 2903 O O . SER B 1 178 ? 10.82 20.609 3.008 1 98.88 178 SER B O 1
ATOM 2905 N N . ILE B 1 179 ? 12.055 20.266 1.19 1 98.62 179 ILE B N 1
ATOM 2906 C CA . ILE B 1 179 ? 13.062 19.469 1.884 1 98.62 179 ILE B CA 1
ATOM 2907 C C . ILE B 1 179 ? 14.141 20.391 2.463 1 98.62 179 ILE B C 1
ATOM 2909 O O . ILE B 1 179 ? 14.922 20.984 1.719 1 98.62 179 ILE B O 1
ATOM 2913 N N . GLU B 1 180 ? 14.141 20.453 3.791 1 98.31 180 GLU B N 1
ATOM 2914 C CA . GLU B 1 180 ? 15.016 21.406 4.457 1 98.31 180 GLU B CA 1
ATOM 2915 C C . GLU B 1 180 ? 16.328 20.75 4.895 1 98.31 180 GLU B C 1
ATOM 2917 O O . GLU B 1 180 ? 17.297 21.438 5.211 1 98.31 180 GLU B O 1
ATOM 2922 N N . ALA B 1 181 ? 16.344 19.484 5 1 97.56 181 ALA B N 1
ATOM 2923 C CA . ALA B 1 181 ? 17.531 18.672 5.289 1 97.56 181 ALA B CA 1
ATOM 2924 C C . ALA B 1 181 ? 17.406 17.281 4.664 1 97.56 181 ALA B C 1
ATOM 2926 O O . ALA B 1 181 ? 16.297 16.797 4.434 1 97.56 181 ALA B O 1
ATOM 2927 N N . PRO B 1 182 ? 18.516 16.719 4.371 1 96.25 182 PRO B N 1
ATOM 2928 C CA . PRO B 1 182 ? 18.438 15.383 3.768 1 96.25 182 PRO B CA 1
ATOM 2929 C C . PRO B 1 182 ? 17.828 14.336 4.703 1 96.25 182 PRO B C 1
ATOM 2931 O O . PRO B 1 182 ? 17.906 14.484 5.926 1 96.25 182 PRO B O 1
ATOM 2934 N N . ALA B 1 183 ? 17.203 13.359 4.105 1 95.75 183 ALA B N 1
ATOM 2935 C CA . ALA B 1 183 ? 16.734 12.219 4.895 1 95.75 183 ALA B CA 1
ATOM 2936 C C . ALA B 1 183 ? 17.906 11.469 5.527 1 95.75 183 ALA B C 1
ATOM 2938 O O . ALA B 1 183 ? 19 11.438 4.973 1 95.75 183 ALA B O 1
ATOM 2939 N N . ALA B 1 184 ? 17.641 10.898 6.609 1 91.25 184 ALA B N 1
ATOM 2940 C CA . ALA B 1 184 ? 18.656 10.125 7.301 1 91.25 184 ALA B CA 1
ATOM 2941 C C . ALA B 1 184 ? 19.031 8.875 6.512 1 91.25 184 ALA B C 1
ATOM 2943 O O . ALA B 1 184 ? 18.203 8.344 5.762 1 91.25 184 ALA B O 1
ATOM 2944 N N . GLU B 1 185 ? 20.266 8.523 6.676 1 91.19 185 GLU B N 1
ATOM 2945 C CA . GLU B 1 185 ? 20.625 7.227 6.125 1 91.19 185 GLU B CA 1
ATOM 2946 C C . GLU B 1 185 ? 19.828 6.102 6.777 1 91.19 185 GLU B C 1
ATOM 2948 O O . GLU B 1 185 ? 19.469 6.195 7.953 1 91.19 185 GLU B O 1
ATOM 2953 N N . LYS B 1 186 ? 19.547 5.145 5.973 1 88.94 186 LYS B N 1
ATOM 2954 C CA . LYS B 1 186 ? 18.812 4.012 6.523 1 88.94 186 LYS B CA 1
ATOM 2955 C C . LYS B 1 186 ? 19.516 2.691 6.184 1 88.94 186 LYS B C 1
ATOM 2957 O O . LYS B 1 186 ? 20.031 2.527 5.082 1 88.94 186 LYS B O 1
ATOM 2962 N N . GLU B 1 187 ? 19.484 1.823 7.148 1 91.06 187 GLU B N 1
ATOM 2963 C CA . GLU B 1 187 ? 19.953 0.465 6.898 1 91.06 187 GLU B CA 1
ATOM 2964 C C . GLU B 1 187 ? 18.906 -0.351 6.133 1 91.06 187 GLU B C 1
ATOM 2966 O O . GLU B 1 187 ? 17.719 -0.233 6.387 1 91.06 187 GLU B O 1
ATOM 2971 N N . VAL B 1 188 ? 19.438 -1.134 5.176 1 92 188 VAL B N 1
ATOM 2972 C CA . VAL B 1 188 ? 18.54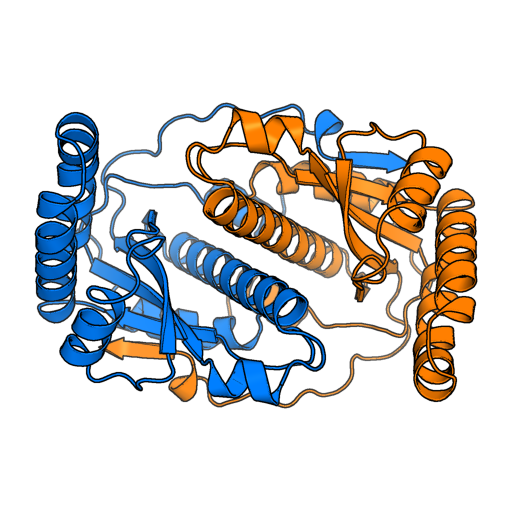7 -1.977 4.383 1 92 188 VAL B CA 1
ATOM 2973 C C . VAL B 1 188 ? 19.094 -3.404 4.344 1 92 188 VAL B C 1
ATOM 2975 O O . VAL B 1 188 ? 20.297 -3.613 4.242 1 92 188 VAL B O 1
ATOM 2978 N N . ILE B 1 189 ? 18.234 -4.375 4.473 1 93.12 189 ILE B N 1
ATOM 2979 C CA . ILE B 1 189 ? 18.641 -5.77 4.336 1 93.12 189 ILE B CA 1
ATOM 2980 C C . ILE B 1 189 ? 18.969 -6.07 2.875 1 93.12 189 ILE B C 1
ATOM 2982 O O . ILE B 1 189 ? 18.547 -5.336 1.976 1 93.12 189 ILE B O 1
ATOM 2986 N N . ALA B 1 190 ? 19.719 -7.215 2.67 1 94.25 190 ALA B N 1
ATOM 2987 C CA . ALA B 1 190 ? 20.109 -7.605 1.317 1 94.25 190 ALA B CA 1
ATOM 2988 C C . ALA B 1 190 ? 18.891 -7.934 0.468 1 94.25 190 ALA B C 1
ATOM 2990 O O . ALA B 1 190 ? 17.938 -8.555 0.95 1 94.25 190 ALA B O 1
ATOM 2991 N N . ALA B 1 191 ? 18.969 -7.465 -0.76 1 94.44 191 ALA B N 1
ATOM 2992 C CA . ALA B 1 191 ? 17.875 -7.711 -1.688 1 94.44 191 ALA B CA 1
ATOM 2993 C C . ALA B 1 191 ? 17.578 -9.203 -1.805 1 94.44 191 ALA B C 1
ATOM 2995 O O . ALA B 1 191 ? 16.422 -9.609 -1.939 1 94.44 191 ALA B O 1
ATOM 2996 N N . GLU B 1 192 ? 18.609 -10.031 -1.675 1 94.62 192 GLU B N 1
ATOM 2997 C CA . GLU B 1 192 ? 18.469 -11.477 -1.831 1 94.62 192 GLU B CA 1
ATOM 2998 C C . GLU B 1 192 ? 17.75 -12.094 -0.643 1 94.62 192 GLU B C 1
ATOM 3000 O O . GLU B 1 192 ? 17.188 -13.195 -0.75 1 94.62 192 GLU B O 1
ATOM 3005 N N . GLU B 1 193 ? 17.766 -11.359 0.439 1 93.94 193 GLU B N 1
ATOM 3006 C CA . GLU B 1 193 ? 17.031 -11.812 1.619 1 93.94 193 GLU B CA 1
ATOM 3007 C C . GLU B 1 193 ? 15.539 -11.516 1.498 1 93.94 193 GLU B C 1
ATOM 3009 O O . GLU B 1 193 ? 14.711 -12.242 2.047 1 93.94 193 GLU B O 1
ATOM 3014 N N . GLN B 1 194 ? 15.219 -10.531 0.765 1 96.62 194 GLN B N 1
ATOM 3015 C CA . GLN B 1 194 ? 13.844 -10.055 0.693 1 96.62 194 GLN B CA 1
ATOM 3016 C C . GLN B 1 194 ? 13.117 -10.648 -0.512 1 96.62 194 GLN B C 1
ATOM 3018 O O . GLN B 1 194 ? 11.891 -10.797 -0.496 1 96.62 194 GLN B O 1
ATOM 3023 N N . VAL B 1 195 ? 13.883 -10.867 -1.577 1 98.44 195 VAL B N 1
ATOM 3024 C CA . VAL B 1 195 ? 13.305 -11.398 -2.811 1 98.44 195 VAL B CA 1
ATOM 3025 C C . VAL B 1 195 ? 14.047 -12.664 -3.223 1 98.44 195 VAL B C 1
ATOM 3027 O O . VAL B 1 195 ? 15.258 -12.641 -3.457 1 98.44 195 VAL B O 1
ATOM 3030 N N . ILE B 1 196 ? 13.273 -13.711 -3.352 1 98.19 196 ILE B N 1
ATOM 3031 C CA . ILE B 1 196 ? 13.914 -14.945 -3.785 1 98.19 196 ILE B CA 1
ATOM 3032 C C . ILE B 1 196 ? 13.125 -15.562 -4.938 1 98.19 196 ILE B C 1
ATOM 3034 O O . ILE B 1 196 ? 11.938 -15.281 -5.098 1 98.19 196 ILE B O 1
ATOM 3038 N N . LEU B 1 197 ? 13.844 -16.312 -5.758 1 98.19 197 LEU B N 1
ATOM 3039 C CA . LEU B 1 197 ? 13.25 -17.031 -6.883 1 98.19 197 LEU B CA 1
ATOM 3040 C C . LEU B 1 197 ? 13.188 -18.516 -6.602 1 98.19 197 LEU B C 1
ATOM 3042 O O . LEU B 1 197 ? 14.156 -19.109 -6.125 1 98.19 197 LEU B O 1
ATOM 3046 N N . LYS B 1 198 ? 12.07 -19 -6.719 1 98.38 198 LYS B N 1
ATOM 3047 C CA . LYS B 1 198 ? 11.852 -20.438 -6.531 1 98.38 198 LYS B CA 1
ATOM 3048 C C . LYS B 1 198 ? 11.266 -21.078 -7.789 1 98.38 198 LYS B C 1
ATOM 3050 O O . LYS B 1 198 ? 10.383 -20.5 -8.43 1 98.38 198 LYS B O 1
#

Foldseek 3Di:
DDPVVVLVVLQDAFLQFAAPDPQALVNLVVLLVVPLQVQDAVLSLSFKDKDKFADPLQLVLLVLLLVVCVVPDDPVVNVVCVSSSVRLNRFRTKMWIWGQQVSLVVRDDDDPVVSVVRSVVSSVSSVVRSSSSCVVVQKHKHKAASPPPPPDDSQVVSCVSVVHDPRIDTGIMIRMHHRPDDHDDDDDDDPCVVDDDD/DDPVVVLVVLQDAFLQFAAPDPQALVNLVVLLVVPLQVQDAVLSLSFKDKDKFADPLQLVLLVLLLVVCVVPDDPVVNVVCVSSSVRLNRFRTKMWIWGQQVSLVVRDDDDPVVSVVRSVVSSVSSVVRSSSSCVVVQKHKHKAASVPPPPDDSQVVSCVSVVHDPRIGTGIMIRMHHRPDDHDDDDDDDPCVVDDDD

Sequence (396 aa):
MSQFKELLTKRRSHYAIGANTDVTASDVAAALKEVISTVPSAFNSQGVRVVVVSGENNQKLWDLIKGVQTQVLDEGTLNYMTPIMDGAREAVGTILFFEDRDAVEAGIPGNPERRSVYKNHESANAQLTAWLALTELGLGANLQHFNIGYEQGFDRAIRELLDLPEAWELVAEMPFGSIEAPAAEKEVIAAEEQVILKMSQFKELLTKRRSHYAIGANTDVTASDVAAALKEVISTVPSAFNSQGVRVVVVSGENNQKLWDLIKGVQTQVLDEGTLNYMTPIMDGAREAVGTILFFEDRDAVEAGIPGNPERRSVYKNHESANAQLTAWLALTELGLGANLQHFNIGYEQGFDRAIRELLDLPEAWELVAEMPFGSIEAPAAEKEVIAAEEQVILK

Organism: Aerococcus viridans (strain ATCC 11563 / DSM 20340 / CCUG 4311 / JCM 20461 / NBRC 12219 / NCTC 8251 / M1) (NCBI:txid655812)

InterPro domains:
  IPR000415 Nitroreductase-like [G3DSA:3.40.109.10] (1-198)
  IPR000415 Nitroreductase-like [SSF55469] (3-196)
  IPR029479 Nitroreductase [PF00881] (9-177)
  IPR033877 Nitroreductase Frm2/Hbn1-like [PTHR43035] (2-195)

Radius of gyration: 20.69 Å; Cα contacts (8 Å, |Δi|>4): 725; chains: 2; bounding box: 42×56×52 Å

Secondary structure (DSSP, 8-state):
--HHHHHHHH--B--SEES-SS--HHHHHHHHHHHGGGS--GGG---EEEEEEEHHHHHHHHHHHHHHHHHHS-HHHHHHHHHHHHHHHHSSEEEEEEEEHHHHHHHS-S-HHHHHHHHHHHHHHHHHHHHHHHHHTT-EE--B-TTTT--TTHHHHHHHHHT--TTEEEEEEEEEEEE-SPPPP-----HHHHEEE-/--HHHHHHHH--B--SEES-SS--HHHHHHHHHHHGGGS--GGG---EEEEEEEHHHHHHHHHHHHHHHHHHS-HHHHHHHHHHHHHHHHSSEEEEEEEEHHHHHHHS-S-HHHHHHHHHHHHHHHHHHHHHHHHHTT-EE--B-TTTT--HHHHHHHHHHHT--TTEEEEEEEEEEEE-SPPPP-----HHHHEEE-